Protein 3W6S (pdb70)

CATH classification: 3.40.630.30

Sequence (672 aa):
SIEWKLTANLRNGPTFFQPLADSIEPLQFKLIGSDTVATAFPVFDTKYIPDSLINYLFKLFNLEIIESGKTYPQLHSLTKQGFLNYWFHSFAVVVLQTDEKFIQDNQDWNSVLLGTFYIKPNYAPRCSHNCNAGFLVNGAHRGQKVGYRLAQVYLNWAPLLGYKYSIFNLVFVTNQASWKIWDKLNFQRIGLVPHAGILNGFSEPVDAIIYGKDLTKIEPEFLSMESIEWKLTANLRNGPTFFQPLADSIEPLQFKLIGSDTVATAFPVFDTKYIPDSLIINYLFKLFNLEIESGKTYPQLHSSLTKQGFLNYWFHSFAVVVLQTDEKFIQDNQDWNSVLLGTFYIKPNYAPRCSHNCNAGFLVNGAHRGQKVGYRLAQVYLNWAPLLGYKYSIFNLVFVTNQASWKIWDKLNFQRIGLVPHAGILNGFSEPVDAIIYGKDLTKIEPEFLSMSIEWKLTANLRNGPTFFQPLADSIEPLQFKLIGSSDTVATAFPVFDTKYIPDSLIINYLFKLFNLEIESGKTYPQLHSLTKQGFLNYWFHSFAVVVVLQTDEKFIQDNQDWNSVLLGTFYIKPNYAPRCSHNCNAGFLVNGAHRGQKVGYRLAQVYLNWAPLLGYKYSIFNLVFVTNQASWIWDKLNFQRIGLVPHAGILNGFSEPVDAIIYGKDLTKIEPEFLSM

Solvent-accessible surface area: 27855 Å² total; per-residue (Å²): 132,93,83,44,30,36,8,91,50,36,77,84,20,21,84,121,86,100,48,121,29,116,19,0,88,17,44,66,9,99,5,70,88,48,104,48,46,0,0,0,0,0,1,0,38,36,150,68,8,20,103,50,0,13,66,44,0,38,132,21,0,19,120,43,2,80,58,16,104,45,23,83,48,144,133,58,41,97,61,107,24,1,44,89,68,1,7,84,1,0,0,0,0,2,0,68,29,104,44,86,101,28,51,108,92,44,94,14,84,51,24,0,0,0,0,0,18,0,74,19,26,101,76,71,200,58,4,56,19,0,12,9,6,37,3,53,4,57,66,18,75,83,65,86,6,15,54,17,0,0,4,0,0,1,39,7,0,15,48,0,0,1,51,58,0,13,7,64,72,14,3,12,48,37,64,23,2,14,76,19,13,43,66,0,66,6,90,86,86,24,82,55,87,119,40,9,147,12,91,77,75,121,80,48,10,14,0,2,44,0,0,6,58,6,94,72,27,56,101,79,31,52,66,16,187,139,50,82,41,36,48,8,91,45,34,77,82,19,18,73,79,69,104,45,125,30,126,36,0,94,21,43,81,13,65,8,76,86,56,68,45,49,0,0,0,0,1,2,1,34,41,150,74,8,14,109,49,0,6,56,43,1,37,130,18,0,23,124,56,3,76,50,0,99,30,22,19,28,51,136,75,45,98,80,110,26,1,38,89,68,2,10,84,2,0,0,0,0,1,0,71,25,93,58,84,105,18,73,92,131,37,76,15,61,59,28,0,0,0,2,0,18,0,73,21,28,34,29,41,21,0,3,8,0,0,12,8,7,35,5,55,8,59,75,20,81,82,64,70,4,12,60,21,0,0,3,0,0,1,37,9,0,17,46,0,0,1,56,20,1,5,7,50,31,15,0,14,44,38,55,19,0,38,60,21,13,47,54,1,89,6,90,98,34,11,64,0,39,55,0,0,48,4,48,78,34,93,39,49,0,4,0,1,11,0,2,12,58,5,93,81,19,59,100,93,14,52,72,65,94,48,97,44,39,49,9,94,45,36,73,86,17,21,73,84,68,74,48,114,33,86,34,1,94,21,50,73,14,65,7,53,87,67,84,46,51,0,0,0,0,1,0,0,35,39,158,71,9,13,111,51,0,8,56,40,1,33,129,21,0,22,119,54,1,66,49,0,106,40,26,21,25,45,137,68,45,98,63,107,27,1,39,91,68,1,7,80,2,1,0,0,0,2,0,68,19,97,65,77,105,23,78,90,132,40,98,13,76,56,29,0,0,0,0,0,21,1,74,19,25,35,29,41,18,0,3,10,0,0,12,8,7,37,3,53,3,46,69,19,79,82,70,47,5,16,58,30,0,0,3,0,0,0,43,8,0,18,48,0,0,2,53,12,0,2,11,49,34,14,0,73,90,40,116,24,10,45,36,13,58,109,0,50,6,87,136,26,11,76,8,42,110,0,0,39,6,81,69,41,116,38,56,12,45,0,2,11,0,0,12,57,7,83,77,24,33,104,107,32,48,76,74

Organism: Saccharomyces cerevisiae (NCBI:txid4932)

GO terms:
  GO:0005739 mitochondrion (C, IDA)
  GO:0005829 cytosol (C, IDA)
  GO:0046941 azetidine-2-carboxylic acid acetyltransferase activity (F, IDA)
  GO:0006526 L-arginine biosynthetic process (P, IGI)
  GO:0006562 L-proline catabolic process (P, IGI)
  GO:0046941 azetidine-2-carboxylic acid acetyltransferase activity (F, IMP)
  GO:0005737 cytoplasm (C, EXP)

Foldseek 3Di:
DQPQFALVLWAQAADPFAFPDRGDFWDWFAQPPDPFIKIKGKGFDCVQAEPVVLVVVLVQVQVVLCQFAWDQDNHRDDSVRVCCPQNVTMKMWMFRDPDRGDDPDDPCLHTTAKMKHKHQPDPHVRRLEIEMDIGGRPSCPPRCSVQVVVLVCLVCSVSSPRFKYKYAWGWPVHCCVVSHCVVQPWDQPDKDPLPHDGPPDPGRTITTMTMDGSVDGDVVSNDRD/DQVQFALVLWAQAADPFAFPDRGDFWAWDAFPPDPFIKIKGKGFDCVQAEVVVLVVVLVQVQVVLPQFAWDQDNHRDDSVVVCCVANVTMKMWMFRDPDRGHDYPDPCLPTTAKMKHKFQPDPRVRRLEIEMDMGGRPSNPPGCSVQVVVLVCLVCVVSSPHFKYKDQFGWPPDPCVVSHCVVQPFDQPDKAPLPDDGPPDPGRTIGTITMDTSVDGDVVSNPD/DDVQFALVLWAQAAPPFAFPDRGDFWDWDAFVPDRFIKIKGKGQDPVQAEPVLLVVVLVQVQVVLPQFAWDQHNHRDDSVRSCCPQNVTMKMWMFRDDDRGHDYPDPCLHTTAWMKHKFQPDPHVRRLEIEMDIDGRCVNPDGCSLLVVVLVCLVCSVSSGRFKYKYQWGWPVDPDDDDCVDQPFDQPDKAQLPHDGPPDPTRTMTTMTMGTSPDGDPVSNDD

Radius of gyration: 28.7 Å; Cα contacts (8 Å, |Δi|>4): 1417; chains: 3; bounding box: 62×76×75 Å

B-factor: mean 30.37, std 10.32, range [9.46, 75.24]

Structure (mmCIF, N/CA/C/O backbone):
data_3W6S
#
_entry.id   3W6S
#
_cell.length_a   83.862
_cell.length_b   83.862
_cell.length_c   193.819
_cell.angle_alpha   90.00
_cell.angle_beta   90.00
_cell.angle_gamma   120.00
#
_symmetry.space_group_name_H-M   'P 31 1 2'
#
loop_
_entity.id
_entity.type
_entity.pdbx_description
1 polymer 'MPR1 protein'
2 non-polymer 'HEXAETHYLENE GLYCOL'
3 non-polymer 'MAGNESIUM ION'
4 water water
#
loop_
_atom_site.group_PDB
_atom_site.id
_atom_site.type_symbol
_atom_site.label_atom_id
_atom_site.label_alt_id
_atom_site.label_comp_id
_atom_site.label_asym_id
_atom_site.label_entity_id
_atom_site.label_seq_id
_atom_site.pdbx_PDB_ins_code
_atom_site.Cartn_x
_atom_site.Cartn_y
_atom_site.Cartn_z
_atom_site.occupancy
_atom_site.B_iso_or_equiv
_atom_site.auth_seq_id
_atom_site.auth_comp_id
_atom_site.auth_asym_id
_atom_site.auth_atom_id
_atom_site.pdbx_PDB_model_num
ATOM 1 N N . SER A 1 19 ? 35.896 -38.278 65.543 1.00 39.51 5 SER A N 1
ATOM 2 C CA . SER A 1 19 ? 37.006 -37.994 64.635 1.00 37.43 5 SER A CA 1
ATOM 3 C C . SER A 1 19 ? 36.857 -36.643 63.969 1.00 31.98 5 SER A C 1
ATOM 4 O O . SER A 1 19 ? 35.746 -36.144 63.803 1.00 32.38 5 SER A O 1
ATOM 7 N N . ILE A 1 20 ? 37.980 -36.061 63.567 1.00 23.05 6 ILE A N 1
ATOM 8 C CA . ILE A 1 20 ? 37.940 -34.783 62.881 1.00 20.87 6 ILE A CA 1
ATOM 9 C C . ILE A 1 20 ? 38.714 -34.816 61.572 1.00 18.87 6 ILE A C 1
ATOM 10 O O . ILE A 1 20 ? 39.039 -33.779 61.014 1.00 16.16 6 ILE A O 1
ATOM 15 N N . GLU A 1 21 ? 38.993 -36.012 61.073 1.00 20.02 7 GLU A N 1
ATOM 16 C CA . GLU A 1 21 ? 39.713 -36.144 59.818 1.00 22.04 7 GLU A CA 1
ATOM 17 C C . GLU A 1 21 ? 39.018 -35.352 58.725 1.00 19.79 7 GLU A C 1
ATOM 18 O O . GLU A 1 21 ? 39.664 -34.858 57.791 1.00 18.66 7 GLU A O 1
ATOM 24 N N . TRP A 1 22 ? 37.696 -35.257 58.824 1.00 19.01 8 TRP A N 1
ATOM 25 C CA . TRP A 1 22 ? 36.916 -34.629 57.765 1.00 17.12 8 TRP A CA 1
ATOM 26 C C . TRP A 1 22 ? 37.137 -33.119 57.659 1.00 17.87 8 TRP A C 1
ATOM 27 O O . TRP A 1 22 ? 36.743 -32.516 56.673 1.00 18.46 8 TRP A O 1
ATOM 38 N N . LYS A 1 23 ? 37.777 -32.509 58.652 1.00 18.79 9 LYS A N 1
ATOM 39 C CA . LYS A 1 23 ? 38.053 -31.081 58.585 1.00 17.28 9 LYS A CA 1
ATOM 40 C C . LYS A 1 23 ? 39.525 -30.767 58.728 1.00 16.47 9 LYS A C 1
ATOM 41 O O . LYS A 1 23 ? 39.888 -29.635 59.007 1.00 17.29 9 LYS A O 1
ATOM 47 N N . LEU A 1 24 ? 40.375 -31.762 58.494 1.00 14.74 10 LEU A N 1
ATOM 48 C CA . LEU A 1 24 ? 41.816 -31.551 58.521 1.00 14.44 10 LEU A CA 1
ATOM 49 C C . LEU A 1 24 ? 42.397 -31.061 57.191 1.00 13.77 10 LEU A C 1
ATOM 50 O O . LEU A 1 24 ? 42.261 -31.711 56.164 1.00 13.27 10 LEU A O 1
ATOM 55 N N . THR A 1 25 ? 43.084 -29.926 57.222 1.00 13.87 11 THR A N 1
ATOM 56 C CA . THR A 1 25 ? 43.728 -29.401 56.028 1.00 14.36 11 THR A CA 1
ATOM 57 C C . THR A 1 25 ? 44.818 -30.352 55.555 1.00 16.46 11 THR A C 1
ATOM 58 O O . THR A 1 25 ? 45.219 -30.312 54.400 1.00 16.68 11 THR A O 1
ATOM 62 N N . ALA A 1 26 ? 45.291 -31.203 56.461 1.00 19.08 12 ALA A N 1
ATOM 63 C CA . ALA A 1 26 ? 46.256 -32.248 56.130 1.00 20.03 12 ALA A CA 1
ATOM 64 C C . ALA A 1 26 ? 45.754 -33.164 55.025 1.00 18.40 12 ALA A C 1
ATOM 65 O O . ALA A 1 26 ? 46.539 -33.849 54.376 1.00 18.51 12 ALA A O 1
ATOM 67 N N . ASN A 1 27 ? 44.445 -33.189 54.820 1.00 16.59 13 ASN A N 1
ATOM 68 C CA . ASN A 1 27 ? 43.856 -34.092 53.859 1.00 15.27 13 ASN A CA 1
ATOM 69 C C . ASN A 1 27 ? 43.505 -33.373 52.561 1.00 15.23 13 ASN A C 1
ATOM 70 O O . ASN A 1 27 ? 42.805 -33.912 51.711 1.00 15.04 13 ASN A O 1
ATOM 75 N N . LEU A 1 28 ? 44.015 -32.157 52.401 1.00 14.83 14 LEU A N 1
ATOM 76 C CA . LEU A 1 28 ? 43.677 -31.357 51.245 1.00 12.95 14 LEU A CA 1
ATOM 77 C C . LEU A 1 28 ? 44.283 -32.008 50.018 1.00 14.96 14 LEU A C 1
ATOM 78 O O . LEU A 1 28 ? 45.488 -32.215 49.963 1.00 14.71 14 LEU A O 1
ATOM 83 N N . ARG A 1 29 ? 43.439 -32.336 49.045 1.00 15.97 15 ARG A N 1
ATOM 84 C CA . ARG A 1 29 ? 43.884 -32.939 47.795 1.00 18.95 15 ARG A CA 1
ATOM 85 C C . ARG A 1 29 ? 44.074 -31.889 46.704 1.00 18.81 15 ARG A C 1
ATOM 86 O O . ARG A 1 29 ? 43.257 -30.976 46.570 1.00 17.64 15 ARG A O 1
ATOM 94 N N . ASN A 1 30 ? 45.148 -32.032 45.927 1.00 17.02 16 ASN A N 1
ATOM 95 C CA . ASN A 1 30 ? 45.371 -31.223 44.719 1.00 17.77 16 ASN A CA 1
ATOM 96 C C . ASN A 1 30 ? 45.247 -29.722 44.965 1.00 16.64 16 ASN A C 1
ATOM 97 O O . ASN A 1 30 ? 44.639 -29.003 44.172 1.00 19.40 16 ASN A O 1
ATOM 102 N N . GLY A 1 31 ? 45.834 -29.260 46.063 1.00 14.84 17 GLY A N 1
ATOM 103 C CA . GLY A 1 31 ? 45.871 -27.845 46.375 1.00 16.92 17 GLY A CA 1
ATOM 104 C C . GLY A 1 31 ? 47.202 -27.239 45.946 1.00 14.44 17 GLY A C 1
ATOM 105 O O . GLY A 1 31 ? 47.905 -27.814 45.114 1.00 16.53 17 GLY A O 1
ATOM 106 N N . PRO A 1 32 ? 47.561 -26.079 46.523 1.00 15.21 18 PRO A N 1
ATOM 107 C CA . PRO A 1 32 ? 48.800 -25.329 46.261 1.00 15.95 18 PRO A CA 1
ATOM 108 C C . PRO A 1 32 ? 50.075 -26.136 46.463 1.00 15.95 18 PRO A C 1
ATOM 109 O O . PRO A 1 32 ? 50.207 -26.891 47.411 1.00 17.16 18 PRO A O 1
ATOM 113 N N . THR A 1 33 ? 51.021 -25.948 45.561 1.00 18.96 19 THR A N 1
ATOM 114 C CA . THR A 1 33 ? 52.281 -26.665 45.595 1.00 21.61 19 THR A CA 1
ATOM 115 C C . THR A 1 33 ? 53.284 -25.994 46.522 1.00 22.33 19 THR A C 1
ATOM 116 O O . THR A 1 33 ? 54.037 -26.665 47.225 1.00 24.29 19 THR A O 1
ATOM 120 N N . PHE A 1 34 ? 53.290 -24.667 46.525 1.00 22.16 20 PHE A N 1
ATOM 121 C CA . PHE A 1 34 ? 54.353 -23.916 47.181 1.00 22.14 20 PHE A CA 1
ATOM 122 C C . PHE A 1 34 ? 53.998 -23.387 48.575 1.00 24.19 20 PHE A C 1
ATOM 123 O O . PHE A 1 34 ? 54.876 -22.947 49.310 1.00 24.20 20 PHE A O 1
ATOM 131 N N . PHE A 1 35 ? 52.727 -23.434 48.949 1.00 23.22 21 PHE A N 1
ATOM 132 C CA . PHE A 1 35 ? 52.295 -22.827 50.199 1.00 21.15 21 PHE A CA 1
ATOM 133 C C . PHE A 1 35 ? 51.454 -23.779 51.020 1.00 22.17 21 PHE A C 1
ATOM 134 O O . PHE A 1 35 ? 50.600 -24.482 50.491 1.00 22.25 21 PHE A O 1
ATOM 142 N N . GLN A 1 36 ? 51.699 -23.797 52.321 1.00 19.60 22 GLN A N 1
ATOM 143 C CA . GLN A 1 36 ? 50.950 -24.653 53.208 1.00 18.15 22 GLN A CA 1
ATOM 144 C C . GLN A 1 36 ? 49.686 -23.950 53.682 1.00 18.74 22 GLN A C 1
ATOM 145 O O . GLN A 1 36 ? 49.540 -22.739 53.528 1.00 17.78 22 GLN A O 1
ATOM 148 N N . PRO A 1 37 ? 48.760 -24.716 54.263 1.00 19.05 23 PRO A N 1
ATOM 149 C CA . PRO A 1 37 ? 47.567 -24.170 54.905 1.00 16.63 23 PRO A CA 1
ATOM 150 C C . PRO A 1 37 ? 47.949 -23.307 56.086 1.00 18.00 23 PRO A C 1
ATOM 151 O O . PRO A 1 37 ? 49.003 -23.502 56.684 1.00 22.03 23 PRO A O 1
ATOM 155 N N . LEU A 1 38 ? 47.087 -22.366 56.427 1.00 18.58 24 LEU A N 1
ATOM 156 C CA . LEU A 1 38 ? 47.327 -21.491 57.548 1.00 17.98 24 LEU A CA 1
ATOM 157 C C . LEU A 1 38 ? 46.612 -22.008 58.788 1.00 18.49 24 LEU A C 1
ATOM 158 O O . LEU A 1 38 ? 46.843 -21.521 59.880 1.00 20.86 24 LEU A O 1
ATOM 163 N N . ALA A 1 39 ? 45.751 -23.004 58.627 1.00 18.55 25 ALA A N 1
ATOM 164 C CA . ALA A 1 39 ? 45.105 -23.618 59.775 1.00 19.01 25 ALA A CA 1
ATOM 165 C C . ALA A 1 39 ? 45.203 -25.113 59.660 1.00 18.53 25 ALA A C 1
ATOM 166 O O . ALA A 1 39 ? 45.260 -25.652 58.565 1.00 19.15 25 ALA A O 1
ATOM 168 N N . ASP A 1 40 ? 45.196 -25.787 60.797 1.00 15.74 26 ASP A N 1
ATOM 169 C CA . ASP A 1 40 ? 45.276 -27.230 60.804 1.00 16.28 26 ASP A CA 1
ATOM 170 C C . ASP A 1 40 ? 43.909 -27.835 60.520 1.00 15.69 26 ASP A C 1
ATOM 171 O O . ASP A 1 40 ? 43.799 -28.989 60.138 1.00 16.66 26 ASP A O 1
ATOM 176 N N . SER A 1 41 ? 42.865 -27.033 60.661 1.00 15.48 27 SER A N 1
ATOM 177 C CA . SER A 1 41 ? 41.528 -27.529 60.436 1.00 17.17 27 SER A CA 1
ATOM 178 C C . SER A 1 41 ? 40.646 -26.426 59.904 1.00 16.80 27 SER A C 1
ATOM 179 O O . SER A 1 41 ? 40.940 -25.245 60.048 1.00 17.56 27 SER A O 1
ATOM 182 N N . ILE A 1 42 ? 39.560 -26.820 59.266 1.00 17.11 28 ILE A N 1
ATOM 183 C CA . ILE A 1 42 ? 38.524 -25.876 58.922 1.00 16.64 28 ILE A CA 1
ATOM 184 C C . ILE A 1 42 ? 37.291 -26.198 59.741 1.00 16.76 28 ILE A C 1
ATOM 185 O O . ILE A 1 42 ? 36.650 -27.224 59.529 1.00 18.54 28 ILE A O 1
ATOM 190 N N . GLU A 1 43 ? 36.958 -25.321 60.678 1.00 18.85 29 GLU A N 1
ATOM 191 C CA . GLU A 1 43 ? 35.796 -25.517 61.529 1.00 19.78 29 GLU A CA 1
ATOM 192 C C . GLU A 1 43 ? 34.544 -24.992 60.843 1.00 18.16 29 GLU A C 1
ATOM 193 O O . GLU A 1 43 ? 34.565 -23.936 60.226 1.00 20.60 29 GLU A O 1
ATOM 199 N N . PRO A 1 44 ? 33.441 -25.733 60.950 1.00 16.03 30 PRO A N 1
ATOM 200 C CA . PRO A 1 44 ? 32.177 -25.289 60.360 1.00 17.71 30 PRO A CA 1
ATOM 201 C C . PRO A 1 44 ? 31.785 -23.891 60.821 1.00 15.76 30 PRO A C 1
ATOM 202 O O . PRO A 1 44 ? 31.948 -23.510 61.978 1.00 16.17 30 PRO A O 1
ATOM 206 N N . LEU A 1 45 ? 31.242 -23.132 59.897 1.00 16.21 31 LEU A N 1
ATOM 207 C CA . LEU A 1 45 ? 31.010 -21.734 60.115 1.00 17.56 31 LEU A CA 1
ATOM 208 C C . LEU A 1 45 ? 29.512 -21.503 60.151 1.00 17.43 31 LEU A C 1
ATOM 209 O O . LEU A 1 45 ? 28.822 -21.777 59.177 1.00 17.90 31 LEU A O 1
ATOM 214 N N . GLN A 1 46 ? 29.005 -21.021 61.282 1.00 19.31 32 GLN A N 1
ATOM 215 C CA . GLN A 1 46 ? 27.583 -20.767 61.422 1.00 19.02 32 GLN A CA 1
ATOM 216 C C . GLN A 1 46 ? 27.330 -19.285 61.335 1.00 19.86 32 GLN A C 1
ATOM 217 O O . GLN A 1 46 ? 28.146 -18.479 61.759 1.00 25.16 32 GLN A O 1
ATOM 223 N N . PHE A 1 47 ? 26.171 -18.927 60.819 1.00 19.12 33 PHE A N 1
ATOM 224 C CA . PHE A 1 47 ? 25.822 -17.542 60.688 1.00 19.72 33 PHE A CA 1
ATOM 225 C C . PHE A 1 47 ? 24.375 -17.528 60.294 1.00 20.45 33 PHE A C 1
ATOM 226 O O . PHE A 1 47 ? 23.777 -18.578 60.107 1.00 21.24 33 PHE A O 1
ATOM 234 N N . LYS A 1 48 ? 23.801 -16.345 60.161 1.00 20.23 34 LYS A N 1
ATOM 235 C CA . LYS A 1 48 ? 22.417 -16.260 59.758 1.00 20.28 34 LYS A CA 1
ATOM 236 C C . LYS A 1 48 ? 22.264 -15.796 58.311 1.00 19.93 34 LYS A C 1
ATOM 237 O O . LYS A 1 48 ? 23.119 -15.107 57.774 1.00 19.98 34 LYS A O 1
ATOM 243 N N . LEU A 1 49 ? 21.184 -16.222 57.671 1.00 22.36 35 LEU A N 1
ATOM 244 C CA . LEU A 1 49 ? 20.842 -15.712 56.361 1.00 22.52 35 LEU A CA 1
ATOM 245 C C . LEU A 1 49 ? 20.565 -14.231 56.514 1.00 23.69 35 LEU A C 1
ATOM 246 O O . LEU A 1 49 ? 19.942 -13.809 57.487 1.00 22.19 35 LEU A O 1
ATOM 251 N N . ILE A 1 50 ? 21.019 -13.446 55.549 1.00 26.75 36 ILE A N 1
ATOM 252 C CA . ILE A 1 50 ? 20.874 -11.999 55.617 1.00 27.27 36 ILE A CA 1
ATOM 253 C C . ILE A 1 50 ? 19.417 -11.574 55.876 1.00 25.91 36 ILE A C 1
ATOM 254 O O . ILE A 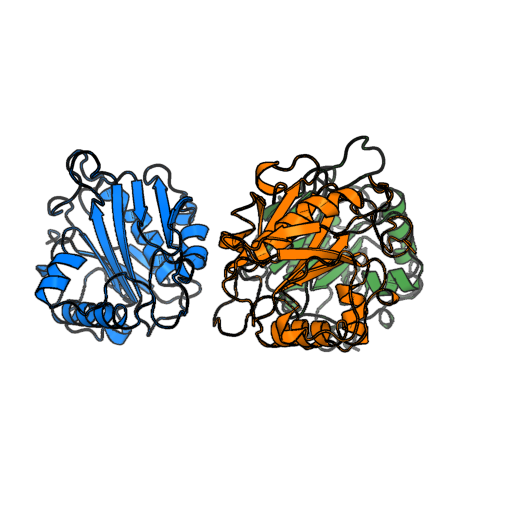1 50 ? 18.499 -12.020 55.191 1.00 25.68 36 ILE A O 1
ATOM 259 N N . GLY A 1 51 ? 19.216 -10.700 56.861 1.00 26.22 37 GLY A N 1
ATOM 260 C CA . GLY A 1 51 ? 17.898 -10.176 57.166 1.00 25.01 37 GLY A CA 1
ATOM 261 C C . GLY A 1 51 ? 16.989 -11.230 57.752 1.00 26.50 37 GLY A C 1
ATOM 262 O O . GLY A 1 51 ? 15.770 -11.116 57.683 1.00 30.84 37 GLY A O 1
ATOM 263 N N . SER A 1 52 ? 17.585 -12.256 58.342 1.00 26.09 38 SER A N 1
ATOM 264 C CA . SER A 1 52 ? 16.812 -13.374 58.844 1.00 27.87 38 SER A CA 1
ATOM 265 C C . SER A 1 52 ? 17.348 -13.853 60.179 1.00 27.94 38 SER A C 1
ATOM 266 O O . SER A 1 52 ? 18.453 -13.500 60.569 1.00 32.38 38 SER A O 1
ATOM 269 N N . ASP A 1 53 ? 16.549 -14.647 60.878 1.00 23.41 39 ASP A N 1
ATOM 270 C CA . ASP A 1 53 ? 16.980 -15.294 62.109 1.00 25.92 39 ASP A CA 1
ATOM 271 C C . ASP A 1 53 ? 17.243 -16.765 61.813 1.00 22.12 39 ASP A C 1
ATOM 272 O O . ASP A 1 53 ? 17.540 -17.548 62.713 1.00 22.15 39 ASP A O 1
ATOM 275 N N . THR A 1 54 ? 17.130 -17.129 60.540 1.00 22.12 40 THR A N 1
ATOM 276 C CA . THR A 1 54 ? 17.398 -18.495 60.110 1.00 23.63 40 THR A CA 1
ATOM 277 C C . THR A 1 54 ? 18.905 -18.769 60.114 1.00 21.73 40 THR A C 1
ATOM 278 O O . THR A 1 54 ? 19.689 -17.994 59.565 1.00 21.18 40 THR A O 1
ATOM 282 N N . VAL A 1 55 ? 19.296 -19.874 60.743 1.00 18.75 41 VAL A N 1
ATOM 283 C CA . VAL A 1 55 ? 20.703 -20.218 60.914 1.00 18.21 41 VAL A CA 1
ATOM 284 C C . VAL A 1 55 ? 21.203 -21.138 59.803 1.00 17.39 41 VAL A C 1
ATOM 285 O O . VAL A 1 55 ? 20.541 -22.096 59.424 1.00 19.63 41 VAL A O 1
ATOM 289 N N . ALA A 1 56 ? 22.393 -20.846 59.299 1.00 18.03 42 ALA A N 1
ATOM 290 C CA . ALA A 1 56 ? 23.028 -21.691 58.303 1.00 18.55 42 ALA A CA 1
ATOM 291 C C . ALA A 1 56 ? 24.410 -22.128 58.783 1.00 17.76 42 ALA A C 1
ATOM 292 O O . ALA A 1 56 ? 25.060 -21.435 59.555 1.00 17.92 42 ALA A O 1
ATOM 294 N N . THR A 1 57 ? 24.868 -23.273 58.304 1.00 17.14 43 THR A N 1
ATOM 295 C CA . THR A 1 57 ? 26.188 -23.732 58.644 1.00 16.26 43 THR A CA 1
ATOM 296 C C . THR A 1 57 ? 26.930 -24.147 57.387 1.00 16.89 43 THR A C 1
ATOM 297 O O . THR A 1 57 ? 26.392 -24.853 56.536 1.00 16.92 43 THR A O 1
ATOM 301 N N . ALA A 1 58 ? 28.171 -23.707 57.267 1.00 14.76 44 ALA A N 1
ATOM 302 C CA . ALA A 1 58 ? 28.988 -24.068 56.132 1.00 13.62 44 ALA A CA 1
ATOM 303 C C . ALA A 1 58 ? 29.931 -25.195 56.543 1.00 13.42 44 ALA A C 1
ATOM 304 O O . ALA A 1 58 ? 30.513 -25.151 57.624 1.00 13.87 44 ALA A O 1
ATOM 306 N N . PHE A 1 59 ? 30.090 -26.194 55.678 1.00 16.11 45 PHE A N 1
ATOM 307 C CA . PHE A 1 59 ? 30.935 -27.336 55.977 1.00 14.36 45 PHE A CA 1
ATOM 308 C C . PHE A 1 59 ? 32.009 -27.557 54.940 1.00 13.91 45 PHE A C 1
ATOM 309 O O . PHE A 1 59 ? 31.750 -27.485 53.756 1.00 13.93 45 PHE A O 1
ATOM 317 N N . PRO A 1 60 ? 33.214 -27.882 55.394 1.00 13.08 46 PRO A N 1
ATOM 318 C CA . PRO A 1 60 ? 34.300 -28.236 54.478 1.00 13.72 46 PRO A CA 1
ATOM 319 C C . PRO A 1 60 ? 34.105 -29.630 53.898 1.00 13.19 46 PRO A C 1
ATOM 320 O O . PRO A 1 60 ? 33.549 -30.506 54.558 1.00 13.77 46 PRO A O 1
ATOM 324 N N . VAL A 1 61 ? 34.571 -29.835 52.678 1.00 13.46 47 VAL A N 1
ATOM 325 C CA . VAL A 1 61 ? 34.559 -31.145 52.084 1.00 14.68 47 VAL A CA 1
ATOM 326 C C . VAL A 1 61 ? 35.906 -31.375 51.443 1.00 13.24 47 VAL A C 1
ATOM 327 O O . VAL A 1 61 ? 36.182 -30.878 50.359 1.00 12.71 47 VAL A O 1
ATOM 331 N N . PHE A 1 62 ? 36.741 -32.134 52.138 1.00 15.10 48 PHE A N 1
ATOM 332 C CA . PHE A 1 62 ? 38.052 -32.489 51.640 1.00 14.77 48 PHE A CA 1
ATOM 333 C C . PHE A 1 62 ? 37.997 -33.766 50.812 1.00 17.15 48 PHE A C 1
ATOM 334 O O . PHE A 1 62 ? 38.895 -34.042 50.026 1.00 17.58 48 PHE A O 1
ATOM 342 N N . ASP A 1 63 ? 36.940 -34.546 51.002 1.00 23.41 49 ASP A N 1
ATOM 343 C CA . ASP A 1 63 ? 36.777 -35.793 50.285 1.00 23.53 49 ASP A CA 1
ATOM 344 C C . ASP A 1 63 ? 35.311 -36.175 50.319 1.00 21.45 49 ASP A C 1
ATOM 345 O O . ASP A 1 63 ? 34.617 -35.931 51.300 1.00 24.05 49 ASP A O 1
ATOM 350 N N . THR A 1 64 ? 34.833 -36.753 49.233 1.00 15.12 50 THR A N 1
ATOM 351 C CA . THR A 1 64 ? 33.418 -37.007 49.087 1.00 16.60 50 THR A CA 1
ATOM 352 C C . THR A 1 64 ? 32.884 -38.018 50.095 1.00 16.64 50 THR A C 1
ATOM 353 O O . THR A 1 64 ? 31.680 -38.055 50.374 1.00 19.49 50 THR A O 1
ATOM 357 N N . LYS A 1 65 ? 33.778 -38.829 50.644 1.00 16.13 51 LYS A N 1
ATOM 358 C CA . LYS A 1 65 ? 33.383 -39.874 51.574 1.00 19.03 51 LYS A CA 1
ATOM 359 C C . LYS A 1 65 ? 32.870 -39.322 52.888 1.00 19.11 51 LYS A C 1
ATOM 360 O O . LYS A 1 65 ? 32.173 -40.007 53.633 1.00 20.03 51 LYS A O 1
ATOM 366 N N . TYR A 1 66 ? 33.238 -38.083 53.176 1.00 19.96 52 TYR A N 1
ATOM 367 C CA . TYR A 1 66 ? 32.824 -37.445 54.404 1.00 21.04 52 TYR A CA 1
ATOM 368 C C . TYR A 1 66 ? 31.469 -36.800 54.285 1.00 23.44 52 TYR A C 1
ATOM 369 O O . TYR A 1 66 ? 31.016 -36.167 55.233 1.00 29.13 52 TYR A O 1
ATOM 378 N N . ILE A 1 67 ? 30.817 -36.934 53.137 1.00 18.51 53 ILE A N 1
ATOM 379 C CA . ILE A 1 67 ? 29.455 -36.432 53.032 1.00 19.28 53 ILE A CA 1
ATOM 380 C C . ILE A 1 67 ? 28.501 -37.494 52.463 1.00 16.39 53 ILE A C 1
ATOM 381 O O . ILE A 1 67 ? 28.929 -38.389 51.748 1.00 19.95 53 ILE A O 1
ATOM 386 N N . PRO A 1 68 ? 27.204 -37.407 52.807 1.00 19.31 54 PRO A N 1
ATOM 387 C CA . PRO A 1 68 ? 26.213 -38.406 52.387 1.00 17.76 54 PRO A CA 1
ATOM 388 C C . PRO A 1 68 ? 26.007 -38.446 50.881 1.00 18.33 54 PRO A C 1
ATOM 389 O O . PRO A 1 68 ? 25.941 -37.408 50.233 1.00 18.25 54 PRO A O 1
ATOM 393 N N . ASP A 1 69 ? 25.865 -39.647 50.342 1.00 20.00 55 ASP A N 1
ATOM 394 C CA . ASP A 1 69 ? 25.656 -39.833 48.921 1.00 19.22 55 ASP A CA 1
ATOM 395 C C . ASP A 1 69 ? 24.425 -39.090 48.428 1.00 15.90 55 ASP A C 1
ATOM 396 O O . ASP A 1 69 ? 24.432 -38.527 47.332 1.00 18.43 55 ASP A O 1
ATOM 401 N N . SER A 1 70 ? 23.363 -39.102 49.224 1.00 15.24 56 SER A N 1
ATOM 402 C CA . SER A 1 70 ? 22.115 -38.493 48.801 1.00 15.59 56 SER A CA 1
ATOM 403 C C . SER A 1 70 ? 22.334 -37.014 48.473 1.00 18.42 56 SER A C 1
ATOM 404 O O . SER A 1 70 ? 21.768 -36.488 47.514 1.00 17.58 56 SER A O 1
ATOM 407 N N . LEU A 1 71 ? 23.167 -36.345 49.262 1.00 19.62 57 LEU A N 1
ATOM 408 C CA . LEU A 1 71 ? 23.481 -34.937 49.021 1.00 17.58 57 LEU A CA 1
ATOM 409 C C . LEU A 1 71 ? 24.301 -34.754 47.752 1.00 16.21 57 LEU A C 1
ATOM 410 O O . LEU A 1 71 ? 24.044 -33.859 46.960 1.00 16.84 57 LEU A O 1
ATOM 415 N N . ILE A 1 72 ? 25.309 -35.596 47.584 1.00 17.62 58 ILE A N 1
ATOM 416 C CA . ILE A 1 72 ? 26.156 -35.537 46.411 1.00 17.63 58 ILE A CA 1
ATOM 417 C C . ILE A 1 72 ? 25.288 -35.678 45.174 1.00 18.74 58 ILE A C 1
ATOM 418 O O . ILE A 1 72 ? 25.406 -34.913 44.214 1.00 19.87 58 ILE A O 1
ATOM 423 N N . ASN A 1 73 ? 24.399 -36.661 45.207 1.00 18.70 59 ASN A N 1
ATOM 424 C CA . ASN A 1 73 ? 23.517 -36.915 44.084 1.00 20.32 59 ASN A CA 1
ATOM 425 C C . ASN A 1 73 ? 22.552 -35.763 43.834 1.00 20.39 59 ASN A C 1
ATOM 426 O O . ASN A 1 73 ? 22.131 -35.528 42.703 1.00 20.81 59 ASN A O 1
ATOM 431 N N . TYR A 1 74 ? 22.198 -35.057 44.899 1.00 18.88 60 TYR A N 1
ATOM 432 C CA . TYR A 1 74 ? 21.377 -33.865 44.784 1.00 20.61 60 TYR A CA 1
ATOM 433 C C . TYR A 1 74 ? 22.143 -32.775 44.070 1.00 18.37 60 TYR A C 1
ATOM 434 O O . TYR A 1 74 ? 21.636 -32.147 43.150 1.00 17.50 60 TYR A O 1
ATOM 443 N N . LEU A 1 75 ? 23.373 -32.547 44.514 1.00 16.58 61 LEU A N 1
ATOM 444 C CA . LEU A 1 75 ? 24.200 -31.491 43.954 1.00 15.56 61 LEU A CA 1
ATOM 445 C C . LEU A 1 75 ? 24.481 -31.797 42.498 1.00 14.21 61 LEU A C 1
ATOM 446 O O . LEU A 1 75 ? 24.532 -30.902 41.659 1.00 15.07 61 LEU A O 1
ATOM 451 N N . PHE A 1 76 ? 24.688 -33.073 42.214 1.00 14.89 62 PHE A N 1
ATOM 452 C CA . PHE A 1 76 ? 24.885 -33.523 40.851 1.00 15.27 62 PHE A CA 1
ATOM 453 C C . PHE A 1 76 ? 23.781 -32.988 39.965 1.00 16.26 62 PHE A C 1
ATOM 454 O O . PHE A 1 76 ? 24.041 -32.387 38.928 1.00 16.84 62 PHE A O 1
ATOM 462 N N . LYS A 1 77 ? 22.542 -33.207 40.382 1.00 17.41 63 LYS A N 1
ATOM 463 C CA . LYS A 1 77 ? 21.388 -32.784 39.609 1.00 17.52 63 LYS A CA 1
ATOM 464 C C . LYS A 1 77 ? 21.254 -31.273 39.566 1.00 19.20 63 LYS A C 1
ATOM 465 O O . LYS A 1 77 ? 20.855 -30.698 38.556 1.00 19.42 63 LYS A O 1
ATOM 471 N N . LEU A 1 78 ? 21.582 -30.634 40.676 1.00 18.33 64 LEU A N 1
ATOM 472 C CA . LEU A 1 78 ? 21.508 -29.189 40.781 1.00 17.80 64 LEU A CA 1
ATOM 473 C C . LEU A 1 78 ? 22.418 -28.492 39.765 1.00 17.49 64 LEU A C 1
ATOM 474 O O . LEU A 1 78 ? 22.045 -27.490 39.164 1.00 18.30 64 LEU A O 1
ATOM 479 N N . PHE A 1 79 ? 23.622 -29.028 39.603 1.00 17.82 65 PHE A N 1
ATOM 480 C CA . PHE A 1 79 ? 24.608 -28.474 38.693 1.00 16.69 65 PHE A CA 1
ATOM 481 C C . PHE A 1 79 ? 24.163 -28.660 37.235 1.00 17.12 65 PHE A C 1
ATOM 482 O O . PHE A 1 79 ? 24.247 -27.741 36.417 1.00 17.50 65 PHE A O 1
ATOM 490 N N . ASN A 1 80 ? 23.682 -29.851 36.907 1.00 20.69 66 ASN A N 1
ATOM 491 C CA . ASN A 1 80 ? 23.233 -30.124 35.547 1.00 20.11 66 ASN A CA 1
ATOM 492 C C . ASN A 1 80 ? 22.036 -29.278 35.156 1.00 18.52 66 ASN A C 1
ATOM 493 O O . ASN A 1 80 ? 21.885 -28.925 33.992 1.00 19.44 66 ASN A O 1
ATOM 498 N N . LEU A 1 81 ? 21.189 -28.935 36.118 1.00 18.48 67 LEU A N 1
ATOM 499 C CA . LEU A 1 81 ? 20.087 -28.023 35.838 1.00 18.51 67 LEU A CA 1
ATOM 500 C C . LEU A 1 81 ? 20.657 -26.665 35.482 1.00 18.21 67 LEU A C 1
ATOM 501 O O . LEU A 1 81 ? 20.224 -26.026 34.532 1.00 20.22 67 LEU A O 1
ATOM 506 N N . GLU A 1 82 ? 21.659 -26.248 36.239 1.00 17.97 68 GLU A N 1
ATOM 507 C CA . GLU A 1 82 ? 22.320 -24.973 36.020 1.00 18.84 68 GLU A CA 1
ATOM 508 C C . GLU A 1 82 ? 22.989 -24.960 34.649 1.00 18.78 68 GLU A C 1
ATOM 509 O O . GLU A 1 82 ? 23.012 -23.940 33.961 1.00 20.17 68 GLU A O 1
ATOM 513 N N A ILE A 1 83 ? 23.549 -26.103 34.265 0.26 17.09 69 ILE A N 1
ATOM 514 N N B ILE A 1 83 ? 23.550 -26.095 34.260 0.74 17.31 69 ILE A N 1
ATOM 515 C CA A ILE A 1 83 ? 24.181 -26.255 32.959 0.26 16.85 69 ILE A CA 1
ATOM 516 C CA B ILE A 1 83 ? 24.184 -26.213 32.956 0.74 16.94 69 ILE A CA 1
ATOM 517 C C A ILE A 1 83 ? 23.128 -26.164 31.872 0.26 17.80 69 ILE A C 1
ATOM 518 C C B ILE A 1 83 ? 23.127 -26.159 31.867 0.74 17.60 69 ILE A C 1
ATOM 519 O O A ILE A 1 83 ? 23.291 -25.450 30.877 0.26 17.93 69 ILE A O 1
ATOM 520 O O B ILE A 1 83 ? 23.288 -25.459 30.865 0.74 18.70 69 ILE A O 1
ATOM 529 N N . GLU A 1 84 ? 22.045 -26.906 32.074 1.00 25.37 70 GLU A N 1
ATOM 530 C CA . GLU A 1 84 ? 20.960 -26.976 31.108 1.00 26.19 70 GLU A CA 1
ATOM 531 C C . GLU A 1 84 ? 20.300 -25.627 30.872 1.00 25.79 70 GLU A C 1
ATOM 532 O O . GLU A 1 84 ? 19.763 -25.387 29.800 1.00 26.21 70 GLU A O 1
ATOM 535 N N . SER A 1 85 ? 20.349 -24.740 31.859 1.00 24.50 71 SER A N 1
ATOM 536 C CA . SER A 1 85 ? 19.839 -23.381 31.686 1.00 26.35 71 SER A CA 1
ATOM 537 C C . SER A 1 85 ? 20.635 -22.599 30.653 1.00 27.98 71 SER A C 1
ATOM 538 O O . SER A 1 85 ? 20.080 -21.788 29.912 1.00 26.84 71 SER A O 1
ATOM 541 N N . GLY A 1 86 ? 21.942 -22.832 30.626 1.00 27.91 72 GLY A N 1
ATOM 542 C CA . GLY A 1 86 ? 22.788 -22.324 29.563 1.00 27.05 72 GLY A CA 1
ATOM 543 C C . GLY A 1 86 ? 23.108 -20.849 29.662 1.00 26.02 72 GLY A C 1
ATOM 544 O O . GLY A 1 86 ? 23.225 -20.186 28.633 1.00 26.43 72 GLY A O 1
ATOM 545 N N . LYS A 1 87 ? 23.242 -20.329 30.884 1.00 21.62 73 LYS A N 1
ATOM 546 C CA . LYS A 1 87 ? 23.458 -18.892 31.087 1.00 21.07 73 LYS A CA 1
ATOM 547 C C . LYS A 1 87 ? 24.605 -18.539 32.017 1.00 19.36 73 LYS A C 1
ATOM 548 O O . LYS A 1 87 ? 24.972 -17.378 32.127 1.00 22.48 73 LYS A O 1
ATOM 554 N N . THR A 1 88 ? 25.174 -19.537 32.677 1.00 19.31 74 THR A N 1
ATOM 555 C CA . THR A 1 88 ? 26.099 -19.289 33.775 1.00 18.45 74 THR A CA 1
ATOM 556 C C . THR A 1 88 ? 27.450 -19.958 33.564 1.00 18.98 74 THR A C 1
ATOM 557 O O . THR A 1 88 ? 28.496 -19.368 33.827 1.00 19.24 74 THR A O 1
ATOM 561 N N . TYR A 1 89 ? 27.418 -21.210 33.132 1.00 20.24 75 TYR A N 1
ATOM 562 C CA . TYR A 1 89 ? 28.631 -21.978 32.915 1.00 19.58 75 TYR A CA 1
ATOM 563 C C . TYR A 1 89 ? 28.837 -22.251 31.426 1.00 20.43 75 TYR A C 1
ATOM 564 O O . TYR A 1 89 ? 27.882 -22.274 30.658 1.00 21.54 75 TYR A O 1
ATOM 573 N N . PRO A 1 90 ? 30.094 -22.460 31.015 1.00 18.07 76 PRO A N 1
ATOM 574 C CA . PRO A 1 90 ? 30.469 -22.688 29.612 1.00 17.24 76 PRO A CA 1
ATOM 575 C C . PRO A 1 90 ? 30.105 -24.070 29.076 1.00 17.91 76 PRO A C 1
ATOM 576 O O . PRO A 1 90 ? 30.103 -24.265 27.863 1.00 18.01 76 PRO A O 1
ATOM 580 N N . GLN A 1 91 ? 29.789 -25.013 29.956 1.00 19.46 77 GLN A N 1
ATOM 581 C CA . GLN A 1 91 ? 29.406 -26.353 29.526 1.00 19.56 77 GLN A CA 1
ATOM 582 C C . GLN A 1 91 ? 28.151 -26.295 28.701 1.00 20.20 77 GLN A C 1
ATOM 583 O O . GLN A 1 91 ? 27.252 -25.517 28.985 1.00 21.63 77 GLN A O 1
ATOM 589 N N . LEU A 1 92 ? 28.079 -27.148 27.694 1.00 21.17 78 LEU A N 1
ATOM 590 C CA . LEU A 1 92 ? 26.883 -27.266 26.888 1.00 20.52 78 LEU A CA 1
ATOM 591 C C . LEU A 1 92 ? 26.045 -28.425 27.416 1.00 19.66 78 LEU A C 1
ATOM 592 O O . LEU A 1 92 ? 24.827 -28.336 27.539 1.00 20.53 78 LEU A O 1
ATOM 597 N N . HIS A 1 93 ? 26.731 -29.508 27.756 1.00 26.65 79 HIS A N 1
ATOM 598 C CA . HIS A 1 93 ? 26.087 -30.762 28.113 1.00 26.99 79 HIS A CA 1
ATOM 599 C C . HIS A 1 93 ? 26.147 -31.084 29.600 1.00 24.88 79 HIS A C 1
ATOM 600 O O . HIS A 1 93 ? 27.029 -30.623 30.310 1.00 25.68 79 HIS A O 1
ATOM 607 N N . SER A 1 94 ? 25.202 -31.895 30.059 1.00 23.66 80 SER A N 1
ATOM 608 C CA . SER A 1 94 ? 25.197 -32.364 31.434 1.00 21.53 80 SER A CA 1
ATOM 609 C C . SER A 1 94 ? 26.317 -33.361 31.632 1.00 22.61 80 SER A C 1
ATOM 610 O O . SER A 1 94 ? 26.656 -34.118 30.727 1.00 26.09 80 SER A O 1
ATOM 613 N N . LEU A 1 95 ? 26.886 -33.353 32.825 1.00 18.16 81 LEU A N 1
ATOM 614 C CA . LEU A 1 95 ? 27.991 -34.219 33.168 1.00 19.33 81 LEU A CA 1
ATOM 615 C C . LEU A 1 95 ? 27.494 -35.590 33.568 1.00 19.33 81 LEU A C 1
ATOM 616 O O . LEU A 1 95 ? 26.373 -35.740 34.043 1.00 19.74 81 LEU A O 1
ATOM 621 N N . THR A 1 96 ? 28.349 -36.590 33.404 1.00 22.05 82 THR A N 1
ATOM 622 C CA . THR A 1 96 ? 28.145 -37.869 34.054 1.00 22.80 82 THR A CA 1
ATOM 623 C C . THR A 1 96 ? 28.522 -37.755 35.524 1.00 23.31 82 THR A C 1
ATOM 624 O O . THR A 1 96 ? 29.261 -36.850 35.920 1.00 22.95 82 THR A O 1
ATOM 628 N N . LYS A 1 97 ? 28.029 -38.701 36.318 1.00 24.15 83 LYS A N 1
ATOM 629 C CA . LYS A 1 97 ? 28.267 -38.734 37.753 1.00 23.67 83 LYS A CA 1
ATOM 630 C C . LYS A 1 97 ? 29.748 -38.716 38.054 1.00 22.14 83 LYS A C 1
ATOM 631 O O . LYS A 1 97 ? 30.196 -38.045 38.974 1.00 24.03 83 LYS A O 1
ATOM 635 N N . GLN A 1 98 ? 30.520 -39.456 37.283 1.00 20.39 84 GLN A N 1
ATOM 636 C CA . GLN A 1 98 ? 31.936 -39.485 37.534 1.00 20.45 84 GLN A CA 1
ATOM 637 C C . GLN A 1 98 ? 32.581 -38.187 37.078 1.00 20.69 84 GLN A C 1
ATOM 638 O O . GLN A 1 98 ? 33.537 -37.721 37.680 1.00 24.53 84 GLN A O 1
ATOM 644 N N . GLY A 1 99 ? 32.046 -37.590 36.022 1.00 17.29 85 GLY A N 1
ATOM 645 C CA . GLY A 1 99 ? 32.573 -36.338 35.522 1.00 16.48 85 GLY A CA 1
ATOM 646 C C . GLY A 1 99 ? 32.312 -35.242 36.524 1.00 16.99 85 GLY A C 1
ATOM 647 O O . GLY A 1 99 ? 33.130 -34.349 36.702 1.00 19.18 85 GLY A O 1
ATOM 648 N N . PHE A 1 100 ? 31.165 -35.308 37.181 1.00 15.16 86 PHE A N 1
ATOM 649 C CA . PHE A 1 100 ? 30.802 -34.287 38.145 1.00 16.47 86 PHE A CA 1
ATOM 650 C C . PHE A 1 100 ? 31.703 -34.407 39.370 1.00 17.25 86 PHE A C 1
ATOM 651 O O . PHE A 1 100 ? 32.156 -33.396 39.905 1.00 17.32 86 PHE A O 1
ATOM 659 N N . LEU A 1 101 ? 31.971 -35.640 39.801 1.00 18.02 87 LEU A N 1
ATOM 660 C CA . LEU A 1 101 ? 32.805 -35.866 40.978 1.00 19.88 87 LEU A CA 1
ATOM 661 C C . LEU A 1 101 ? 34.192 -35.327 40.744 1.00 19.42 87 LEU A C 1
ATOM 662 O O . LEU A 1 101 ? 34.792 -34.713 41.621 1.00 18.45 87 LEU A O 1
ATOM 667 N N . ASN A 1 102 ? 34.710 -35.585 39.555 1.00 19.42 88 ASN A N 1
ATOM 668 C CA . ASN A 1 102 ? 36.052 -35.180 39.217 1.00 21.94 88 ASN A CA 1
ATOM 669 C C . ASN A 1 102 ? 36.132 -33.676 39.082 1.00 22.06 88 ASN A C 1
ATOM 670 O O . ASN A 1 102 ? 37.201 -33.091 39.198 1.00 23.14 88 ASN A O 1
ATOM 675 N N . TYR A 1 103 ? 34.991 -33.053 38.822 1.00 19.13 89 TYR A N 1
ATOM 676 C CA . TYR A 1 103 ? 34.946 -31.621 38.559 1.00 15.84 89 TYR A CA 1
ATOM 677 C C . TYR A 1 103 ? 34.760 -30.857 39.860 1.00 15.61 89 TYR A C 1
ATOM 678 O O . TYR A 1 103 ? 35.561 -29.985 40.200 1.00 18.03 89 TYR A O 1
ATOM 687 N N . TRP A 1 104 ? 33.709 -31.195 40.599 1.00 14.42 90 TRP A N 1
ATOM 688 C CA . TRP A 1 104 ? 33.368 -30.435 41.787 1.00 12.42 90 TRP A CA 1
ATOM 689 C C . TRP A 1 104 ? 34.281 -30.765 42.962 1.00 12.40 90 TRP A C 1
ATOM 690 O O . TRP A 1 104 ? 34.535 -29.909 43.814 1.00 12.73 90 TRP A O 1
ATOM 701 N N . PHE A 1 105 ? 34.782 -31.999 43.003 1.00 15.63 91 PHE A N 1
ATOM 702 C CA . PHE A 1 105 ? 35.553 -32.488 44.143 1.00 13.68 91 PHE A CA 1
ATOM 703 C C . PHE A 1 105 ? 36.966 -32.849 43.748 1.00 14.61 91 PHE A C 1
ATOM 704 O O . PHE A 1 105 ? 37.579 -33.728 44.331 1.00 15.79 91 PHE A O 1
ATOM 712 N N . HIS A 1 106 ? 37.492 -32.159 42.752 1.00 12.77 92 HIS A N 1
ATOM 713 C CA . HIS A 1 106 ? 38.872 -32.369 42.369 1.00 15.58 92 HIS A CA 1
ATOM 714 C C . HIS A 1 106 ? 39.794 -32.026 43.520 1.00 13.88 92 HIS A C 1
ATOM 715 O O . HIS A 1 106 ? 40.798 -32.688 43.735 1.00 13.05 92 HIS A O 1
ATOM 722 N N . SER A 1 107 ? 39.465 -30.967 44.245 1.00 14.05 93 SER A N 1
ATOM 723 C CA . SER A 1 107 ? 40.309 -30.507 45.328 1.00 12.43 93 SER A CA 1
ATOM 724 C C . SER A 1 107 ? 39.417 -30.304 46.540 1.00 13.31 93 SER A C 1
ATOM 725 O O . SER A 1 107 ? 39.136 -31.251 47.260 1.00 14.21 93 SER A O 1
ATOM 728 N N . PHE A 1 108 ? 38.914 -29.093 46.735 1.00 11.38 94 PHE A N 1
ATOM 729 C CA . PHE A 1 108 ? 38.176 -28.782 47.941 1.00 11.05 94 PHE A CA 1
ATOM 730 C C . PHE A 1 108 ? 36.768 -28.348 47.564 1.00 11.91 94 PHE A C 1
ATOM 731 O O . PHE A 1 108 ? 36.538 -27.854 46.458 1.00 12.91 94 PHE A O 1
ATOM 739 N N . ALA A 1 109 ? 35.817 -28.555 48.467 1.00 11.64 95 ALA A N 1
ATOM 740 C CA . ALA A 1 109 ? 34.478 -28.056 48.246 1.00 11.62 95 ALA A CA 1
ATOM 741 C C . ALA A 1 109 ? 33.843 -27.668 49.563 1.00 10.81 95 ALA A C 1
ATOM 742 O O . ALA A 1 109 ? 34.365 -27.939 50.636 1.00 10.26 95 ALA A O 1
ATOM 744 N N . VAL A 1 110 ? 32.697 -27.020 49.468 1.00 12.16 96 VAL A N 1
ATOM 745 C CA . VAL A 1 110 ? 31.995 -26.558 50.636 1.00 11.50 96 VAL A CA 1
ATOM 746 C C . VAL A 1 110 ? 30.534 -26.793 50.389 1.00 11.89 96 VAL A C 1
ATOM 747 O O . VAL A 1 110 ? 30.070 -26.639 49.259 1.00 12.24 96 VAL A O 1
ATOM 751 N N . VAL A 1 111 ? 29.820 -27.201 51.434 1.00 12.89 97 VAL A N 1
ATOM 752 C CA . VAL A 1 111 ? 28.369 -27.267 51.377 1.00 13.76 97 VAL A CA 1
ATOM 753 C C . VAL A 1 111 ? 27.799 -26.424 52.488 1.00 13.37 97 VAL A C 1
ATOM 754 O O . VAL A 1 111 ? 28.322 -26.405 53.591 1.00 12.98 97 VAL A O 1
ATOM 758 N N . VAL A 1 112 ? 26.726 -25.710 52.183 1.00 13.80 98 VAL A N 1
ATOM 759 C CA . VAL A 1 112 ? 26.120 -24.838 53.156 1.00 13.30 98 VAL A CA 1
ATOM 760 C C . VAL A 1 112 ? 24.682 -25.286 53.362 1.00 13.48 98 VAL A C 1
ATOM 761 O O . VAL A 1 112 ? 23.909 -25.379 52.412 1.00 13.40 98 VAL A O 1
ATOM 765 N N . LEU A 1 113 ? 24.339 -25.587 54.608 1.00 13.25 99 LEU A N 1
ATOM 766 C CA . LEU A 1 113 ? 23.058 -26.183 54.912 1.00 13.23 99 LEU A CA 1
ATOM 767 C C . LEU A 1 113 ? 22.284 -25.311 55.855 1.00 13.38 99 LEU A C 1
ATOM 768 O O . LEU A 1 113 ? 22.847 -24.693 56.750 1.00 13.33 99 LEU A O 1
ATOM 773 N N . GLN A 1 114 ? 20.975 -25.308 55.685 1.00 19.71 100 GLN A N 1
ATOM 774 C CA . GLN A 1 114 ? 20.112 -24.653 56.635 1.00 20.08 100 GLN A CA 1
ATOM 775 C C . GLN A 1 114 ? 19.967 -25.560 57.860 1.00 19.86 100 GLN A C 1
ATOM 776 O O . GLN A 1 114 ? 19.048 -26.366 57.940 1.00 19.75 100 GLN A O 1
ATOM 782 N N . THR A 1 115 ? 20.910 -25.456 58.793 1.00 19.69 101 THR A N 1
ATOM 783 C CA . THR A 1 115 ? 20.855 -26.196 60.048 1.00 19.48 101 THR A CA 1
ATOM 784 C C . THR A 1 115 ? 21.666 -25.457 61.103 1.00 20.47 101 THR A C 1
ATOM 785 O O . THR A 1 115 ? 22.491 -24.604 60.775 1.00 19.79 101 THR A O 1
ATOM 789 N N . ASP A 1 116 ? 21.425 -25.788 62.367 1.00 24.38 102 ASP A N 1
ATOM 790 C CA . ASP A 1 116 ? 22.193 -25.236 63.479 1.00 27.49 102 ASP A CA 1
ATOM 791 C C . ASP A 1 116 ? 23.171 -26.270 64.029 1.00 26.35 102 ASP A C 1
ATOM 792 O O . ASP A 1 116 ? 23.883 -26.010 64.997 1.00 28.37 102 ASP A O 1
ATOM 797 N N . GLU A 1 117 ? 23.204 -27.450 63.419 1.00 21.42 103 GLU A N 1
ATOM 798 C CA . GLU A 1 117 ? 24.113 -28.494 63.867 1.00 21.48 103 GLU A CA 1
ATOM 799 C C . GLU A 1 117 ? 25.523 -28.275 63.335 1.00 20.63 103 GLU A C 1
ATOM 800 O O . GLU A 1 117 ? 25.718 -27.622 62.315 1.00 21.64 103 GLU A O 1
ATOM 803 N N . LYS A 1 118 ? 26.507 -28.821 64.035 1.00 22.07 104 LYS A N 1
ATOM 804 C CA . LYS A 1 118 ? 27.899 -28.665 63.648 1.00 21.31 104 LYS A CA 1
ATOM 805 C C . LYS A 1 118 ? 28.421 -29.963 63.065 1.00 24.81 104 LYS A C 1
ATOM 806 O O . LYS A 1 118 ? 29.616 -30.248 63.142 1.00 26.17 104 LYS A O 1
ATOM 810 N N . PHE A 1 119 ? 27.518 -30.761 62.509 1.00 24.66 105 PHE A N 1
ATOM 811 C CA . PHE A 1 119 ? 27.910 -31.927 61.750 1.00 22.63 105 PHE A CA 1
ATOM 812 C C . PHE A 1 119 ? 26.878 -32.113 60.659 1.00 22.52 105 PHE A C 1
ATOM 813 O O . PHE A 1 119 ? 25.759 -31.615 60.765 1.00 23.79 105 PHE A O 1
ATOM 819 N N . ILE A 1 120 ? 27.240 -32.826 59.605 1.00 20.50 106 ILE A N 1
ATOM 820 C CA . ILE A 1 120 ? 26.266 -33.127 58.571 1.00 21.51 106 ILE A CA 1
ATOM 821 C C . ILE A 1 120 ? 25.521 -34.410 58.904 1.00 22.00 106 ILE A C 1
ATOM 822 O O . ILE A 1 120 ? 26.132 -35.440 59.177 1.00 24.39 106 ILE A O 1
ATOM 827 N N . GLN A 1 121 ? 24.197 -34.340 58.876 1.00 19.32 107 GLN A N 1
ATOM 828 C CA . GLN A 1 121 ? 23.357 -35.495 59.144 1.00 22.48 107 GLN A CA 1
ATOM 829 C C . GLN A 1 121 ? 22.941 -36.136 57.827 1.00 24.43 107 GLN A C 1
ATOM 830 O O . GLN A 1 121 ? 22.846 -35.460 56.810 1.00 23.42 107 GLN A O 1
ATOM 833 N N . ASP A 1 122 ? 22.698 -37.440 57.847 1.00 29.45 108 ASP A N 1
ATOM 834 C CA . ASP A 1 122 ? 22.323 -38.178 56.647 1.00 29.63 108 ASP A CA 1
ATOM 835 C C . ASP A 1 122 ? 20.863 -38.015 56.235 1.00 29.89 108 ASP A C 1
ATOM 836 O O . ASP A 1 122 ? 20.046 -37.520 57.000 1.00 31.68 108 ASP A O 1
ATOM 841 N N . ASN A 1 123 ? 20.549 -38.451 55.017 1.00 26.91 109 ASN A N 1
ATOM 842 C CA . ASN A 1 123 ? 19.174 -38.512 54.525 1.00 28.13 109 ASN A CA 1
ATOM 843 C C . ASN A 1 123 ? 18.290 -37.298 54.853 1.00 29.86 109 ASN A C 1
ATOM 844 O O . ASN A 1 123 ? 17.140 -37.458 55.260 1.00 28.81 109 ASN A O 1
ATOM 846 N N . GLN A 1 124 ? 18.805 -36.086 54.680 1.00 26.88 110 GLN A N 1
ATOM 847 C CA . GLN A 1 124 ? 17.991 -34.895 54.888 1.00 24.77 110 GLN A CA 1
ATOM 848 C C . GLN A 1 124 ? 17.246 -34.526 53.619 1.00 25.81 110 GLN A C 1
ATOM 849 O O . GLN A 1 124 ? 17.559 -35.033 52.545 1.00 29.14 110 GLN A O 1
ATOM 855 N N . ASP A 1 125 ? 16.261 -33.641 53.750 1.00 23.68 111 ASP A N 1
ATOM 856 C CA . ASP A 1 125 ? 15.523 -33.124 52.608 1.00 24.43 111 ASP A CA 1
ATOM 857 C C . ASP A 1 125 ? 16.285 -31.948 52.009 1.00 24.67 111 ASP A C 1
ATOM 858 O O . ASP A 1 125 ? 16.049 -30.788 52.357 1.00 21.63 111 ASP A O 1
ATOM 863 N N . TRP A 1 126 ? 17.208 -32.281 51.110 1.00 24.76 112 TRP A N 1
ATOM 864 C CA . TRP A 1 126 ? 18.179 -31.345 50.541 1.00 23.31 112 TRP A CA 1
ATOM 865 C C . TRP A 1 126 ? 17.531 -30.227 49.751 1.00 22.88 112 TRP A C 1
ATOM 866 O O . TRP A 1 126 ? 18.067 -29.122 49.659 1.00 19.34 112 TRP A O 1
ATOM 877 N N . ASN A 1 127 ? 16.378 -30.519 49.172 1.00 28.12 113 ASN A N 1
ATOM 878 C CA . ASN A 1 127 ? 15.653 -29.512 48.428 1.00 31.36 113 ASN A CA 1
ATOM 879 C C . ASN A 1 127 ? 15.242 -28.336 49.316 1.00 28.88 113 ASN A C 1
ATOM 880 O O . ASN A 1 127 ? 14.988 -27.231 48.832 1.00 27.67 113 ASN A O 1
ATOM 885 N N . SER A 1 128 ? 15.19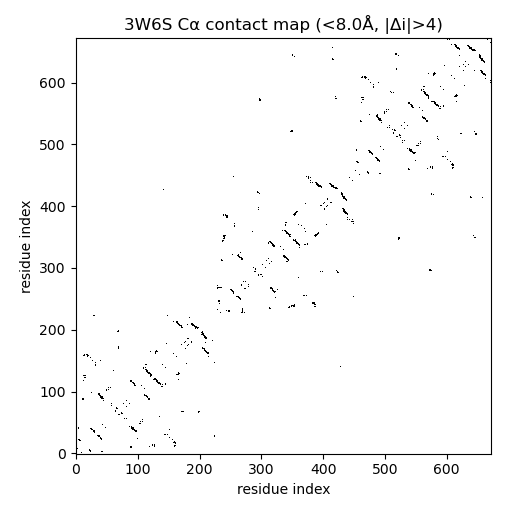2 -28.588 50.622 1.00 28.95 114 SER A N 1
ATOM 886 C CA . SER A 1 128 ? 14.936 -27.552 51.620 1.00 29.78 114 SER A CA 1
ATOM 887 C C . SER A 1 128 ? 16.216 -27.141 52.326 1.00 27.19 114 SER A C 1
ATOM 888 O O . SER A 1 128 ? 16.477 -25.962 52.520 1.00 28.88 114 SER A O 1
ATOM 891 N N . VAL A 1 129 ? 17.011 -28.132 52.710 1.00 23.32 115 VAL A N 1
ATOM 892 C CA . VAL A 1 129 ? 18.159 -27.911 53.582 1.00 22.06 115 VAL A CA 1
ATOM 893 C C . VAL A 1 129 ? 19.396 -27.409 52.846 1.00 22.31 115 VAL A C 1
ATOM 894 O O . VAL A 1 129 ? 20.184 -26.642 53.395 1.00 23.95 115 VAL A O 1
ATOM 898 N N . LEU A 1 130 ? 19.589 -27.841 51.612 1.00 19.45 116 LEU A N 1
ATOM 899 C CA . LEU A 1 130 ? 20.756 -27.401 50.882 1.00 20.16 116 LEU A CA 1
ATOM 900 C C . LEU A 1 130 ? 20.507 -25.983 50.399 1.00 20.09 116 LEU A C 1
ATOM 901 O O . LEU A 1 130 ? 19.583 -25.722 49.635 1.00 20.51 116 LEU A O 1
ATOM 906 N N . LEU A 1 131 ? 21.328 -25.060 50.883 1.00 15.70 117 LEU A N 1
ATOM 907 C CA . LEU A 1 131 ? 21.282 -23.677 50.434 1.00 15.24 117 LEU A CA 1
ATOM 908 C C . LEU A 1 131 ? 22.190 -23.473 49.219 1.00 15.71 117 LEU A C 1
ATOM 909 O O . LEU A 1 131 ? 21.765 -22.940 48.195 1.00 16.07 117 LEU A O 1
ATOM 914 N N . GLY A 1 132 ? 23.437 -23.922 49.333 1.00 19.72 118 GLY A N 1
ATOM 915 C CA . GLY A 1 132 ? 24.407 -23.749 48.269 1.00 18.61 118 GLY A CA 1
ATOM 916 C C . GLY A 1 132 ? 25.685 -24.552 48.462 1.00 16.66 118 GLY A C 1
ATOM 917 O O . GLY A 1 132 ? 25.889 -25.186 49.494 1.00 15.78 118 GLY A O 1
ATOM 918 N N . THR A 1 133 ? 26.548 -24.508 47.448 1.00 15.71 119 THR A N 1
ATOM 919 C CA . THR A 1 133 ? 27.819 -25.223 47.451 1.00 14.71 119 THR A CA 1
ATOM 920 C C . THR A 1 133 ? 28.822 -24.493 46.554 1.00 13.41 119 THR A C 1
ATOM 921 O O . THR A 1 133 ? 28.441 -23.711 45.698 1.00 13.94 119 THR A O 1
ATOM 925 N N . PHE A 1 134 ? 30.109 -24.735 46.749 1.00 14.15 120 PHE A N 1
ATOM 926 C CA . PHE A 1 134 ? 31.095 -24.306 45.776 1.00 13.28 120 PHE A CA 1
ATOM 927 C C . PHE A 1 134 ? 32.362 -25.164 45.883 1.00 13.16 120 PHE A C 1
ATOM 928 O O . PHE A 1 134 ? 32.568 -25.871 46.879 1.00 13.02 120 PHE A O 1
ATOM 936 N N . TYR A 1 135 ? 33.198 -25.124 44.852 1.00 12.17 121 TYR A N 1
ATOM 937 C CA . TYR A 1 135 ? 34.469 -25.812 44.902 1.00 11.77 121 TYR A CA 1
ATOM 938 C C . TYR A 1 135 ? 35.570 -24.758 44.986 1.00 12.57 121 TYR A C 1
ATOM 939 O O . TYR A 1 135 ? 35.350 -23.594 44.647 1.00 11.87 121 TYR A O 1
ATOM 948 N N . ILE A 1 136 ? 36.742 -25.165 45.459 1.00 12.59 122 ILE A N 1
ATOM 949 C CA . ILE A 1 136 ? 37.937 -24.346 45.366 1.00 12.62 122 ILE A CA 1
ATOM 950 C C . ILE A 1 136 ? 39.061 -25.237 44.873 1.00 12.01 122 ILE A C 1
ATOM 951 O O . ILE A 1 136 ? 39.275 -26.305 45.422 1.00 12.73 122 ILE A O 1
ATOM 956 N N . LYS A 1 137 ? 39.781 -24.812 43.849 1.00 12.01 123 LYS A N 1
ATOM 957 C CA . LYS A 1 137 ? 40.915 -25.573 43.360 1.00 11.92 123 LYS A CA 1
ATOM 958 C C . LYS A 1 137 ? 41.932 -24.556 42.864 1.00 12.19 123 LYS A C 1
ATOM 959 O O . LYS A 1 137 ? 41.599 -23.392 42.716 1.00 12.36 123 LYS A O 1
ATOM 965 N N . PRO A 1 138 ? 43.176 -24.983 42.625 1.00 13.75 124 PRO A N 1
ATOM 966 C CA . PRO A 1 138 ? 44.157 -24.126 41.952 1.00 16.02 124 PRO A CA 1
ATOM 967 C C . PRO A 1 138 ? 43.697 -23.801 40.551 1.00 14.20 124 PRO A C 1
ATOM 968 O O . PRO A 1 138 ? 43.246 -24.697 39.858 1.00 13.59 124 PRO A O 1
ATOM 972 N N . ASN A 1 139 ? 43.805 -22.546 40.137 1.00 13.34 125 ASN A N 1
ATOM 973 C CA . ASN A 1 139 ? 43.351 -22.165 38.820 1.00 13.88 125 ASN A CA 1
ATOM 974 C C . ASN A 1 139 ? 44.403 -22.508 37.779 1.00 12.97 125 ASN A C 1
ATOM 975 O O . ASN A 1 139 ? 44.096 -22.607 36.596 1.00 15.01 125 ASN A O 1
ATOM 980 N N . TYR A 1 140 ? 45.635 -22.720 38.230 1.00 15.41 126 TYR A N 1
ATOM 981 C CA . TYR A 1 140 ? 46.726 -23.043 37.329 1.00 15.51 126 TYR A CA 1
ATOM 982 C C . TYR A 1 140 ? 47.624 -24.150 37.842 1.00 15.91 126 TYR A C 1
ATOM 983 O O . TYR A 1 140 ? 47.516 -24.576 38.991 1.00 16.44 126 TYR A O 1
ATOM 992 N N . ALA A 1 141 ? 48.550 -24.561 36.974 1.00 19.73 127 ALA A N 1
ATOM 993 C CA . ALA A 1 141 ? 49.621 -25.493 37.310 1.00 18.02 127 ALA A CA 1
ATOM 994 C C . ALA A 1 141 ? 50.544 -24.899 38.384 1.00 16.07 127 ALA A C 1
ATOM 995 O O . ALA A 1 141 ? 50.533 -23.695 38.605 1.00 16.39 127 ALA A O 1
ATOM 997 N N . PRO A 1 142 ? 51.349 -25.754 39.049 1.00 21.84 128 PRO A N 1
ATOM 998 C CA . PRO A 1 142 ? 52.093 -25.535 40.301 1.00 20.47 128 PRO A CA 1
ATOM 999 C C . PRO A 1 142 ? 52.755 -24.181 40.527 1.00 16.99 128 PRO A C 1
ATOM 1000 O O . PRO A 1 142 ? 52.629 -23.658 41.637 1.00 20.90 128 PRO A O 1
ATOM 1004 N N . ARG A 1 143 ? 53.480 -23.642 39.552 1.00 14.51 129 ARG A N 1
ATOM 1005 C CA . ARG A 1 143 ? 54.171 -22.380 39.789 1.00 14.69 129 ARG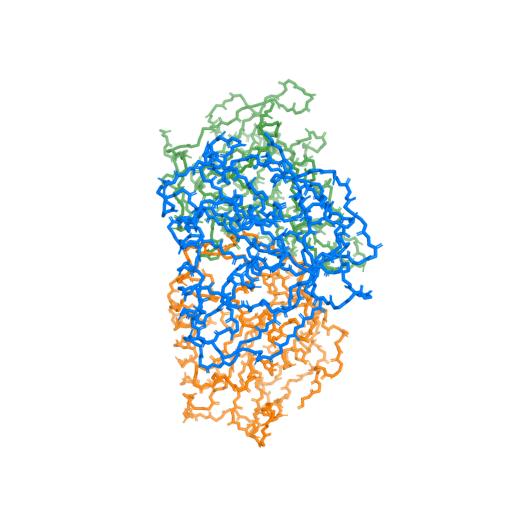 A CA 1
ATOM 1006 C C . ARG A 1 143 ? 53.195 -21.249 40.050 1.00 14.20 129 ARG A C 1
ATOM 1007 O O . ARG A 1 143 ? 53.547 -20.253 40.668 1.00 15.28 129 ARG A O 1
ATOM 1015 N N . CYS A 1 144 ? 51.957 -21.420 39.609 1.00 14.48 130 CYS A N 1
ATOM 1016 C CA . CYS A 1 144 ? 50.950 -20.388 39.791 1.00 13.78 130 CYS A CA 1
ATOM 1017 C C . CYS A 1 144 ? 49.786 -20.884 40.627 1.00 14.14 130 CYS A C 1
ATOM 1018 O O . CYS A 1 144 ? 48.735 -20.272 40.631 1.00 15.82 130 CYS A O 1
ATOM 1021 N N . SER A 1 145 ? 49.981 -21.989 41.336 1.00 14.74 131 SER A N 1
ATOM 1022 C CA . SER A 1 145 ? 48.885 -22.694 41.994 1.00 12.96 131 SER A CA 1
ATOM 1023 C C . SER A 1 145 ? 48.414 -22.016 43.270 1.00 12.94 131 SER A C 1
ATOM 1024 O O . SER A 1 145 ? 47.486 -22.493 43.917 1.00 13.57 131 SER A O 1
ATOM 1027 N N . HIS A 1 146 ? 49.050 -20.913 43.646 1.00 17.24 132 HIS A N 1
ATOM 1028 C CA . HIS A 1 146 ? 48.561 -20.143 44.785 1.00 16.60 132 HIS A CA 1
ATOM 1029 C C . HIS A 1 146 ? 47.360 -19.283 44.378 1.00 16.77 132 HIS A C 1
ATOM 1030 O O . HIS A 1 146 ? 46.709 -18.671 45.218 1.00 15.79 132 HIS A O 1
ATOM 1037 N N . ASN A 1 147 ? 47.062 -19.254 43.086 1.00 12.93 133 ASN A N 1
ATOM 1038 C CA . ASN A 1 147 ? 45.840 -18.634 42.618 1.00 13.50 133 ASN A CA 1
ATOM 1039 C C . ASN A 1 147 ? 44.747 -19.690 42.665 1.00 14.85 133 ASN A C 1
ATOM 1040 O O . ASN A 1 147 ? 44.880 -20.740 42.036 1.00 14.34 133 ASN A O 1
ATOM 1045 N N . CYS A 1 148 ? 43.658 -19.431 43.379 1.00 14.81 134 CYS A N 1
ATOM 1046 C CA . CYS A 1 148 ? 42.542 -20.381 43.366 1.00 14.78 134 CYS A CA 1
ATOM 1047 C C . CYS A 1 148 ? 41.365 -19.932 42.482 1.00 15.00 134 CYS A C 1
ATOM 1048 O O . CYS A 1 148 ? 41.109 -18.741 42.299 1.00 14.70 134 CYS A O 1
ATOM 1051 N N . ASN A 1 149 ? 40.668 -20.926 41.937 1.00 13.77 135 ASN A N 1
ATOM 1052 C CA . ASN A 1 149 ? 39.423 -20.744 41.224 1.00 14.00 135 ASN A CA 1
ATOM 1053 C C . ASN A 1 149 ? 38.291 -21.276 42.091 1.00 13.16 135 ASN A C 1
ATOM 1054 O O . ASN A 1 149 ? 38.509 -22.161 42.911 1.00 12.61 135 ASN A O 1
ATOM 1059 N N . ALA A 1 150 ? 37.087 -20.742 41.917 1.00 13.20 136 ALA A N 1
ATOM 1060 C CA . ALA A 1 150 ? 35.906 -21.249 42.605 1.00 13.45 136 ALA A CA 1
ATOM 1061 C C . ALA A 1 150 ? 34.675 -21.165 41.694 1.00 14.09 136 ALA A C 1
ATOM 1062 O O . ALA A 1 150 ? 34.577 -20.259 40.867 1.00 14.54 136 ALA A O 1
ATOM 1064 N N . GLY A 1 151 ? 33.756 -22.118 41.823 1.00 13.10 137 GLY A N 1
ATOM 1065 C CA . GLY A 1 151 ? 32.474 -22.043 41.146 1.00 13.97 137 GLY A CA 1
ATOM 1066 C C . GLY A 1 151 ? 31.360 -22.258 42.147 1.00 13.77 137 GLY A C 1
ATOM 1067 O O . GLY A 1 151 ? 31.477 -23.097 43.029 1.00 13.54 137 GLY A O 1
ATOM 1068 N N . PHE A 1 152 ? 30.275 -21.510 42.013 1.00 14.96 138 PHE A N 1
ATOM 1069 C CA . PHE A 1 152 ? 29.220 -21.519 43.018 1.00 16.38 138 PHE A CA 1
ATOM 1070 C C . PHE A 1 152 ? 27.855 -21.970 42.476 1.00 16.42 138 PHE A C 1
ATOM 1071 O O . PHE A 1 152 ? 27.537 -21.757 41.314 1.00 16.79 138 PHE A O 1
ATOM 1079 N N . LEU A 1 153 ? 27.064 -22.601 43.339 1.00 15.31 139 LEU A N 1
ATOM 1080 C CA . LEU A 1 153 ? 25.702 -22.976 43.018 1.00 15.10 139 LEU A CA 1
ATOM 1081 C C . LEU A 1 153 ? 24.778 -22.654 44.183 1.00 15.84 139 LEU A C 1
ATOM 1082 O O . LEU A 1 153 ? 25.088 -22.943 45.341 1.00 15.22 139 LEU A O 1
ATOM 1087 N N . VAL A 1 154 ? 23.636 -22.064 43.868 1.00 17.50 140 VAL A N 1
ATOM 1088 C CA . VAL A 1 154 ? 22.607 -21.835 44.858 1.00 18.43 140 VAL A CA 1
ATOM 1089 C C . VAL A 1 154 ? 21.368 -22.656 44.515 1.00 19.25 140 VAL A C 1
ATOM 1090 O O . VAL A 1 154 ? 20.958 -22.714 43.360 1.00 19.31 140 VAL A O 1
ATOM 1094 N N . ASN A 1 155 ? 20.793 -23.304 45.521 1.00 22.02 141 ASN A N 1
ATOM 1095 C CA . ASN A 1 155 ? 19.514 -23.971 45.371 1.00 21.38 141 ASN A CA 1
ATOM 1096 C C . ASN A 1 155 ? 18.481 -22.931 44.925 1.00 23.75 141 ASN A C 1
ATOM 1097 O O . ASN A 1 155 ? 18.365 -21.870 45.532 1.00 25.23 141 ASN A O 1
ATOM 1102 N N . GLY A 1 156 ? 17.753 -23.207 43.849 1.00 27.70 142 GLY A N 1
ATOM 1103 C CA . GLY A 1 156 ? 16.758 -22.277 43.346 1.00 26.50 142 GLY A CA 1
ATOM 1104 C C . GLY A 1 156 ? 15.592 -22.094 44.296 1.00 28.59 142 GLY A C 1
ATOM 1105 O O . GLY A 1 156 ? 14.875 -21.093 44.227 1.00 32.56 142 GLY A O 1
ATOM 1106 N N . ALA A 1 157 ? 15.394 -23.060 45.185 1.00 25.42 143 ALA A N 1
ATOM 1107 C CA . ALA A 1 157 ? 14.310 -22.993 46.156 1.00 25.18 143 ALA A CA 1
ATOM 1108 C C . ALA A 1 157 ? 14.603 -21.930 47.205 1.00 27.61 143 ALA A C 1
ATOM 1109 O O . ALA A 1 157 ? 13.709 -21.484 47.914 1.00 31.41 143 ALA A O 1
ATOM 1111 N N . HIS A 1 158 ? 15.860 -21.519 47.293 1.00 24.67 144 HIS A N 1
ATOM 1112 C CA . HIS A 1 158 ? 16.262 -20.490 48.234 1.00 22.60 144 HIS A CA 1
ATOM 1113 C C . HIS A 1 158 ? 16.712 -19.253 47.499 1.00 25.03 144 HIS A C 1
ATOM 1114 O O . HIS A 1 158 ? 17.617 -18.546 47.939 1.00 26.81 144 HIS A O 1
ATOM 1121 N N . ARG A 1 159 ? 16.087 -19.003 46.357 1.00 32.60 145 ARG A N 1
ATOM 1122 C CA . ARG A 1 159 ? 16.378 -17.808 45.598 1.00 34.30 145 ARG A CA 1
ATOM 1123 C C . ARG A 1 159 ? 15.877 -16.616 46.397 1.00 33.56 145 ARG A C 1
ATOM 1124 O O . ARG A 1 159 ? 14.862 -16.707 47.087 1.00 32.32 145 ARG A O 1
ATOM 1126 N N . GLY A 1 160 ? 16.603 -15.507 46.328 1.00 31.37 146 GLY A N 1
ATOM 1127 C CA . GLY A 1 160 ? 16.116 -14.255 46.876 1.00 31.20 146 GLY A CA 1
ATOM 1128 C C . GLY A 1 160 ? 16.444 -14.077 48.333 1.00 30.46 146 GLY A C 1
ATOM 1129 O O . GLY A 1 160 ? 15.941 -13.154 48.970 1.00 32.07 146 GLY A O 1
ATOM 1130 N N . GLN A 1 161 ? 17.291 -14.954 48.854 1.00 27.72 147 GLN A N 1
ATOM 1131 C CA . GLN A 1 161 ? 17.641 -14.912 50.259 1.00 26.37 147 GLN A CA 1
ATOM 1132 C C . GLN A 1 161 ? 19.106 -14.559 50.448 1.00 26.94 147 GLN A C 1
ATOM 1133 O O . GLN A 1 161 ? 19.642 -14.721 51.539 1.00 24.91 147 GLN A O 1
ATOM 1139 N N . LYS A 1 162 ? 19.740 -14.069 49.380 1.00 27.28 148 LYS A N 1
ATOM 1140 C CA . LYS A 1 162 ? 21.127 -13.612 49.436 1.00 27.61 148 LYS A CA 1
ATOM 1141 C C . LYS A 1 162 ? 22.081 -14.722 49.875 1.00 25.98 148 LYS A C 1
ATOM 1142 O O . LYS A 1 162 ? 23.036 -14.480 50.607 1.00 24.47 148 LYS A O 1
ATOM 1146 N N . VAL A 1 163 ? 21.812 -15.939 49.422 1.00 19.22 149 VAL A N 1
ATOM 1147 C CA . VAL A 1 163 ? 22.668 -17.068 49.735 1.00 18.09 149 VAL A CA 1
ATOM 1148 C C . VAL A 1 163 ? 24.024 -16.923 49.060 1.00 17.88 149 VAL A C 1
ATOM 1149 O O . VAL A 1 163 ? 25.059 -17.153 49.685 1.00 18.18 149 VAL A O 1
ATOM 1153 N N . GLY A 1 164 ? 24.031 -16.539 47.789 1.00 18.11 150 GLY A N 1
ATOM 1154 C CA . GLY A 1 164 ? 25.276 -16.403 47.057 1.00 17.68 150 GLY A CA 1
ATOM 1155 C C . GLY A 1 164 ? 26.251 -15.443 47.716 1.00 17.92 150 GLY A C 1
ATOM 1156 O O . GLY A 1 164 ? 27.453 -15.676 47.692 1.00 17.16 150 GLY A O 1
ATOM 1157 N N . TYR A 1 165 ? 25.753 -14.364 48.307 1.00 19.18 151 TYR A N 1
ATOM 1158 C CA . TYR A 1 165 ? 26.633 -13.431 48.993 1.00 19.65 151 TYR A CA 1
ATOM 1159 C C . TYR A 1 165 ? 27.317 -14.098 50.183 1.00 19.13 151 TYR A C 1
ATOM 1160 O O . TYR A 1 165 ? 28.515 -13.929 50.400 1.00 19.10 151 TYR A O 1
ATOM 1169 N N . ARG A 1 166 ? 26.550 -14.851 50.960 1.00 19.02 152 ARG A N 1
ATOM 1170 C CA . ARG A 1 166 ? 27.105 -15.569 52.097 1.00 18.67 152 ARG A CA 1
ATOM 1171 C C . ARG A 1 166 ? 28.107 -16.609 51.653 1.00 17.74 152 ARG A C 1
ATOM 1172 O O . ARG A 1 166 ? 29.119 -16.816 52.317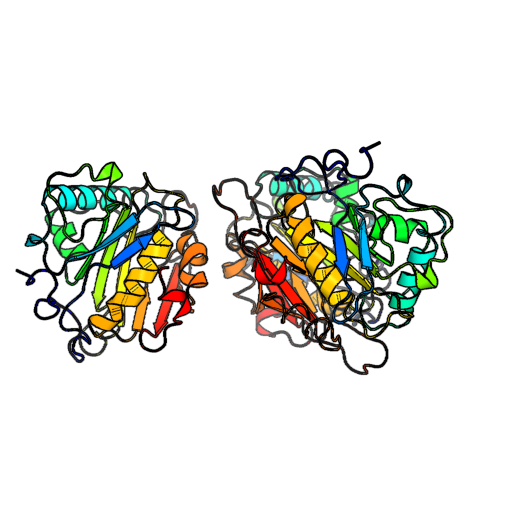 1.00 17.20 152 ARG A O 1
ATOM 1180 N N . LEU A 1 167 ? 27.822 -17.281 50.545 1.00 14.42 153 LEU A N 1
ATOM 1181 C CA . LEU A 1 167 ? 28.751 -18.276 50.034 1.00 13.77 153 LEU A CA 1
ATOM 1182 C C . LEU A 1 167 ? 30.099 -17.620 49.761 1.00 14.58 153 LEU A C 1
ATOM 1183 O O . LEU A 1 167 ? 31.152 -18.195 50.022 1.00 14.08 153 LEU A O 1
ATOM 1188 N N . ALA A 1 168 ? 30.066 -16.406 49.230 1.00 14.59 154 ALA A N 1
ATOM 1189 C CA . ALA A 1 168 ? 31.290 -15.693 48.929 1.00 13.72 154 ALA A CA 1
ATOM 1190 C C . ALA A 1 168 ? 32.053 -15.348 50.197 1.00 13.45 154 ALA A C 1
ATOM 1191 O O . ALA A 1 168 ? 33.273 -15.434 50.237 1.00 14.15 154 ALA A O 1
ATOM 1193 N N . GLN A 1 169 ? 31.348 -14.950 51.241 1.00 16.39 155 GLN A N 1
ATOM 1194 C CA . GLN A 1 169 ? 32.020 -14.627 52.489 1.00 17.21 155 GLN A CA 1
ATOM 1195 C C . GLN A 1 169 ? 32.707 -15.839 53.086 1.00 15.94 155 GLN A C 1
ATOM 1196 O O . GLN A 1 169 ? 33.790 -15.738 53.659 1.00 15.84 155 GLN A O 1
ATOM 1202 N N . VAL A 1 170 ? 32.050 -16.986 52.991 1.00 14.18 156 VAL A N 1
ATOM 1203 C CA . VAL A 1 170 ? 32.655 -18.228 53.444 1.00 13.36 156 VAL A CA 1
ATOM 1204 C C . VAL A 1 170 ? 33.923 -18.486 52.661 1.00 12.12 156 VAL A C 1
ATOM 1205 O O . VAL A 1 170 ? 34.951 -18.805 53.233 1.00 12.76 156 VAL A O 1
ATOM 1209 N N . TYR A 1 171 ? 33.832 -18.341 51.346 1.00 12.95 157 TYR A N 1
ATOM 1210 C CA . TYR A 1 171 ? 34.978 -18.467 50.451 1.00 12.52 157 TYR A CA 1
ATOM 1211 C C . TYR A 1 171 ? 36.142 -17.595 50.887 1.00 13.10 157 TYR A C 1
ATOM 1212 O O . TYR A 1 171 ? 37.289 -18.045 50.958 1.00 12.25 157 TYR A O 1
ATOM 1221 N N . LEU A 1 172 ? 35.846 -16.334 51.171 1.00 15.48 158 LEU A N 1
ATOM 1222 C CA . LEU A 1 172 ? 36.869 -15.393 51.599 1.00 15.78 158 LEU A CA 1
ATOM 1223 C C . LEU A 1 172 ? 37.508 -15.801 52.914 1.00 15.58 158 LEU A C 1
ATOM 1224 O O . LEU A 1 172 ? 38.697 -15.575 53.135 1.00 14.98 158 LEU A O 1
ATOM 1229 N N . ASN A 1 173 ? 36.716 -16.396 53.794 1.00 16.81 159 ASN A N 1
ATOM 1230 C CA . ASN A 1 173 ? 37.223 -16.878 55.070 1.00 18.55 159 ASN A CA 1
ATOM 1231 C C . ASN A 1 173 ? 38.105 -18.122 54.933 1.00 15.47 159 ASN A C 1
ATOM 1232 O O . ASN A 1 173 ? 39.100 -18.265 55.642 1.00 15.01 159 ASN A O 1
ATOM 1237 N N . TRP A 1 174 ? 37.747 -19.019 54.024 1.00 12.74 160 TRP A N 1
ATOM 1238 C CA . TRP A 1 174 ? 38.370 -20.341 53.994 1.00 13.77 160 TRP A CA 1
ATOM 1239 C C . TRP A 1 174 ? 39.482 -20.522 52.965 1.00 13.90 160 TRP A C 1
ATOM 1240 O O . TRP A 1 174 ? 40.434 -21.263 53.215 1.00 13.00 160 TRP A O 1
ATOM 1251 N N . ALA A 1 175 ? 39.363 -19.870 51.809 1.00 13.07 161 ALA A N 1
ATOM 1252 C CA . ALA A 1 175 ? 40.353 -20.037 50.746 1.00 12.59 161 ALA A CA 1
ATOM 1253 C C . ALA A 1 175 ? 41.787 -19.782 51.229 1.00 12.70 161 ALA A C 1
ATOM 1254 O O . ALA A 1 175 ? 42.672 -20.600 51.019 1.00 11.78 161 ALA A O 1
ATOM 1256 N N . PRO A 1 176 ? 42.019 -18.649 51.901 1.00 16.40 162 PRO A N 1
ATOM 1257 C CA . PRO A 1 176 ? 43.362 -18.359 52.408 1.00 14.87 162 PRO A CA 1
ATOM 1258 C C . PRO A 1 176 ? 43.862 -19.437 53.348 1.00 17.38 162 PRO A C 1
ATOM 1259 O O . PRO A 1 176 ? 45.059 -19.688 53.391 1.00 16.63 162 PRO A O 1
ATOM 1263 N N . LEU A 1 177 ? 42.959 -20.040 54.111 1.00 16.66 163 LEU A N 1
ATOM 1264 C CA . LEU A 1 177 ? 43.324 -21.081 55.070 1.00 15.66 163 LEU A CA 1
ATOM 1265 C C . LEU A 1 177 ? 43.955 -22.279 54.389 1.00 15.89 163 LEU A C 1
ATOM 1266 O O . LEU A 1 177 ? 44.733 -23.013 55.000 1.00 16.44 163 LEU A O 1
ATOM 1271 N N . LEU A 1 178 ? 43.613 -22.473 53.121 1.00 14.46 164 LEU A N 1
ATOM 1272 C CA . LEU A 1 178 ? 44.125 -23.589 52.349 1.00 14.36 164 LEU A CA 1
ATOM 1273 C C . LEU A 1 178 ? 45.471 -23.241 51.746 1.00 15.79 164 LEU A C 1
ATOM 1274 O O . LEU A 1 178 ? 46.119 -24.091 51.140 1.00 15.96 164 LEU A O 1
ATOM 1279 N N . GLY A 1 179 ? 45.894 -21.992 51.890 1.00 12.93 165 GLY A N 1
ATOM 1280 C CA . GLY A 1 179 ? 47.185 -21.611 51.368 1.00 13.43 165 GLY A CA 1
ATOM 1281 C C . GLY A 1 179 ? 47.118 -20.730 50.142 1.00 13.73 165 GLY A C 1
ATOM 1282 O O . GLY A 1 179 ? 48.151 -20.348 49.611 1.00 17.37 165 GLY A O 1
ATOM 1283 N N . TYR A 1 180 ? 45.917 -20.414 49.674 1.00 12.87 166 TYR A N 1
ATOM 1284 C CA . TYR A 1 180 ? 45.776 -19.566 48.496 1.00 13.04 166 TYR A CA 1
ATOM 1285 C C . TYR A 1 180 ? 46.028 -18.106 48.829 1.00 13.30 166 TYR A C 1
ATOM 1286 O O . TYR A 1 180 ? 45.732 -17.649 49.932 1.00 14.98 166 TYR A O 1
ATOM 1295 N N . LYS A 1 181 ? 46.607 -17.386 47.877 1.00 15.78 167 LYS A N 1
ATOM 1296 C CA . LYS A 1 181 ? 47.004 -16.006 48.099 1.00 16.45 167 LYS A CA 1
ATOM 1297 C C . LYS A 1 181 ? 46.214 -15.061 47.222 1.00 17.13 167 LYS A C 1
ATOM 1298 O O . LYS A 1 181 ? 46.174 -13.866 47.478 1.00 17.57 167 LYS A O 1
ATOM 1304 N N . TYR A 1 182 ? 45.574 -15.598 46.190 1.00 15.78 168 TYR A N 1
ATOM 1305 C CA . TYR A 1 182 ? 44.833 -14.773 45.269 1.00 16.07 168 TYR A CA 1
ATOM 1306 C C . TYR A 1 182 ? 43.715 -15.593 44.627 1.00 16.34 168 TYR A C 1
ATOM 1307 O O . TYR A 1 182 ? 43.841 -16.801 44.470 1.00 15.54 168 TYR A O 1
ATOM 1316 N N . SER A 1 183 ? 42.614 -14.936 44.285 1.00 15.18 169 SER A N 1
ATOM 1317 C CA . SER A 1 183 ? 41.447 -15.605 43.720 1.00 15.29 169 SER A CA 1
ATOM 1318 C C . SER A 1 183 ? 41.169 -15.210 42.266 1.00 16.46 169 SER A C 1
ATOM 1319 O O . SER A 1 183 ? 41.111 -14.029 41.948 1.00 16.37 169 SER A O 1
ATOM 1322 N N . ILE A 1 184 ? 40.961 -16.190 41.392 1.00 17.25 170 ILE A N 1
ATOM 1323 C CA . ILE A 1 184 ? 40.658 -15.903 39.990 1.00 19.16 170 ILE A CA 1
ATOM 1324 C C . ILE A 1 184 ? 39.340 -16.544 39.577 1.00 18.06 170 ILE A C 1
ATOM 1325 O O . ILE A 1 184 ? 39.157 -17.747 39.731 1.00 17.90 170 ILE A O 1
ATOM 1330 N N . PHE A 1 185 ? 38.426 -15.746 39.042 1.00 14.64 171 PHE A N 1
ATOM 1331 C CA . PHE A 1 185 ? 37.311 -16.291 38.289 1.00 15.63 171 PHE A CA 1
ATOM 1332 C C . PHE A 1 185 ? 37.533 -15.933 36.832 1.00 15.60 171 PHE A C 1
ATOM 1333 O O . PHE A 1 185 ? 37.584 -14.767 36.475 1.00 15.73 171 PHE A O 1
ATOM 1341 N N . ASN A 1 186 ? 37.677 -16.952 36.003 1.00 17.07 172 ASN A N 1
ATOM 1342 C CA . ASN A 1 186 ? 38.059 -16.765 34.620 1.00 17.72 172 ASN A CA 1
ATOM 1343 C C . ASN A 1 186 ? 36.905 -16.308 33.750 1.00 18.41 172 ASN A C 1
ATOM 1344 O O . ASN A 1 186 ? 37.111 -15.598 32.774 1.00 18.35 172 ASN A O 1
ATOM 1349 N N . LEU A 1 187 ? 35.695 -16.732 34.095 1.00 19.50 173 LEU A N 1
ATOM 1350 C CA . LEU A 1 187 ? 34.506 -16.390 33.322 1.00 20.36 173 LEU A CA 1
ATOM 1351 C C . LEU A 1 187 ? 33.330 -16.042 34.208 1.00 20.63 173 LEU A C 1
ATOM 1352 O O . LEU A 1 187 ? 32.681 -16.927 34.754 1.00 20.95 173 LEU A O 1
ATOM 1357 N N . VAL A 1 188 ? 33.040 -14.759 34.357 1.00 19.60 174 VAL A N 1
ATOM 1358 C CA . VAL A 1 188 ? 31.766 -14.369 34.940 1.00 19.43 174 VAL A CA 1
ATOM 1359 C C . VAL A 1 188 ? 30.959 -13.515 33.946 1.00 20.48 174 VAL A C 1
ATOM 1360 O O . VAL A 1 188 ? 31.295 -12.364 33.689 1.00 20.28 174 VAL A O 1
ATOM 1364 N N . PHE A 1 189 ? 29.895 -14.085 33.397 1.00 20.04 175 PHE A N 1
ATOM 1365 C CA . PHE A 1 189 ? 29.106 -13.407 32.387 1.00 20.71 175 PHE A CA 1
ATOM 1366 C C . PHE A 1 189 ? 28.414 -12.180 32.931 1.00 20.65 175 PHE A C 1
ATOM 1367 O O . PHE A 1 189 ? 27.814 -12.208 33.994 1.00 21.22 175 PHE A O 1
ATOM 1375 N N . VAL A 1 190 ? 28.517 -11.103 32.167 1.00 22.56 176 VAL A N 1
ATOM 1376 C CA . VAL A 1 190 ? 27.940 -9.815 32.521 1.00 22.86 176 VAL A CA 1
ATOM 1377 C C . VAL A 1 190 ? 26.453 -9.907 32.795 1.00 22.39 176 VAL A C 1
ATOM 1378 O O . VAL A 1 190 ? 25.889 -9.072 33.493 1.00 23.59 176 VAL A O 1
ATOM 1382 N N . THR A 1 191 ? 25.825 -10.932 32.246 1.00 25.09 177 THR A N 1
ATOM 1383 C CA . THR A 1 191 ? 24.401 -11.141 32.409 1.00 26.12 177 THR A CA 1
ATOM 1384 C C . THR A 1 191 ? 24.156 -11.894 33.691 1.00 27.38 177 THR A C 1
ATOM 1385 O O . THR A 1 191 ? 23.012 -12.115 34.090 1.00 27.81 177 THR A O 1
ATOM 1389 N N . ASN A 1 192 ? 25.242 -12.297 34.338 1.00 20.99 178 ASN A N 1
ATOM 1390 C CA . ASN A 1 192 ? 25.140 -12.977 35.614 1.00 20.74 178 ASN A CA 1
ATOM 1391 C C . ASN A 1 192 ? 25.078 -11.954 36.730 1.00 20.11 178 ASN A C 1
ATOM 1392 O O . ASN A 1 192 ? 26.021 -11.200 36.956 1.00 20.39 178 ASN A O 1
ATOM 1397 N N . GLN A 1 193 ? 23.958 -11.924 37.430 1.00 22.25 179 GLN A N 1
ATOM 1398 C CA . GLN A 1 193 ? 23.714 -10.895 38.421 1.00 23.02 179 GLN A CA 1
ATOM 1399 C C . GLN A 1 193 ? 24.659 -11.002 39.620 1.00 22.09 179 GLN A C 1
ATOM 1400 O O . GLN A 1 193 ? 24.764 -10.079 40.411 1.00 22.87 179 GLN A O 1
ATOM 1406 N N . ALA A 1 194 ? 25.373 -12.115 39.740 1.00 18.71 180 ALA A N 1
ATOM 1407 C CA . ALA A 1 194 ? 26.368 -12.253 40.800 1.00 18.68 180 ALA A CA 1
ATOM 1408 C C . ALA A 1 194 ? 27.492 -11.245 40.643 1.00 17.74 180 ALA A C 1
ATOM 1409 O O . ALA A 1 194 ? 28.138 -10.859 41.617 1.00 18.01 180 ALA A O 1
ATOM 1411 N N . SER A 1 195 ? 27.744 -10.839 39.408 1.00 17.56 181 SER A N 1
ATOM 1412 C CA . SER A 1 195 ? 28.778 -9.856 39.142 1.00 18.61 181 SER A CA 1
ATOM 1413 C C . SER A 1 195 ? 28.572 -8.612 40.010 1.00 18.76 181 SER A C 1
ATOM 1414 O O . SER A 1 195 ? 29.471 -8.188 40.730 1.00 19.16 181 SER A O 1
ATOM 1417 N N . TRP A 1 196 ? 27.380 -8.040 39.967 1.00 19.21 182 TRP A N 1
ATOM 1418 C CA . TRP A 1 196 ? 27.176 -6.764 40.622 1.00 19.76 182 TRP A CA 1
ATOM 1419 C C . TRP A 1 196 ? 26.535 -6.966 41.980 1.00 19.32 182 TRP A C 1
ATOM 1420 O O . TRP A 1 196 ? 26.746 -6.174 42.883 1.00 20.12 182 TRP A O 1
ATOM 1431 N N . LYS A 1 197 ? 25.783 -8.043 42.141 1.00 21.41 183 LYS A N 1
ATOM 1432 C CA . LYS A 1 197 ? 25.188 -8.352 43.437 1.00 22.56 183 LYS A CA 1
ATOM 1433 C C . LYS A 1 197 ? 26.229 -8.762 44.472 1.00 22.07 183 LYS A C 1
ATOM 1434 O O . LYS A 1 197 ? 26.085 -8.467 45.656 1.00 21.49 183 LYS A O 1
ATOM 1440 N N . ILE A 1 198 ? 27.291 -9.417 44.027 1.00 20.50 184 ILE A N 1
ATOM 1441 C CA . ILE A 1 198 ? 28.211 -10.050 44.958 1.00 20.24 184 ILE A CA 1
ATOM 1442 C C . ILE A 1 198 ? 29.651 -9.632 44.722 1.00 19.98 184 ILE A C 1
ATOM 1443 O O . ILE A 1 198 ? 30.258 -8.988 45.575 1.00 20.18 184 ILE A O 1
ATOM 1448 N N . TRP A 1 199 ? 30.211 -9.982 43.575 1.00 17.83 185 TRP A N 1
ATOM 1449 C CA . TRP A 1 199 ? 31.646 -9.829 43.419 1.00 18.20 185 TRP A CA 1
ATOM 1450 C C . TRP A 1 199 ? 32.044 -8.385 43.512 1.00 18.93 185 TRP A C 1
ATOM 1451 O O . TRP A 1 199 ? 33.033 -8.066 44.157 1.00 19.43 185 TRP A O 1
ATOM 1462 N N . ASP A 1 200 ? 31.289 -7.504 42.874 1.00 20.00 186 ASP A N 1
ATOM 1463 C CA . ASP A 1 200 ? 31.605 -6.088 42.959 1.00 20.97 186 ASP A CA 1
ATOM 1464 C C . ASP A 1 200 ? 31.439 -5.569 44.379 1.00 22.23 186 ASP A C 1
ATOM 1465 O O . ASP A 1 200 ? 32.231 -4.747 44.847 1.00 21.94 186 ASP A O 1
ATOM 1470 N N . LYS A 1 201 ? 30.413 -6.064 45.058 1.00 20.56 187 LYS A N 1
ATOM 1471 C CA . LYS A 1 201 ? 30.104 -5.630 46.409 1.00 20.48 187 LYS A CA 1
ATOM 1472 C C . LYS A 1 201 ? 31.194 -6.017 47.387 1.00 19.98 187 LYS A C 1
ATOM 1473 O O . LYS A 1 201 ? 31.421 -5.319 48.370 1.00 20.92 187 LYS A O 1
ATOM 1478 N N . LEU A 1 202 ? 31.877 -7.125 47.118 1.00 19.77 188 LEU A N 1
ATOM 1479 C CA . LEU A 1 202 ? 32.886 -7.637 48.043 1.00 19.58 188 LEU A CA 1
ATOM 1480 C C . LEU A 1 202 ? 34.275 -7.141 47.664 1.00 19.20 188 LEU A C 1
ATOM 1481 O O . LEU A 1 202 ? 35.272 -7.546 48.255 1.00 20.53 188 LEU A O 1
ATOM 1486 N N . ASN A 1 203 ? 34.321 -6.234 46.697 1.00 21.69 189 ASN A N 1
ATOM 1487 C CA . ASN A 1 203 ? 35.572 -5.688 46.196 1.00 22.71 189 ASN A CA 1
ATOM 1488 C C . ASN A 1 203 ? 36.470 -6.733 45.535 1.00 21.29 189 ASN A C 1
ATOM 1489 O O . ASN A 1 203 ? 37.666 -6.807 45.801 1.00 21.82 189 ASN A O 1
ATOM 1494 N N . PHE A 1 204 ? 35.866 -7.548 44.679 1.00 18.15 190 PHE A N 1
ATOM 1495 C CA . PHE A 1 204 ? 36.607 -8.313 43.687 1.00 18.07 190 PHE A CA 1
ATOM 1496 C C . PHE A 1 204 ? 36.837 -7.396 42.502 1.00 18.91 190 PHE A C 1
ATOM 1497 O O . PHE A 1 204 ? 35.894 -6.805 41.990 1.00 19.46 190 PHE A O 1
ATOM 1505 N N . GLN A 1 205 ? 38.086 -7.266 42.074 1.00 24.93 191 GLN A N 1
ATOM 1506 C CA . GLN A 1 205 ? 38.413 -6.420 40.939 1.00 25.63 191 GLN A CA 1
ATOM 1507 C C . GLN A 1 205 ? 38.067 -7.113 39.638 1.00 24.41 191 GLN A C 1
ATOM 1508 O O . GLN A 1 205 ? 38.287 -8.311 39.490 1.00 22.23 191 GLN A O 1
ATOM 1514 N N . ARG A 1 206 ? 37.494 -6.359 38.709 1.00 21.47 192 ARG A N 1
ATOM 1515 C CA . ARG A 1 206 ? 37.391 -6.790 37.331 1.00 21.09 192 ARG A CA 1
ATOM 1516 C C . ARG A 1 206 ? 38.749 -6.597 36.683 1.00 21.78 192 ARG A C 1
ATOM 1517 O O . ARG A 1 206 ? 39.063 -5.525 36.183 1.00 22.55 192 ARG A O 1
ATOM 1525 N N . ILE A 1 207 ? 39.576 -7.625 36.712 1.00 20.71 193 ILE A N 1
ATOM 1526 C CA . ILE A 1 207 ? 40.936 -7.476 36.231 1.00 21.27 193 ILE A CA 1
ATOM 1527 C C . ILE A 1 207 ? 41.009 -7.734 34.735 1.00 21.38 193 ILE A C 1
ATOM 1528 O O . ILE A 1 207 ? 42.060 -7.567 34.123 1.00 24.90 193 ILE A O 1
ATOM 1533 N N . GLY A 1 208 ? 39.891 -8.108 34.131 1.00 21.61 194 GLY A N 1
ATOM 1534 C CA . GLY A 1 208 ? 39.863 -8.271 32.697 1.00 21.27 194 GLY A CA 1
ATOM 1535 C C . GLY A 1 208 ? 38.468 -8.435 32.157 1.00 21.04 194 GLY A C 1
ATOM 1536 O O . GLY A 1 208 ? 37.504 -8.600 32.901 1.00 20.76 194 GLY A O 1
ATOM 1537 N N . LEU A 1 209 ? 38.365 -8.381 30.839 1.00 22.25 195 LEU A N 1
ATOM 1538 C CA . LEU A 1 209 ? 37.104 -8.633 30.176 1.00 23.98 195 LEU A CA 1
ATOM 1539 C C . LEU A 1 209 ? 37.341 -9.353 28.859 1.00 22.32 195 LEU A C 1
ATOM 1540 O O . LEU A 1 209 ? 38.235 -8.996 28.093 1.00 25.33 195 LEU A O 1
ATOM 1545 N N . VAL A 1 210 ? 36.534 -10.370 28.606 1.00 20.97 196 VAL A N 1
ATOM 1546 C CA . VAL A 1 210 ? 36.589 -11.093 27.354 1.00 21.05 196 VAL A CA 1
ATOM 1547 C C . VAL A 1 210 ? 35.334 -10.778 26.551 1.00 21.32 196 VAL A C 1
ATOM 1548 O O . VAL A 1 210 ? 34.227 -11.078 26.970 1.00 21.27 196 VAL A O 1
ATOM 1552 N N . PRO A 1 211 ? 35.503 -10.144 25.394 1.00 22.96 197 PRO A N 1
ATOM 1553 C CA . PRO A 1 211 ? 34.344 -9.734 24.603 1.00 22.85 197 PRO A CA 1
ATOM 1554 C C . PRO A 1 211 ? 33.669 -10.912 23.921 1.00 23.08 197 PRO A C 1
ATOM 1555 O O . PRO A 1 211 ? 34.355 -11.782 23.391 1.00 24.54 197 PRO A O 1
ATOM 1559 N N . HIS A 1 212 ? 32.344 -10.948 23.939 1.00 20.37 198 HIS A N 1
ATOM 1560 C CA . HIS A 1 212 ? 31.613 -11.952 23.183 1.00 21.46 198 HIS A CA 1
ATOM 1561 C C . HIS A 1 212 ? 32.032 -13.349 23.595 1.00 19.42 198 HIS A C 1
ATOM 1562 O O . HIS A 1 212 ? 31.966 -14.279 22.800 1.00 19.11 198 HIS A O 1
ATOM 1569 N N . ALA A 1 213 ? 32.444 -13.486 24.848 1.00 18.12 199 ALA A N 1
ATOM 1570 C CA . ALA A 1 213 ? 33.022 -14.722 25.348 1.00 18.17 199 ALA A CA 1
ATOM 1571 C C . ALA A 1 213 ? 32.140 -15.939 25.156 1.00 18.27 199 ALA A C 1
ATOM 1572 O O . ALA A 1 213 ? 32.638 -17.010 24.827 1.00 18.77 199 ALA A O 1
ATOM 1574 N N . GLY A 1 214 ? 30.842 -15.799 25.387 1.00 17.60 200 GLY A N 1
ATOM 1575 C CA . GLY A 1 214 ? 29.997 -16.966 25.520 1.00 17.90 200 GLY A CA 1
ATOM 1576 C C . GLY A 1 214 ? 28.740 -16.907 24.688 1.00 18.88 200 GLY A C 1
ATOM 1577 O O . GLY A 1 214 ? 28.106 -15.864 24.574 1.00 19.28 200 GLY A O 1
ATOM 1578 N N . ILE A 1 215 ? 28.405 -18.038 24.081 1.00 20.23 201 ILE A N 1
ATOM 1579 C CA . ILE A 1 215 ? 27.117 -18.217 23.443 1.00 21.14 201 ILE A CA 1
ATOM 1580 C C . ILE A 1 215 ? 26.166 -18.770 24.489 1.00 22.40 201 ILE A C 1
ATOM 1581 O O . ILE A 1 215 ? 26.336 -19.898 24.948 1.00 23.15 201 ILE A O 1
ATOM 1586 N N . LEU A 1 216 ? 25.160 -17.992 24.865 1.00 21.13 202 LEU A N 1
ATOM 1587 C CA . LEU A 1 216 ? 24.292 -18.378 25.968 1.00 24.62 202 LEU A CA 1
ATOM 1588 C C . LEU A 1 216 ? 22.842 -18.597 25.553 1.00 24.54 202 LEU A C 1
ATOM 1589 O O . LEU A 1 216 ? 22.340 -17.957 24.641 1.00 26.56 202 LEU A O 1
ATOM 1594 N N . ASN A 1 217 ? 22.170 -19.502 26.245 1.00 27.90 203 ASN A N 1
ATOM 1595 C CA . ASN A 1 217 ? 20.770 -19.773 25.988 1.00 30.88 203 ASN A CA 1
ATOM 1596 C C . ASN A 1 217 ? 19.897 -18.547 26.269 1.00 34.71 203 ASN A C 1
ATOM 1597 O O . ASN A 1 217 ? 19.909 -18.024 27.384 1.00 35.01 203 ASN A O 1
ATOM 1602 N N . GLY A 1 218 ? 19.143 -18.084 25.270 1.00 35.69 204 GLY A N 1
ATOM 1603 C CA . GLY A 1 218 ? 18.222 -16.972 25.462 1.00 36.98 204 GLY A CA 1
ATOM 1604 C C . GLY A 1 218 ? 18.787 -15.612 25.097 1.00 36.66 204 GLY A C 1
ATOM 1605 O O . GLY A 1 218 ? 18.131 -14.591 25.293 1.00 38.19 204 GLY A O 1
ATOM 1606 N N . PHE A 1 219 ? 20.009 -15.602 24.574 1.00 35.15 205 PHE A N 1
ATOM 1607 C CA . PHE A 1 219 ? 20.669 -14.371 24.145 1.00 34.77 205 PHE A CA 1
ATOM 1608 C C . PHE A 1 219 ? 21.081 -14.464 22.694 1.00 36.13 205 PHE A C 1
ATOM 1609 O O . PHE A 1 219 ? 21.821 -15.371 22.319 1.00 39.01 205 PHE A O 1
ATOM 1615 N N . SER A 1 220 ? 20.600 -13.528 21.879 1.00 35.23 206 SER A N 1
ATOM 1616 C CA . SER A 1 220 ? 20.825 -13.582 20.442 1.00 36.74 206 SER A CA 1
ATOM 1617 C C . SER A 1 220 ? 22.308 -13.436 20.143 1.00 39.84 206 SER A C 1
ATOM 1618 O O . SER A 1 220 ? 22.875 -14.220 19.377 1.00 45.69 206 SER A O 1
ATOM 1620 N N . GLU A 1 221 ? 22.931 -12.443 20.773 1.00 34.47 207 GLU A N 1
ATOM 1621 C CA . GLU A 1 221 ? 24.342 -12.153 20.579 1.00 34.63 207 GLU A CA 1
ATOM 1622 C C . GLU A 1 221 ? 25.199 -12.767 21.702 1.00 33.57 207 GLU A C 1
ATOM 1623 O O . GLU A 1 221 ? 24.702 -13.046 22.795 1.00 33.16 207 GLU A O 1
ATOM 1626 N N . PRO A 1 222 ? 26.498 -12.962 21.440 1.00 27.45 208 PRO A N 1
ATOM 1627 C CA . PRO A 1 222 ? 27.483 -13.477 22.408 1.00 25.41 208 PRO A CA 1
ATOM 1628 C C . PRO A 1 222 ? 27.673 -12.563 23.604 1.00 23.27 208 PRO A C 1
ATOM 1629 O O . PRO A 1 222 ? 27.685 -11.344 23.451 1.00 24.85 208 PRO A O 1
ATOM 1633 N N . VAL A 1 223 ? 27.841 -13.148 24.780 1.00 19.81 209 VAL A N 1
ATOM 1634 C CA . VAL A 1 223 ? 27.872 -12.373 26.003 1.00 19.55 209 VAL A CA 1
ATOM 1635 C C . VAL A 1 223 ? 29.294 -12.220 26.510 1.00 18.97 209 VAL A C 1
ATOM 1636 O O . VAL A 1 223 ? 30.045 -13.188 26.590 1.00 18.50 209 VAL A O 1
ATOM 1640 N N . ASP A 1 224 ? 29.656 -10.986 26.824 1.00 20.41 210 ASP A N 1
ATOM 1641 C CA . ASP A 1 224 ? 30.944 -10.667 27.398 1.00 20.48 210 ASP A CA 1
ATOM 1642 C C . ASP A 1 224 ? 31.109 -11.341 28.735 1.00 20.17 210 ASP A C 1
ATOM 1643 O O . ASP A 1 224 ? 30.130 -11.648 29.405 1.00 20.31 210 ASP A O 1
ATOM 1648 N N . ALA A 1 225 ? 32.350 -11.551 29.142 1.00 19.32 211 ALA A N 1
ATOM 1649 C CA . ALA A 1 225 ? 32.610 -12.176 30.426 1.00 19.46 211 ALA A CA 1
ATOM 1650 C C . ALA A 1 225 ? 33.656 -11.382 31.186 1.00 19.06 211 ALA A C 1
ATOM 1651 O O . ALA A 1 225 ? 34.613 -10.888 30.606 1.00 19.32 211 ALA A O 1
ATOM 1653 N N . ILE A 1 226 ? 33.453 -11.251 32.488 1.00 17.74 212 ILE A N 1
ATOM 1654 C CA . ILE A 1 226 ? 34.396 -10.564 33.342 1.00 17.91 212 ILE A CA 1
ATOM 1655 C C . ILE A 1 226 ? 35.375 -11.558 33.942 1.00 17.87 212 ILE A C 1
ATOM 1656 O O . ILE A 1 226 ? 35.015 -12.698 34.281 1.00 17.80 212 ILE A O 1
ATOM 1661 N N . ILE A 1 227 ? 36.609 -11.109 34.100 1.00 17.47 213 ILE A N 1
ATOM 1662 C CA . ILE A 1 227 ? 37.591 -11.856 34.851 1.00 16.87 213 ILE A CA 1
ATOM 1663 C C . ILE A 1 227 ? 37.816 -11.166 36.192 1.00 16.82 213 ILE A C 1
ATOM 1664 O O . ILE A 1 227 ? 38.257 -10.026 36.220 1.00 17.53 213 ILE A O 1
ATOM 1669 N N . TYR A 1 228 ? 37.497 -11.844 37.293 1.00 15.09 214 TYR A N 1
ATOM 1670 C CA . TYR A 1 228 ? 37.607 -11.253 38.623 1.00 15.89 214 TYR A CA 1
ATOM 1671 C C . TYR A 1 228 ? 38.820 -11.743 39.391 1.00 16.36 214 TYR A C 1
ATOM 1672 O O . TYR A 1 228 ? 39.120 -12.935 39.407 1.00 16.54 214 TYR A O 1
ATOM 1681 N N . GLY A 1 229 ? 39.493 -10.830 40.075 1.00 18.44 215 GLY A N 1
ATOM 1682 C CA . GLY A 1 229 ? 40.590 -11.210 40.925 1.00 18.15 215 GLY A CA 1
ATOM 1683 C C . GLY A 1 229 ? 40.435 -10.581 42.285 1.00 18.40 215 GLY A C 1
ATOM 1684 O O . GLY A 1 229 ? 39.748 -9.582 42.450 1.00 19.23 215 GLY A O 1
ATOM 1685 N N . LYS A 1 230 ? 41.065 -11.185 43.277 1.00 17.19 216 LYS A N 1
ATOM 1686 C CA . LYS A 1 230 ? 41.127 -10.583 44.585 1.00 17.01 216 LYS A CA 1
ATOM 1687 C C . LYS A 1 230 ? 42.321 -11.116 45.350 1.00 17.56 216 LYS A C 1
ATOM 1688 O O . LYS A 1 230 ? 42.649 -12.295 45.275 1.00 16.63 216 LYS A O 1
ATOM 1694 N N . ASP A 1 231 ? 42.967 -10.221 46.084 1.00 20.77 217 ASP A N 1
ATOM 1695 C CA . ASP A 1 231 ? 44.058 -10.568 46.976 1.00 18.73 217 ASP A CA 1
ATOM 1696 C C . ASP A 1 231 ? 43.523 -11.181 48.275 1.00 18.96 217 ASP A C 1
ATOM 1697 O O . ASP A 1 231 ? 42.810 -10.524 49.026 1.00 21.46 217 ASP A O 1
ATOM 1702 N N . LEU A 1 232 ? 43.873 -12.434 48.540 1.00 18.63 218 LEU A N 1
ATOM 1703 C CA . LEU A 1 232 ? 43.348 -13.150 49.700 1.00 19.47 218 LEU A CA 1
ATOM 1704 C C . LEU A 1 232 ? 44.196 -12.927 50.948 1.00 21.57 218 LEU A C 1
ATOM 1705 O O . LEU A 1 232 ? 43.927 -13.517 51.997 1.00 22.33 218 LEU A O 1
ATOM 1710 N N . THR A 1 233 ? 45.221 -12.085 50.840 1.00 24.58 219 THR A N 1
ATOM 1711 C CA . THR A 1 233 ? 46.055 -11.754 51.992 1.00 24.51 219 THR A CA 1
ATOM 1712 C C . THR A 1 233 ? 45.677 -10.409 52.599 1.00 25.32 219 THR A C 1
ATOM 1713 O O . THR A 1 233 ? 46.112 -10.080 53.701 1.00 28.76 219 THR A O 1
ATOM 1717 N N . LYS A 1 234 ? 44.868 -9.636 51.883 1.00 23.22 220 LYS A N 1
ATOM 1718 C CA . LYS A 1 234 ? 44.511 -8.290 52.312 1.00 25.89 220 LYS A CA 1
ATOM 1719 C C . LYS A 1 234 ? 43.011 -8.097 52.152 1.00 28.55 220 LYS A C 1
ATOM 1720 O O . LYS A 1 234 ? 42.558 -7.267 51.361 1.00 29.41 220 LYS A O 1
ATOM 1722 N N . ILE A 1 235 ? 42.242 -8.883 52.898 1.00 27.66 221 ILE A N 1
ATOM 1723 C CA . ILE A 1 235 ? 40.785 -8.849 52.802 1.00 26.83 221 ILE A CA 1
ATOM 1724 C C . ILE A 1 235 ? 40.142 -7.964 53.872 1.00 26.92 221 ILE A C 1
ATOM 1725 O O . ILE A 1 235 ? 40.578 -7.934 55.021 1.00 26.97 221 ILE A O 1
ATOM 1730 N N . GLU A 1 236 ? 39.071 -7.279 53.484 1.00 26.02 222 GLU A N 1
ATOM 1731 C CA . GLU A 1 236 ? 38.344 -6.364 54.355 1.00 24.75 222 GLU A CA 1
ATOM 1732 C C . GLU A 1 236 ? 37.568 -7.113 55.432 1.00 24.41 222 GLU A C 1
ATOM 1733 O O . GLU A 1 236 ? 36.653 -7.861 55.123 1.00 26.46 222 GLU A O 1
ATOM 1739 N N . PRO A 1 237 ? 37.921 -6.904 56.708 1.00 26.07 223 PRO A N 1
ATOM 1740 C CA . PRO A 1 237 ? 37.232 -7.565 57.824 1.00 25.79 223 PRO A CA 1
ATOM 1741 C C . PRO A 1 237 ? 35.728 -7.403 57.740 1.00 27.77 223 PRO A C 1
ATOM 1742 O O . PRO A 1 237 ? 34.998 -8.317 58.114 1.00 28.71 223 PRO A O 1
ATOM 1746 N N . GLU A 1 238 ? 35.274 -6.253 57.256 1.00 28.79 224 GLU A N 1
ATOM 1747 C CA . GLU A 1 238 ? 33.854 -6.030 57.052 1.00 26.83 224 GLU A CA 1
ATOM 1748 C C . GLU A 1 238 ? 33.258 -7.188 56.263 1.00 29.11 224 GLU A C 1
ATOM 1749 O O . GLU A 1 238 ? 32.163 -7.658 56.566 1.00 32.52 224 GLU A O 1
ATOM 1751 N N . PHE A 1 239 ? 33.996 -7.672 55.270 1.00 25.57 225 PHE A N 1
ATOM 1752 C CA . PHE A 1 239 ? 33.492 -8.699 54.370 1.00 22.56 225 PHE A CA 1
ATOM 1753 C C . PHE A 1 239 ? 33.629 -10.073 55.016 1.00 22.82 225 PHE A C 1
ATOM 1754 O O . PHE A 1 239 ? 32.861 -10.984 54.722 1.00 23.87 225 PHE A O 1
ATOM 1762 N N . LEU A 1 240 ? 34.605 -10.219 55.901 1.00 20.36 226 LEU A N 1
ATOM 1763 C CA . LEU A 1 240 ? 34.848 -11.494 56.548 1.00 20.37 226 LEU A CA 1
ATOM 1764 C C . LEU A 1 240 ? 33.825 -11.769 57.642 1.00 21.26 226 LEU A C 1
ATOM 1765 O O . LEU A 1 240 ? 33.530 -12.923 57.925 1.00 21.24 226 LEU A O 1
ATOM 1770 N N . SER A 1 241 ? 33.282 -10.723 58.255 1.00 28.73 227 SER A N 1
ATOM 1771 C CA . SER A 1 241 ? 32.362 -10.897 59.385 1.00 31.09 227 SER A CA 1
ATOM 1772 C C . SER A 1 241 ? 30.963 -11.335 58.968 1.00 31.45 227 SER A C 1
ATOM 1773 O O . SER A 1 241 ? 30.336 -10.704 58.123 1.00 34.16 227 SER A O 1
ATOM 1776 N N . MET A 1 242 ? 30.462 -12.393 59.597 1.00 27.24 228 MET A N 1
ATOM 1777 C CA . MET A 1 242 ? 29.188 -12.987 59.210 1.00 29.41 228 MET A CA 1
ATOM 1778 C C . MET A 1 242 ? 28.073 -12.555 60.135 1.00 29.67 228 MET A C 1
ATOM 1779 O O . MET A 1 242 ? 26.905 -12.766 59.829 1.00 33.82 228 MET A O 1
ATOM 1784 N N . GLU A 1 243 ? 28.429 -11.961 61.270 1.00 31.03 229 GLU A N 1
ATOM 1785 C CA . GLU A 1 243 ? 27.431 -11.490 62.216 1.00 32.60 229 GLU A CA 1
ATOM 1786 C C . GLU A 1 243 ? 26.969 -10.135 61.703 1.00 38.37 229 GLU A C 1
ATOM 1787 O O . GLU A 1 243 ? 25.811 -9.935 61.347 1.00 40.23 229 GLU A O 1
ATOM 1792 N N . SER B 1 19 ? 19.728 28.187 4.497 1.00 36.14 5 SER B N 1
ATOM 1793 C CA . SER B 1 19 ? 19.996 28.778 5.805 1.00 34.84 5 SER B CA 1
ATOM 1794 C C . SER B 1 19 ? 20.903 27.892 6.655 1.00 33.69 5 SER B C 1
ATOM 1795 O O . SER B 1 19 ? 20.989 26.687 6.436 1.00 34.37 5 SER B O 1
ATOM 1798 N N . ILE B 1 20 ? 21.590 28.509 7.614 1.00 24.30 6 ILE B N 1
ATOM 1799 C CA . ILE B 1 20 ? 22.442 27.799 8.558 1.00 22.93 6 ILE B CA 1
ATOM 1800 C C . ILE B 1 20 ? 21.938 27.905 9.997 1.00 22.56 6 ILE B C 1
ATOM 1801 O O . ILE B 1 20 ? 22.567 27.369 10.911 1.00 23.19 6 ILE B O 1
ATOM 1803 N N . GLU B 1 21 ? 20.818 28.599 10.208 1.00 21.90 7 GLU B N 1
ATOM 1804 C CA . GLU B 1 21 ? 20.328 28.861 11.569 1.00 21.76 7 GLU B CA 1
ATOM 1805 C C . GLU B 1 21 ? 20.205 27.582 12.388 1.00 21.71 7 GLU B C 1
ATOM 1806 O O . GLU B 1 21 ? 20.368 27.594 13.604 1.00 21.97 7 GLU B O 1
ATOM 1812 N N . TRP B 1 22 ? 19.895 26.479 11.728 1.00 21.71 8 TRP B N 1
ATOM 1813 C CA . TRP B 1 22 ? 19.697 25.231 12.443 1.00 22.26 8 TRP B CA 1
ATOM 1814 C C . TRP B 1 22 ? 20.996 24.652 13.012 1.00 22.46 8 TRP B C 1
ATOM 1815 O O . TRP B 1 22 ? 20.962 23.676 13.751 1.00 22.47 8 TRP B O 1
ATOM 1826 N N . LYS B 1 23 ? 22.133 25.268 12.699 1.00 23.85 9 LYS B N 1
ATOM 1827 C CA . LYS B 1 23 ? 23.428 24.782 13.167 1.00 24.15 9 LYS B CA 1
ATOM 1828 C C . LYS B 1 23 ? 24.113 25.773 14.096 1.00 25.06 9 LYS B C 1
ATOM 1829 O O . LYS B 1 23 ? 25.214 25.518 14.575 1.00 26.76 9 LYS B O 1
ATOM 1835 N N . LEU B 1 24 ? 23.466 26.905 14.345 1.00 22.37 10 LEU B N 1
ATOM 1836 C CA . LEU B 1 24 ? 24.088 27.988 15.089 1.00 22.90 10 LEU B CA 1
ATOM 1837 C C . LEU B 1 24 ? 23.965 27.800 16.579 1.00 22.85 10 LEU B C 1
ATOM 1838 O O . LEU B 1 24 ? 22.871 27.659 17.116 1.00 22.88 10 LEU B O 1
ATOM 1843 N N . THR B 1 25 ? 25.105 27.830 17.247 1.00 23.34 11 THR B N 1
ATOM 1844 C CA . THR B 1 25 ? 25.158 27.725 18.691 1.00 22.95 11 THR B CA 1
ATOM 1845 C C . THR B 1 25 ? 24.498 28.938 19.329 1.00 22.79 11 THR B C 1
ATOM 1846 O O . THR B 1 25 ? 24.103 28.895 20.490 1.00 22.70 11 THR B O 1
ATOM 1850 N N . ALA B 1 26 ? 24.374 30.017 18.563 1.00 22.87 12 ALA B N 1
ATOM 1851 C CA . ALA B 1 26 ? 23.722 31.222 19.047 1.00 22.16 12 ALA B CA 1
ATOM 1852 C C . ALA B 1 26 ? 22.297 30.887 19.424 1.00 21.19 12 ALA B C 1
ATOM 1853 O O . ALA B 1 26 ? 21.676 31.586 20.219 1.00 21.28 12 ALA B O 1
ATOM 1855 N N . ASN B 1 27 ? 21.775 29.818 18.839 1.00 21.08 13 ASN B N 1
ATOM 1856 C CA . ASN B 1 27 ? 20.412 29.407 19.102 1.00 20.29 13 ASN B CA 1
ATOM 1857 C C . ASN B 1 27 ? 20.306 28.344 20.191 1.00 21.31 13 ASN B C 1
ATOM 1858 O O . ASN B 1 27 ? 19.272 27.702 20.340 1.00 21.68 13 ASN B O 1
ATOM 1863 N N . LEU B 1 28 ? 21.364 28.177 20.975 1.00 22.06 14 LEU B N 1
ATOM 1864 C CA . LEU B 1 28 ? 21.334 27.229 22.079 1.00 21.71 14 LEU B CA 1
ATOM 1865 C C . LEU B 1 28 ? 20.375 27.687 23.181 1.00 21.22 14 LEU B C 1
ATOM 1866 O O . LEU B 1 28 ? 20.548 28.747 23.772 1.00 21.78 14 LEU B O 1
ATOM 1871 N N . ARG B 1 29 ? 19.364 26.872 23.454 1.00 22.50 15 ARG B N 1
ATOM 1872 C CA . ARG B 1 29 ? 18.393 27.148 24.507 1.00 22.77 15 ARG B CA 1
ATOM 1873 C C . ARG B 1 29 ? 18.740 26.451 25.810 1.00 22.98 15 ARG B C 1
ATOM 1874 O O . ARG B 1 29 ? 19.099 25.275 25.818 1.00 22.95 15 ARG B O 1
ATOM 1882 N N . ASN B 1 30 ? 18.614 27.177 26.915 1.00 21.08 16 ASN B N 1
ATOM 1883 C CA . ASN B 1 30 ? 18.775 26.584 28.225 1.00 21.30 16 ASN B CA 1
ATOM 1884 C C . ASN B 1 30 ? 20.096 25.834 28.347 1.00 22.40 16 ASN B C 1
ATOM 1885 O O . ASN B 1 30 ? 20.122 24.694 28.793 1.00 22.93 16 ASN B O 1
ATOM 1890 N N . GLY B 1 31 ? 21.193 26.479 27.971 1.00 24.00 17 GLY B N 1
ATOM 1891 C CA . GLY B 1 31 ? 22.495 25.857 28.090 1.00 22.97 17 GLY B CA 1
ATOM 1892 C C . GLY B 1 31 ? 23.196 26.350 29.344 1.00 24.15 17 GLY B C 1
ATOM 1893 O O . GLY B 1 31 ? 22.552 26.845 30.269 1.00 23.75 17 GLY B O 1
ATOM 1894 N N . PRO B 1 32 ? 24.525 26.222 29.384 1.00 27.13 18 PRO B N 1
ATOM 1895 C CA . PRO B 1 32 ? 25.374 26.650 30.501 1.00 27.45 18 PRO B CA 1
ATOM 1896 C C . PRO B 1 32 ? 25.284 28.148 30.707 1.00 27.49 18 PRO B C 1
ATOM 1897 O O . PRO B 1 32 ? 25.222 28.910 29.747 1.00 29.10 18 PRO B O 1
ATOM 1901 N N . THR B 1 33 ? 25.299 28.572 31.956 1.00 24.70 19 THR B N 1
ATOM 1902 C CA . THR B 1 33 ? 25.082 29.965 32.260 1.00 24.17 19 THR B CA 1
ATOM 1903 C C . THR B 1 33 ? 26.384 30.728 32.330 1.00 26.32 19 THR B C 1
ATOM 1904 O O . THR B 1 33 ? 26.413 31.942 32.128 1.00 25.86 19 THR B O 1
ATOM 1908 N N . PHE B 1 34 ? 27.466 30.016 32.611 1.00 29.13 20 PHE B N 1
ATOM 1909 C CA . PHE B 1 34 ? 28.744 30.669 32.823 1.00 28.86 20 PHE B CA 1
ATOM 1910 C C . PHE B 1 34 ? 29.706 30.526 31.656 1.00 30.74 20 PHE B C 1
ATOM 1911 O O . PHE B 1 34 ? 30.692 31.253 31.576 1.00 31.75 20 PHE B O 1
ATOM 1919 N N . PHE B 1 35 ? 29.425 29.612 30.740 1.00 33.52 21 PHE B N 1
ATOM 1920 C CA . PHE B 1 35 ? 30.351 29.391 29.640 1.00 35.98 21 PHE B CA 1
ATOM 1921 C C . PHE B 1 35 ? 29.746 29.523 28.255 1.00 35.95 21 PHE B C 1
ATOM 1922 O O . PHE B 1 35 ? 28.641 29.056 27.988 1.00 34.67 21 PHE B O 1
ATOM 1930 N N . GLN B 1 36 ? 30.500 30.173 27.377 1.00 41.74 22 GLN B N 1
ATOM 1931 C CA . GLN B 1 36 ? 30.103 30.332 25.995 1.00 39.22 22 GLN B CA 1
ATOM 1932 C C . GLN B 1 36 ? 30.471 29.106 25.166 1.00 38.86 22 GLN B C 1
ATOM 1933 O O . GLN B 1 36 ? 31.396 28.360 25.512 1.00 39.19 22 GLN B O 1
ATOM 1936 N N . PRO B 1 37 ? 29.737 28.886 24.068 1.00 30.45 23 PRO B N 1
ATOM 1937 C CA . PRO B 1 37 ? 30.130 27.854 23.110 1.00 29.56 23 PRO B CA 1
ATOM 1938 C C . PRO B 1 37 ? 31.512 28.144 22.565 1.00 26.80 23 PRO B C 1
ATOM 1939 O O . PRO B 1 37 ? 31.950 29.288 22.557 1.00 27.25 23 PRO B O 1
ATOM 1943 N N . LEU B 1 38 ? 32.186 27.101 22.108 1.00 31.06 24 LEU B N 1
ATOM 1944 C CA . LEU B 1 38 ? 33.533 27.222 21.586 1.00 34.30 24 LEU B CA 1
ATOM 1945 C C . LEU B 1 38 ? 33.505 27.385 20.074 1.00 36.19 24 LEU B C 1
ATOM 1946 O O . LEU B 1 38 ? 34.499 27.787 19.472 1.00 37.02 24 LEU B O 1
ATOM 1951 N N . ALA B 1 39 ? 32.355 27.090 19.472 1.00 35.82 25 ALA B N 1
ATOM 1952 C CA . ALA B 1 39 ? 32.183 27.191 18.030 1.00 34.66 25 ALA B CA 1
ATOM 1953 C C . ALA B 1 39 ? 30.991 28.069 17.721 1.00 32.22 25 ALA B C 1
ATOM 1954 O O . ALA B 1 39 ? 30.119 28.254 18.562 1.00 32.63 25 ALA B O 1
ATOM 1956 N N . ASP B 1 40 ? 30.954 28.617 16.514 1.00 33.62 26 ASP B N 1
ATOM 1957 C CA . ASP B 1 40 ? 29.814 29.408 16.086 1.00 34.45 26 ASP B CA 1
ATOM 1958 C C . ASP B 1 40 ? 28.774 28.511 15.465 1.00 31.15 26 ASP B C 1
ATOM 1959 O O . ASP B 1 40 ? 27.624 28.903 15.318 1.00 29.53 26 ASP B O 1
ATOM 1964 N N . SER B 1 41 ? 29.182 27.292 15.129 1.00 31.25 27 SER B N 1
ATOM 1965 C CA . SER B 1 41 ? 28.289 26.343 14.487 1.00 30.40 27 SER B CA 1
ATOM 1966 C C . SER B 1 41 ? 28.654 24.905 14.826 1.00 30.07 27 SER B C 1
ATOM 1967 O O . SER B 1 41 ? 29.797 24.608 15.155 1.00 32.33 27 SER B O 1
ATOM 1970 N N . ILE B 1 42 ? 27.665 24.023 14.743 1.00 28.14 28 ILE B N 1
ATOM 1971 C CA . ILE B 1 42 ? 27.887 22.583 14.809 1.00 28.44 28 ILE B CA 1
ATOM 1972 C C . ILE B 1 42 ? 27.673 22.030 13.411 1.00 29.08 28 ILE B C 1
ATOM 1973 O O . ILE B 1 42 ? 26.548 22.015 12.922 1.00 28.35 28 ILE B O 1
ATOM 1978 N N . GLU B 1 43 ? 28.731 21.580 12.752 1.00 28.28 29 GLU B N 1
ATOM 1979 C CA . GLU B 1 43 ? 28.555 20.953 11.453 1.00 28.81 29 GLU B CA 1
ATOM 1980 C C . GLU B 1 43 ? 28.254 19.459 11.642 1.00 29.56 29 GLU B C 1
ATOM 1981 O O . GLU B 1 43 ? 28.793 18.819 12.555 1.00 32.31 29 GLU B O 1
ATOM 1987 N N . PRO B 1 44 ? 27.369 18.906 10.797 1.00 27.77 30 PRO B N 1
ATOM 1988 C CA . PRO B 1 44 ? 26.988 17.492 10.843 1.00 28.25 30 PRO B CA 1
ATOM 1989 C C . PRO B 1 44 ? 28.190 16.576 10.775 1.00 29.09 30 PRO B C 1
ATOM 1990 O O . PRO B 1 44 ? 29.103 16.804 9.976 1.00 31.83 30 PRO B O 1
ATOM 1994 N N . LEU B 1 45 ? 28.175 15.538 11.602 1.00 29.48 31 LEU B N 1
ATOM 1995 C CA . LEU B 1 45 ? 29.313 14.641 11.731 1.00 30.24 31 LEU B CA 1
ATOM 1996 C C . LEU B 1 45 ? 29.073 13.366 10.926 1.00 31.26 31 LEU B C 1
ATOM 1997 O O . LEU B 1 45 ? 28.100 12.645 11.145 1.00 28.59 31 LEU B O 1
ATOM 2002 N N . GLN B 1 46 ? 29.970 13.109 9.980 1.00 41.48 32 GLN B N 1
ATOM 2003 C CA . GLN B 1 46 ? 29.841 11.974 9.085 1.00 42.39 32 GLN B CA 1
ATOM 2004 C C . GLN B 1 46 ? 30.886 10.921 9.422 1.00 41.49 32 GLN B C 1
ATOM 2005 O O . GLN B 1 46 ? 32.054 11.235 9.647 1.00 43.13 32 GLN B O 1
ATOM 2011 N N . PHE B 1 47 ? 30.458 9.667 9.454 1.00 31.74 33 PHE B N 1
ATOM 2012 C CA . PHE B 1 47 ? 31.342 8.572 9.806 1.00 31.96 33 PHE B CA 1
ATOM 2013 C C . PHE B 1 47 ? 30.727 7.279 9.328 1.00 32.21 33 PHE B C 1
ATOM 2014 O O . PHE B 1 47 ? 29.602 7.268 8.839 1.00 34.77 33 PHE B O 1
ATOM 2022 N N . LYS B 1 48 ? 31.456 6.181 9.472 1.00 32.30 34 LYS B N 1
ATOM 2023 C CA . LYS B 1 48 ? 30.908 4.885 9.122 1.00 33.12 34 LYS B CA 1
ATOM 2024 C C . LYS B 1 48 ? 30.655 4.051 10.365 1.00 33.16 34 LYS B C 1
ATOM 2025 O O . LYS B 1 48 ? 31.378 4.155 11.356 1.00 32.75 34 LYS B O 1
ATOM 2029 N N . LEU B 1 49 ? 29.618 3.228 10.313 1.00 38.02 35 LEU B N 1
ATOM 2030 C CA . LEU B 1 49 ? 29.341 2.326 11.407 1.00 38.70 35 LEU B CA 1
ATOM 2031 C C . LEU B 1 49 ? 30.567 1.489 11.663 1.00 40.81 35 LEU B C 1
ATOM 2032 O O . LEU B 1 49 ? 31.400 1.290 10.778 1.00 40.58 35 LEU B O 1
ATOM 2037 N N . ILE B 1 50 ? 30.677 0.998 12.887 1.00 42.56 36 ILE B N 1
ATOM 2038 C CA . ILE B 1 50 ? 31.823 0.205 13.273 1.00 45.69 36 ILE B CA 1
ATOM 2039 C C . ILE B 1 50 ? 31.857 -1.099 12.477 1.00 47.54 36 ILE B C 1
ATOM 2040 O O . ILE B 1 50 ? 30.895 -1.875 12.484 1.00 46.44 36 ILE B O 1
ATOM 2045 N N . GLY B 1 51 ? 32.973 -1.319 11.784 1.00 56.24 37 GLY B N 1
ATOM 2046 C CA . GLY B 1 51 ? 33.169 -2.504 10.969 1.00 59.52 37 GLY B CA 1
ATOM 2047 C C . GLY B 1 51 ? 32.231 -2.554 9.781 1.00 60.34 37 GLY B C 1
ATOM 2048 O O . GLY B 1 51 ? 31.655 -3.602 9.495 1.00 61.60 37 GLY B O 1
ATOM 2049 N N . SER B 1 52 ? 32.081 -1.428 9.085 1.00 57.69 38 SER B N 1
ATOM 2050 C CA . SER B 1 52 ? 31.182 -1.352 7.931 1.00 58.06 38 SER B CA 1
ATOM 2051 C C . SER B 1 52 ? 31.599 -0.275 6.935 1.00 57.38 38 SER B C 1
ATOM 2052 O O . SER B 1 52 ? 32.401 0.596 7.254 1.00 59.47 38 SER B O 1
ATOM 2055 N N . ASP B 1 53 ? 31.044 -0.330 5.729 1.00 44.15 39 ASP B N 1
ATOM 2056 C CA . ASP B 1 53 ? 31.267 0.715 4.739 1.00 44.91 39 ASP B CA 1
ATOM 2057 C C . ASP B 1 53 ? 30.039 1.620 4.742 1.00 47.67 39 ASP B C 1
ATOM 2058 O O . ASP B 1 53 ? 29.897 2.517 3.907 1.00 47.84 39 ASP B O 1
ATOM 2059 N N . THR B 1 54 ? 29.157 1.386 5.709 1.00 56.97 40 THR B N 1
ATOM 2060 C CA . THR B 1 54 ? 27.895 2.109 5.784 1.00 54.37 40 THR B CA 1
ATOM 2061 C C . THR B 1 54 ? 28.053 3.414 6.535 1.00 46.92 40 THR B C 1
ATOM 2062 O O . THR B 1 54 ? 28.616 3.462 7.631 1.00 42.13 40 THR B O 1
ATOM 2066 N N . VAL B 1 55 ? 27.510 4.466 5.935 1.00 42.50 41 VAL B N 1
ATOM 2067 C CA . VAL B 1 55 ? 27.790 5.821 6.364 1.00 37.48 41 VAL B CA 1
ATOM 2068 C C . VAL B 1 55 ? 26.652 6.357 7.206 1.00 34.68 41 VAL B C 1
ATOM 2069 O O . VAL B 1 55 ? 25.480 6.119 6.921 1.00 33.10 41 VAL B O 1
ATOM 2073 N N . ALA B 1 56 ? 27.027 7.090 8.247 1.00 30.17 42 ALA B N 1
ATOM 2074 C CA . ALA B 1 56 ? 26.079 7.706 9.159 1.00 29.60 42 ALA B CA 1
ATOM 2075 C C . ALA B 1 56 ? 26.467 9.164 9.352 1.00 28.89 42 ALA B C 1
ATOM 2076 O O . ALA B 1 56 ? 27.640 9.511 9.281 1.00 30.03 42 ALA B O 1
ATOM 2078 N N . THR B 1 57 ? 25.479 10.014 9.599 1.00 28.36 43 THR B N 1
ATOM 2079 C CA . THR B 1 57 ? 25.741 11.416 9.894 1.00 27.80 43 THR B CA 1
ATOM 2080 C C . THR B 1 57 ? 24.996 11.879 11.147 1.00 28.11 43 THR B C 1
ATOM 2081 O O . THR B 1 57 ? 23.822 11.553 11.335 1.00 26.33 43 THR B O 1
ATOM 2085 N N . ALA B 1 58 ? 25.670 12.650 11.992 1.00 27.49 44 ALA B N 1
ATOM 2086 C CA . ALA B 1 58 ? 25.068 13.143 13.229 1.00 27.59 44 ALA B CA 1
ATOM 2087 C C . ALA B 1 58 ? 24.641 14.581 13.023 1.00 26.68 44 ALA B C 1
ATOM 2088 O O . ALA B 1 58 ? 25.414 15.376 12.496 1.00 26.05 44 ALA B O 1
ATOM 2090 N N . PHE B 1 59 ? 23.427 14.918 13.454 1.00 25.42 45 PHE B N 1
ATOM 2091 C CA . PHE B 1 59 ? 22.896 16.262 13.268 1.00 24.90 45 PHE B CA 1
ATOM 2092 C C . PHE B 1 59 ? 22.585 16.930 14.576 1.00 24.23 45 PHE B C 1
ATOM 2093 O O . PHE B 1 59 ? 22.111 16.296 15.505 1.00 24.70 45 PHE B O 1
ATOM 2101 N N . PRO B 1 60 ? 22.855 18.230 14.654 1.00 24.37 46 PRO B N 1
ATOM 2102 C CA . PRO B 1 60 ? 22.482 18.980 15.847 1.00 23.86 46 PRO B CA 1
ATOM 2103 C C . PRO B 1 60 ? 21.021 19.370 15.783 1.00 24.28 46 PRO B C 1
ATOM 2104 O O . PRO B 1 60 ? 20.468 19.539 14.697 1.00 24.61 46 PRO B O 1
ATOM 2108 N N . VAL B 1 61 ? 20.399 19.513 16.942 1.00 23.71 47 VAL B N 1
ATOM 2109 C CA . VAL B 1 61 ? 19.013 19.919 17.007 1.00 23.96 47 VAL B CA 1
ATOM 2110 C C . VAL B 1 61 ? 18.881 20.971 18.086 1.00 23.35 47 VAL B C 1
ATOM 2111 O O . VAL B 1 61 ? 18.846 20.656 19.274 1.00 23.17 47 VAL B O 1
ATOM 2115 N N . PHE B 1 62 ? 18.841 22.225 17.662 1.00 23.35 48 PHE B N 1
ATOM 2116 C CA . PHE B 1 62 ? 18.742 23.342 18.585 1.00 22.98 48 PHE B CA 1
ATOM 2117 C C . PHE B 1 62 ? 17.290 23.685 18.859 1.00 22.95 48 PHE B C 1
ATOM 2118 O O . PHE B 1 62 ? 16.970 24.272 19.893 1.00 22.23 48 PHE B O 1
ATOM 2126 N N . ASP B 1 63 ? 16.419 23.298 17.932 1.00 25.15 49 ASP B N 1
ATOM 2127 C CA . ASP B 1 63 ? 14.996 23.541 18.062 1.00 24.82 49 ASP B CA 1
ATOM 2128 C C . ASP B 1 63 ? 14.240 22.528 17.215 1.00 25.42 49 ASP B C 1
ATOM 2129 O O . ASP B 1 63 ? 14.703 22.124 16.153 1.00 25.40 49 ASP B O 1
ATOM 2134 N N . THR B 1 64 ? 13.072 22.118 17.685 1.00 24.93 50 THR B N 1
ATOM 2135 C CA . THR B 1 64 ? 12.324 21.069 17.020 1.00 27.33 50 THR B CA 1
ATOM 2136 C C . THR B 1 64 ? 11.813 21.502 15.669 1.00 26.81 50 THR B C 1
ATOM 2137 O O . THR B 1 64 ? 11.534 20.668 14.805 1.00 25.53 50 THR B O 1
ATOM 2141 N N . LYS B 1 65 ? 11.677 22.802 15.475 1.00 23.87 51 LYS B N 1
ATOM 2142 C CA . LYS B 1 65 ? 11.054 23.268 14.258 1.00 24.68 51 LYS B CA 1
ATOM 2143 C C . LYS B 1 65 ? 11.960 22.988 13.079 1.00 25.25 51 LYS B C 1
ATOM 2144 O O . LYS B 1 65 ? 11.517 22.986 11.935 1.00 27.32 51 LYS B O 1
ATOM 2150 N N . TYR B 1 66 ? 13.228 22.730 13.364 1.00 24.36 52 TYR B N 1
ATOM 2151 C CA . TYR B 1 66 ? 14.200 22.460 12.316 1.00 29.06 52 TYR B CA 1
ATOM 2152 C C . TYR B 1 66 ? 14.185 21.001 11.886 1.00 29.43 52 TYR B C 1
ATOM 2153 O O . TYR B 1 66 ? 14.870 20.628 10.938 1.00 28.63 52 TYR B O 1
ATOM 2162 N N . ILE B 1 67 ? 13.414 20.170 12.575 1.00 31.77 53 ILE B N 1
ATOM 2163 C CA . ILE B 1 67 ? 13.364 18.769 12.205 1.00 29.02 53 ILE B CA 1
ATOM 2164 C C . ILE B 1 67 ? 11.941 18.353 11.838 1.00 29.13 53 ILE B C 1
ATOM 2165 O O . ILE B 1 67 ? 10.970 18.942 12.314 1.00 29.24 53 ILE B O 1
ATOM 2170 N N . PRO B 1 68 ? 11.822 17.354 10.952 1.00 27.07 54 PRO B N 1
ATOM 2171 C CA . PRO B 1 68 ? 10.544 16.908 10.397 1.00 26.29 54 PRO B CA 1
ATOM 2172 C C . PRO B 1 68 ? 9.658 16.330 11.474 1.00 26.24 54 PRO B C 1
ATOM 2173 O O . PRO B 1 68 ? 10.137 15.606 12.336 1.00 29.23 54 PRO B O 1
ATOM 2177 N N . ASP B 1 69 ? 8.377 16.643 11.433 1.00 25.08 55 ASP B N 1
ATOM 2178 C CA . ASP B 1 69 ? 7.469 16.154 12.445 1.00 25.93 55 ASP B CA 1
ATOM 2179 C C . ASP B 1 69 ? 7.462 14.635 12.513 1.00 30.05 55 ASP B C 1
ATOM 2180 O O . ASP B 1 69 ? 7.365 14.059 13.596 1.00 31.30 55 ASP B O 1
ATOM 2185 N N . SER B 1 70 ? 7.572 13.989 11.359 1.00 26.51 56 SER B N 1
ATOM 2186 C CA . SER B 1 70 ? 7.469 12.538 11.287 1.00 26.56 56 SER B CA 1
ATOM 2187 C C . SER B 1 70 ? 8.519 11.916 12.177 1.00 27.20 56 SER B C 1
ATOM 2188 O O . SER B 1 70 ? 8.281 10.919 12.857 1.00 28.77 56 SER B O 1
ATOM 2191 N N . LEU B 1 71 ? 9.690 12.523 12.183 1.00 26.26 57 LEU B N 1
ATOM 2192 C CA . LEU B 1 71 ? 10.781 12.027 12.983 1.00 26.54 57 LEU B CA 1
ATOM 2193 C C . LEU B 1 71 ? 10.470 12.227 14.451 1.00 26.25 57 LEU B C 1
ATOM 2194 O O . LEU B 1 71 ? 10.648 11.327 15.265 1.00 28.00 57 LEU B O 1
ATOM 2199 N N A ILE B 1 72 ? 9.995 13.422 14.789 0.05 27.04 58 ILE B N 1
ATOM 2200 N N B ILE B 1 72 ? 10.001 13.415 14.787 0.95 25.58 58 ILE B N 1
ATOM 2201 C CA A ILE B 1 72 ? 9.624 13.747 16.162 0.05 26.83 58 ILE B CA 1
ATOM 2202 C CA B ILE B 1 72 ? 9.679 13.720 16.161 0.95 26.83 58 ILE B CA 1
ATOM 2203 C C A ILE B 1 72 ? 8.724 12.657 16.718 0.05 27.19 58 ILE B C 1
ATOM 2204 C C B ILE B 1 72 ? 8.712 12.676 16.722 0.95 27.37 58 ILE B C 1
ATOM 2205 O O A ILE B 1 72 ? 8.953 12.129 17.813 0.05 26.79 58 ILE B O 1
ATOM 2206 O O B ILE B 1 72 ? 8.897 12.186 17.830 0.95 27.03 58 ILE B O 1
ATOM 2215 N N . ASN B 1 73 ? 7.686 12.335 15.952 1.00 29.15 59 ASN B N 1
ATOM 2216 C CA . ASN B 1 73 ? 6.675 11.380 16.387 1.00 27.38 59 ASN B CA 1
ATOM 2217 C C . ASN B 1 73 ? 7.215 9.974 16.472 1.00 26.86 59 ASN B C 1
ATOM 2218 O O . ASN B 1 73 ? 6.726 9.156 17.241 1.00 28.02 59 ASN B O 1
ATOM 2223 N N . TYR B 1 74 ? 8.235 9.691 15.683 1.00 30.13 60 TYR B N 1
ATOM 2224 C CA . TYR B 1 74 ? 8.816 8.370 15.703 1.00 31.42 60 TYR B CA 1
ATOM 2225 C C . TYR B 1 74 ? 9.637 8.201 16.973 1.00 31.11 60 TYR B C 1
ATOM 2226 O O . TYR B 1 74 ? 9.560 7.176 17.648 1.00 31.87 60 TYR B O 1
ATOM 2235 N N . LEU B 1 75 ? 10.412 9.230 17.296 1.00 26.67 61 LEU B N 1
ATOM 2236 C CA . LEU B 1 75 ? 11.300 9.198 18.444 1.00 26.39 61 LEU B CA 1
ATOM 2237 C C . LEU B 1 75 ? 10.489 9.191 19.716 1.00 26.25 61 LEU B C 1
ATOM 2238 O O . LEU B 1 75 ? 10.893 8.634 20.729 1.00 26.69 61 LEU B O 1
ATOM 2243 N N . PHE B 1 76 ? 9.348 9.856 19.651 1.00 26.08 62 PHE B N 1
ATOM 2244 C CA . PHE B 1 76 ? 8.432 9.930 20.766 1.00 26.04 62 PHE B CA 1
ATOM 2245 C C . PHE B 1 76 ? 7.969 8.523 21.061 1.00 29.12 62 PHE B C 1
ATOM 2246 O O . PHE B 1 76 ? 7.992 8.067 22.204 1.00 29.55 62 PHE B O 1
ATOM 2254 N N . LYS B 1 77 ? 7.542 7.843 20.008 1.00 36.09 63 LYS B N 1
ATOM 2255 C CA . LYS B 1 77 ? 7.170 6.444 20.085 1.00 38.95 63 LYS B CA 1
ATOM 2256 C C . LYS B 1 77 ? 8.301 5.608 20.637 1.00 36.18 63 LYS B C 1
ATOM 2257 O O . LYS B 1 77 ? 8.110 4.764 21.521 1.00 35.99 63 LYS B O 1
ATOM 2263 N N . LEU B 1 78 ? 9.481 5.843 20.091 1.00 27.73 64 LEU B N 1
ATOM 2264 C CA . LEU B 1 78 ? 10.654 5.079 20.449 1.00 28.22 64 LEU B CA 1
ATOM 2265 C C . LEU B 1 78 ? 10.906 5.117 21.949 1.00 29.91 64 LEU B C 1
ATOM 2266 O O . LEU B 1 78 ? 11.037 4.075 22.594 1.00 31.67 64 LEU B O 1
ATOM 2271 N N . PHE B 1 79 ? 10.973 6.327 22.497 1.00 33.26 65 PHE B N 1
ATOM 2272 C CA . PHE B 1 79 ? 11.287 6.526 23.902 1.00 32.63 65 PHE B CA 1
ATOM 2273 C C . PHE B 1 79 ? 10.286 5.768 24.757 1.00 34.31 65 PHE B C 1
ATOM 2274 O O . PHE B 1 79 ? 10.644 5.089 25.715 1.00 37.77 65 PHE B O 1
ATOM 2282 N N . ASN B 1 80 ? 9.016 5.882 24.404 1.00 27.96 66 ASN B N 1
ATOM 2283 C CA . ASN B 1 80 ? 7.967 5.278 25.201 1.00 27.15 66 ASN B CA 1
ATOM 2284 C C . ASN B 1 80 ? 8.072 3.769 25.229 1.00 30.70 66 ASN B C 1
ATOM 2285 O O . ASN B 1 80 ? 7.965 3.165 26.287 1.00 32.15 66 ASN B O 1
ATOM 2290 N N . LEU B 1 81 ? 8.302 3.156 24.076 1.00 38.80 67 LEU B N 1
ATOM 2291 C CA . LEU B 1 81 ? 8.593 1.729 24.039 1.00 36.62 67 LEU B CA 1
ATOM 2292 C C . LEU B 1 81 ? 9.718 1.411 25.016 1.00 36.40 67 LEU B C 1
ATOM 2293 O O . LEU B 1 81 ? 9.621 0.487 25.824 1.00 37.79 67 LEU B O 1
ATOM 2298 N N . GLU B 1 82 ? 10.787 2.192 24.934 1.00 35.37 68 GLU B N 1
ATOM 2299 C CA . GLU B 1 82 ? 11.942 2.013 25.798 1.00 35.25 68 GLU B CA 1
ATOM 2300 C C . GLU B 1 82 ? 11.525 2.161 27.250 1.00 37.44 68 GLU B C 1
ATOM 2301 O O . GLU B 1 82 ? 12.139 1.591 28.151 1.00 38.54 68 GLU B O 1
ATOM 2307 N N . ILE B 1 83 ? 10.485 2.949 27.475 1.00 35.05 69 ILE B N 1
ATOM 2308 C CA . ILE B 1 83 ? 9.996 3.154 28.820 1.00 35.40 69 ILE B CA 1
ATOM 2309 C C . ILE B 1 83 ? 9.173 1.944 29.232 1.00 36.24 69 ILE B C 1
ATOM 2310 O O . ILE B 1 83 ? 9.265 1.474 30.369 1.00 36.32 69 ILE B O 1
ATOM 2315 N N . GLU B 1 84 ? 8.380 1.431 28.301 1.00 35.96 70 GLU B N 1
ATOM 2316 C CA . GLU B 1 84 ? 7.557 0.269 28.573 1.00 36.52 70 GLU B CA 1
ATOM 2317 C C . GLU B 1 84 ? 8.430 -0.903 28.992 1.00 39.12 70 GLU B C 1
ATOM 2318 O O . GLU B 1 84 ? 8.093 -1.614 29.934 1.00 39.36 70 GLU B O 1
ATOM 2320 N N . SER B 1 85 ? 9.557 -1.094 28.308 1.00 41.44 71 SER B N 1
ATOM 2321 C CA . SER B 1 85 ? 10.457 -2.212 28.603 1.00 40.47 71 SER B CA 1
ATOM 2322 C C . SER B 1 85 ? 10.821 -2.216 30.083 1.00 40.00 71 SER B C 1
ATOM 2323 O O . SER B 1 85 ? 11.097 -3.270 30.666 1.00 42.97 71 SER B O 1
ATOM 2326 N N . GLY B 1 86 ? 10.813 -1.036 30.694 1.00 38.27 72 GLY B N 1
ATOM 2327 C CA . GLY B 1 86 ? 11.037 -0.921 32.121 1.00 37.72 72 GLY B CA 1
ATOM 2328 C C . GLY B 1 86 ? 12.338 -1.530 32.600 1.00 38.00 72 GLY B C 1
ATOM 2329 O O . GLY B 1 86 ? 12.353 -2.215 33.619 1.00 42.48 72 GLY B O 1
ATOM 2330 N N . LYS B 1 87 ? 13.435 -1.281 31.892 1.00 35.65 73 LYS B N 1
ATOM 2331 C CA . LYS B 1 87 ? 14.735 -1.785 32.345 1.00 39.04 73 LYS B CA 1
ATOM 2332 C C . LYS B 1 87 ? 15.880 -0.771 32.274 1.00 38.57 73 LYS B C 1
ATOM 2333 O O . LYS B 1 87 ? 16.982 -1.044 32.753 1.00 37.68 73 LYS B O 1
ATOM 2339 N N . THR B 1 88 ? 15.628 0.399 31.700 1.00 40.76 74 THR B N 1
ATOM 2340 C CA . THR B 1 88 ? 16.716 1.313 31.372 1.00 39.10 74 THR B CA 1
ATOM 2341 C C . THR B 1 88 ? 16.476 2.746 31.865 1.00 37.70 74 THR B C 1
ATOM 2342 O O . THR B 1 88 ? 17.416 3.422 32.289 1.00 34.16 74 THR B O 1
ATOM 2346 N N . TYR B 1 89 ? 15.222 3.200 31.786 1.00 39.58 75 TYR B N 1
ATOM 2347 C CA . TYR B 1 89 ? 14.810 4.514 32.307 1.00 41.17 75 TYR B CA 1
ATOM 2348 C C . TYR B 1 89 ? 13.882 4.398 33.545 1.00 43.41 75 TYR B C 1
ATOM 2349 O O . TYR B 1 89 ? 13.054 3.484 33.615 1.00 42.20 75 TYR B O 1
ATOM 2358 N N . PRO B 1 90 ? 14.017 5.337 34.514 1.00 38.87 76 PRO B N 1
ATOM 2359 C CA . PRO B 1 90 ? 13.338 5.407 35.826 1.00 36.61 76 PRO B CA 1
ATOM 2360 C C . PRO B 1 90 ? 11.883 5.819 35.755 1.00 36.35 76 PRO B C 1
ATOM 2361 O O . PRO B 1 90 ? 11.168 5.760 36.754 1.00 38.01 76 PRO B O 1
ATOM 2365 N N . GLN B 1 91 ? 11.459 6.249 34.576 1.00 40.98 77 GLN B N 1
ATOM 2366 C CA . GLN B 1 91 ? 10.063 6.540 34.339 1.00 41.27 77 GLN B CA 1
ATOM 2367 C C . GLN B 1 91 ? 9.310 5.246 34.423 1.00 40.91 77 GLN B C 1
ATOM 2368 O O . GLN B 1 91 ? 9.812 4.200 34.027 1.00 44.09 77 GLN B O 1
ATOM 2374 N N . LEU B 1 92 ? 8.093 5.318 34.927 1.00 35.88 78 LEU B N 1
ATOM 2375 C CA . LEU B 1 92 ? 7.237 4.155 34.960 1.00 39.35 78 LEU B CA 1
ATOM 2376 C C . LEU B 1 92 ? 6.261 4.219 33.796 1.00 40.81 78 LEU B C 1
ATOM 2377 O O . LEU B 1 92 ? 5.995 3.213 33.131 1.00 41.38 78 LEU B O 1
ATOM 2382 N N . HIS B 1 93 ? 5.732 5.413 33.554 1.00 45.22 79 HIS B N 1
ATOM 2383 C CA . HIS B 1 93 ? 4.674 5.584 32.575 1.00 46.27 79 HIS B CA 1
ATOM 2384 C C . HIS B 1 93 ? 5.175 6.258 31.320 1.00 41.22 79 HIS B C 1
ATOM 2385 O O . HIS B 1 93 ? 6.220 6.904 31.316 1.00 39.24 79 HIS B O 1
ATOM 2392 N N A SER B 1 94 ? 4.404 6.099 30.251 0.34 35.06 80 SER B N 1
ATOM 2393 N N B SER B 1 94 ? 4.406 6.109 30.251 0.66 35.28 80 SER B N 1
ATOM 2394 C CA A SER B 1 94 ? 4.716 6.700 28.964 0.34 32.63 80 SER B CA 1
ATOM 2395 C CA B SER B 1 94 ? 4.744 6.695 28.968 0.66 32.42 80 SER B CA 1
ATOM 2396 C C A SER B 1 94 ? 4.352 8.182 28.935 0.34 32.47 80 SER B C 1
ATOM 2397 C C B SER B 1 94 ? 4.356 8.170 28.924 0.66 32.38 80 SER B C 1
ATOM 2398 O O A SER B 1 94 ? 3.323 8.588 29.471 0.34 32.52 80 SER B O 1
ATOM 2399 O O B SER B 1 94 ? 3.322 8.563 29.453 0.66 32.58 80 SER B O 1
ATOM 2404 N N . LEU B 1 95 ? 5.209 8.981 28.307 1.00 34.81 81 LEU B N 1
ATOM 2405 C CA . LEU B 1 95 ? 4.983 10.418 28.180 1.00 33.60 81 LEU B CA 1
ATOM 2406 C C . LEU B 1 95 ? 3.901 10.788 27.185 1.00 32.28 81 LEU B C 1
ATOM 2407 O O . LEU B 1 95 ? 3.577 10.034 26.268 1.00 30.64 81 LEU B O 1
ATOM 2412 N N . THR B 1 96 ? 3.352 11.981 27.375 1.00 34.47 82 THR B N 1
ATOM 2413 C CA . THR B 1 96 ? 2.521 12.599 26.362 1.00 33.94 82 THR B CA 1
ATOM 2414 C C . THR B 1 96 ? 3.475 13.282 25.408 1.00 32.49 82 THR B C 1
ATOM 2415 O O . THR B 1 96 ? 4.646 13.487 25.726 1.00 32.68 82 THR B O 1
ATOM 2419 N N . LYS B 1 97 ? 2.967 13.642 24.241 1.00 30.89 83 LYS B N 1
ATOM 2420 C CA . LYS B 1 97 ? 3.788 14.238 23.212 1.00 30.54 83 LYS B CA 1
ATOM 2421 C C . LYS B 1 97 ? 4.504 15.456 23.762 1.00 29.80 83 LYS B C 1
ATOM 2422 O O . LYS B 1 97 ? 5.690 15.660 23.521 1.00 31.69 83 LYS B O 1
ATOM 2428 N N . GLN B 1 98 ? 3.775 16.274 24.503 1.00 32.27 84 GLN B N 1
ATOM 2429 C CA . GLN B 1 98 ? 4.321 17.522 24.996 1.00 31.90 84 GLN B CA 1
ATOM 2430 C C . GLN B 1 98 ? 5.349 17.289 26.090 1.00 31.95 84 GLN B C 1
ATOM 2431 O O . GLN B 1 98 ? 6.312 18.039 26.210 1.00 32.77 84 GLN B O 1
ATOM 2437 N N . GLY B 1 99 ? 5.153 16.249 26.888 1.00 32.08 85 GLY B N 1
ATOM 2438 C CA . GLY B 1 99 ? 6.103 15.924 27.934 1.00 31.61 85 GLY B CA 1
ATOM 2439 C C . GLY B 1 99 ? 7.411 15.489 27.314 1.00 29.83 85 GLY B C 1
ATOM 2440 O O . GLY B 1 99 ? 8.492 15.878 27.749 1.00 30.20 85 GLY B O 1
ATOM 2441 N N . PHE B 1 100 ? 7.300 14.684 26.268 1.00 27.34 86 PHE B N 1
ATOM 2442 C CA . PHE B 1 100 ? 8.468 14.179 25.567 1.00 26.41 86 PHE B CA 1
ATOM 2443 C C . PHE B 1 100 ? 9.269 15.334 24.986 1.00 26.24 86 PHE B C 1
ATOM 2444 O O . PHE B 1 100 ? 10.482 15.430 25.178 1.00 26.01 86 PHE B O 1
ATOM 2452 N N . LEU B 1 101 ? 8.578 16.216 24.280 1.00 27.36 87 LEU B N 1
ATOM 2453 C CA . LEU B 1 101 ? 9.213 17.391 23.710 1.00 27.95 87 LEU B CA 1
ATOM 2454 C C . LEU B 1 101 ? 10.008 18.130 24.774 1.00 28.14 87 LEU B C 1
ATOM 2455 O O . LEU B 1 101 ? 11.161 18.490 24.557 1.00 28.45 87 LEU B O 1
ATOM 2460 N N . ASN B 1 102 ? 9.394 18.349 25.933 1.00 29.56 88 ASN B N 1
ATOM 2461 C CA . ASN B 1 102 ? 10.028 19.111 27.006 1.00 27.53 88 ASN B CA 1
ATOM 2462 C C . ASN B 1 102 ? 11.195 18.367 27.613 1.00 28.37 88 ASN B C 1
ATOM 2463 O O . ASN B 1 102 ? 12.126 18.973 28.134 1.00 30.21 88 ASN B O 1
ATOM 2468 N N . TYR B 1 103 ? 11.125 17.045 27.552 1.00 28.09 89 TYR B N 1
ATOM 2469 C CA . TYR B 1 103 ? 12.173 16.199 28.092 1.00 29.85 89 TYR B CA 1
ATOM 2470 C C . TYR B 1 103 ? 13.374 16.181 27.168 1.00 29.29 89 TYR B C 1
ATOM 2471 O O . TYR B 1 103 ? 14.486 16.560 27.547 1.00 30.24 89 TYR B O 1
ATOM 2480 N N . TRP B 1 104 ? 13.147 15.740 25.941 1.00 27.88 90 TRP B N 1
ATOM 2481 C CA . TRP B 1 104 ? 14.247 15.492 25.029 1.00 27.49 90 TRP B CA 1
ATOM 2482 C C . TRP B 1 104 ? 14.829 16.772 24.443 1.00 27.70 90 TRP B C 1
ATOM 2483 O O . TRP B 1 104 ? 16.044 16.889 24.245 1.00 27.46 90 TRP B O 1
ATOM 2494 N N . PHE B 1 105 ? 13.963 17.740 24.182 1.00 29.02 91 PHE B N 1
ATOM 2495 C CA . PHE B 1 105 ? 14.397 18.986 23.582 1.00 28.41 91 PHE B CA 1
ATOM 2496 C C . PHE B 1 105 ? 14.351 20.162 24.527 1.00 27.58 91 PHE B C 1
ATOM 2497 O O . PHE B 1 105 ? 14.063 21.277 24.123 1.00 27.94 91 PHE B O 1
ATOM 2505 N N . HIS B 1 106 ? 14.655 19.914 25.787 1.00 24.83 92 HIS B N 1
ATOM 2506 C CA . HIS B 1 106 ? 14.728 20.991 26.737 1.00 24.80 92 HIS B CA 1
ATOM 2507 C C . HIS B 1 106 ? 15.829 21.946 26.324 1.00 25.34 92 HIS B C 1
ATOM 2508 O O . HIS B 1 106 ? 15.698 23.161 26.451 1.00 25.16 92 HIS B O 1
ATOM 2515 N N . SER B 1 107 ? 16.918 21.400 25.811 1.00 25.20 93 SER B N 1
ATOM 2516 C CA . SER B 1 107 ? 18.061 22.218 25.464 1.00 25.34 93 SER B CA 1
ATOM 2517 C C . SER B 1 107 ? 18.545 21.758 24.104 1.00 25.59 93 SER B C 1
ATOM 2518 O O . SER B 1 107 ? 17.985 22.139 23.075 1.00 26.05 93 SER B O 1
ATOM 2521 N N . PHE B 1 108 ? 19.563 20.910 24.095 1.00 27.90 94 PHE B N 1
ATOM 2522 C CA . PHE B 1 108 ? 20.126 20.447 22.844 1.00 28.30 94 PHE B CA 1
ATOM 2523 C C . PHE B 1 108 ? 19.827 18.967 22.642 1.00 28.48 94 PHE B C 1
ATOM 2524 O O . PHE B 1 108 ? 19.606 18.221 23.598 1.00 28.35 94 PHE B O 1
ATOM 2532 N N . ALA B 1 109 ? 19.813 18.538 21.392 1.00 28.82 95 ALA B N 1
ATOM 2533 C CA . ALA B 1 109 ? 19.599 17.139 21.094 1.00 28.31 95 ALA B CA 1
ATOM 2534 C C . ALA B 1 109 ? 20.340 16.814 19.811 1.00 28.48 95 ALA B C 1
ATOM 2535 O O . ALA B 1 109 ? 20.773 17.710 19.093 1.00 28.33 95 ALA B O 1
ATOM 2537 N N . VAL B 1 110 ? 20.499 15.530 19.528 1.00 27.09 96 VAL B N 1
ATOM 2538 C CA . VAL B 1 110 ? 21.163 15.108 18.318 1.00 26.89 96 VAL B CA 1
ATOM 2539 C C . VAL B 1 110 ? 20.417 13.956 17.718 1.00 27.16 96 VAL B C 1
ATOM 2540 O O . VAL B 1 110 ? 19.898 13.108 18.430 1.00 26.95 96 VAL B O 1
ATOM 2544 N N . VAL B 1 111 ? 20.358 13.919 16.399 1.00 27.76 97 VAL B N 1
ATOM 2545 C CA . VAL B 1 111 ? 19.868 12.740 15.725 1.00 28.16 97 VAL B CA 1
ATOM 2546 C C . VAL B 1 111 ? 20.926 12.212 14.778 1.00 28.93 97 VAL B C 1
ATOM 2547 O O . VAL B 1 111 ? 21.601 12.969 14.074 1.00 28.17 97 VAL B O 1
ATOM 2551 N N . VAL B 1 112 ? 21.061 10.896 14.772 1.00 30.79 98 VAL B N 1
ATOM 2552 C CA . VAL B 1 112 ? 22.057 10.249 13.953 1.00 32.44 98 VAL B CA 1
ATOM 2553 C C . VAL B 1 112 ? 21.366 9.368 12.944 1.00 33.75 98 VAL B C 1
ATOM 2554 O O . VAL B 1 112 ? 20.577 8.497 13.300 1.00 35.43 98 VAL B O 1
ATOM 2558 N N . LEU B 1 113 ? 21.673 9.597 11.678 1.00 31.68 99 LEU B N 1
ATOM 2559 C CA . LEU B 1 113 ? 20.935 8.975 10.597 1.00 31.79 99 LEU B CA 1
ATOM 2560 C C . LEU B 1 113 ? 21.874 8.191 9.715 1.00 30.65 99 LEU B C 1
ATOM 2561 O O . LEU B 1 113 ? 23.059 8.486 9.638 1.00 30.94 99 LEU B O 1
ATOM 2566 N N . GLN B 1 114 ? 21.339 7.183 9.052 1.00 31.25 100 GLN B N 1
ATOM 2567 C CA . GLN B 1 114 ? 22.122 6.455 8.090 1.00 33.95 100 GLN B CA 1
ATOM 2568 C C . GLN B 1 114 ? 21.975 7.178 6.757 1.00 34.74 100 GLN B C 1
ATOM 2569 O O . GLN B 1 114 ? 21.036 6.944 6.003 1.00 35.98 100 GLN B O 1
ATOM 2575 N N . THR B 1 115 ? 22.905 8.088 6.500 1.00 35.98 101 THR B N 1
ATOM 2576 C CA . THR B 1 115 ? 22.886 8.910 5.304 1.00 34.18 101 THR B CA 1
ATOM 2577 C C . THR B 1 115 ? 24.190 9.678 5.236 1.00 33.65 101 THR B C 1
ATOM 2578 O O . THR B 1 115 ? 24.901 9.814 6.233 1.00 33.29 101 THR B O 1
ATOM 2582 N N . ASP B 1 116 ? 24.497 10.201 4.062 1.00 34.13 102 ASP B N 1
ATOM 2583 C CA . ASP B 1 116 ? 25.699 10.990 3.889 1.00 42.12 102 ASP B CA 1
ATOM 2584 C C . ASP B 1 116 ? 25.292 12.434 3.640 1.00 38.75 102 ASP B C 1
ATOM 2585 O O . ASP B 1 116 ? 26.144 13.299 3.469 1.00 36.53 102 ASP B O 1
ATOM 2590 N N . GLU B 1 117 ? 23.985 12.686 3.610 1.00 34.78 103 GLU B N 1
ATOM 2591 C CA . GLU B 1 117 ? 23.476 14.038 3.416 1.00 41.17 103 GLU B CA 1
ATOM 2592 C C . GLU B 1 117 ? 24.007 14.896 4.538 1.00 36.18 103 GLU B C 1
ATOM 2593 O O . GLU B 1 117 ? 24.228 14.398 5.642 1.00 36.08 103 GLU B O 1
ATOM 2599 N N . LYS B 1 118 ? 24.218 16.179 4.264 1.00 34.56 104 LYS B N 1
ATOM 2600 C CA . LYS B 1 118 ? 24.617 17.111 5.306 1.00 34.22 104 LYS B CA 1
ATOM 2601 C C . LYS B 1 118 ? 23.393 17.917 5.755 1.00 35.10 104 LYS B C 1
ATOM 2602 O O . LYS B 1 118 ? 23.521 19.027 6.268 1.00 34.94 104 LYS B O 1
ATOM 2605 N N . PHE B 1 119 ? 22.205 17.350 5.553 1.00 36.30 105 PHE B N 1
ATOM 2606 C CA . PHE B 1 119 ? 20.977 17.934 6.073 1.00 37.15 105 PHE B CA 1
ATOM 2607 C C . PHE B 1 119 ? 19.879 16.879 6.215 1.00 38.35 105 PHE B C 1
ATOM 2608 O O . PHE B 1 119 ? 19.883 15.860 5.523 1.00 40.65 105 PHE B O 1
ATOM 2616 N N . ILE B 1 120 ? 18.926 17.141 7.103 1.00 31.60 106 ILE B N 1
ATOM 2617 C CA . ILE B 1 120 ? 17.902 16.166 7.430 1.00 30.90 106 ILE B CA 1
ATOM 2618 C C . ILE B 1 120 ? 16.711 16.271 6.477 1.00 31.41 106 ILE B C 1
ATOM 2619 O O . ILE B 1 120 ? 15.955 17.240 6.515 1.00 29.98 106 ILE B O 1
ATOM 2624 N N . GLN B 1 121 ? 16.548 15.268 5.622 1.00 32.13 107 GLN B N 1
ATOM 2625 C CA . GLN B 1 121 ? 15.453 15.243 4.662 1.00 32.56 107 GLN B CA 1
ATOM 2626 C C . GLN B 1 121 ? 14.130 14.914 5.335 1.00 32.14 107 GLN B C 1
ATOM 2627 O O . GLN B 1 121 ? 14.097 14.233 6.352 1.00 33.53 107 GLN B O 1
ATOM 2633 N N . ASP B 1 122 ? 13.036 15.384 4.755 1.00 35.78 108 ASP B N 1
ATOM 2634 C CA . ASP B 1 122 ? 11.715 15.096 5.287 1.00 36.96 108 ASP B CA 1
ATOM 2635 C C . ASP B 1 122 ? 11.247 13.686 4.947 1.00 40.66 108 ASP B C 1
ATOM 2636 O O . ASP B 1 122 ? 11.912 12.959 4.214 1.00 41.89 108 ASP B O 1
ATOM 2641 N N . ASN B 1 123 ? 10.113 13.303 5.524 1.00 43.58 109 ASN B N 1
ATOM 2642 C CA . ASN B 1 123 ? 9.443 12.035 5.224 1.00 46.03 109 ASN B CA 1
ATOM 2643 C C . ASN B 1 123 ? 10.349 10.853 4.851 1.00 43.76 109 ASN B C 1
ATOM 2644 O O . ASN B 1 123 ? 10.121 10.179 3.849 1.00 43.16 109 ASN B O 1
ATOM 2649 N N . GLN B 1 124 ? 11.358 10.589 5.673 1.00 36.91 110 GLN B N 1
ATOM 2650 C CA . GLN B 1 124 ? 12.184 9.408 5.494 1.00 35.42 110 GLN B CA 1
ATOM 2651 C C . GLN B 1 124 ? 11.583 8.223 6.246 1.00 37.20 110 GLN B C 1
ATOM 2652 O O . GLN B 1 124 ? 10.737 8.406 7.118 1.00 36.74 110 GLN B O 1
ATOM 2658 N N . ASP B 1 125 ? 12.004 7.010 5.890 1.00 40.93 111 ASP B N 1
ATOM 2659 C CA . ASP B 1 125 ? 11.600 5.803 6.613 1.00 43.97 111 ASP B CA 1
ATOM 2660 C C . ASP B 1 125 ? 12.490 5.625 7.839 1.00 37.88 111 ASP B C 1
ATOM 2661 O O . ASP B 1 125 ? 13.550 5.004 7.773 1.00 36.72 111 ASP B O 1
ATOM 2664 N N . TRP B 1 126 ? 12.046 6.177 8.960 1.00 32.81 112 TRP B N 1
ATOM 2665 C CA . TRP B 1 126 ? 12.876 6.264 10.153 1.00 33.19 112 TRP B CA 1
ATOM 2666 C C . TRP B 1 126 ? 13.040 4.907 10.807 1.00 35.46 112 TRP B C 1
ATOM 2667 O O . TRP B 1 126 ? 14.050 4.654 11.468 1.00 35.08 112 TRP B O 1
ATOM 2678 N N . ASN B 1 127 ? 12.044 4.041 10.644 1.00 46.35 113 ASN B N 1
ATOM 2679 C CA . ASN B 1 127 ? 12.164 2.682 11.137 1.00 46.30 113 ASN B CA 1
ATOM 2680 C C . ASN B 1 127 ? 13.519 2.153 10.695 1.00 45.01 113 ASN B C 1
ATOM 2681 O O . ASN B 1 127 ? 14.214 1.473 11.451 1.00 46.46 113 ASN B O 1
ATOM 2683 N N . SER B 1 128 ? 13.905 2.529 9.478 1.00 44.26 114 SER B N 1
ATOM 2684 C CA . SER B 1 128 ? 15.138 2.059 8.866 1.00 43.54 114 SER B CA 1
ATOM 2685 C C . SER B 1 128 ? 16.279 3.073 8.955 1.00 42.05 114 SER B C 1
ATOM 2686 O O . SER B 1 128 ? 17.421 2.698 9.212 1.00 40.87 114 SER B O 1
ATOM 2689 N N . VAL B 1 129 ? 15.976 4.352 8.751 1.00 44.59 115 VAL B N 1
ATOM 2690 C CA . VAL B 1 129 ? 17.020 5.380 8.669 1.00 44.62 115 VAL B CA 1
ATOM 2691 C C . VAL B 1 129 ? 17.561 5.845 10.027 1.00 41.36 115 VAL B C 1
ATOM 2692 O O . VAL B 1 129 ? 18.744 6.176 10.135 1.00 39.37 115 VAL B O 1
ATOM 2696 N N . LEU B 1 130 ? 16.719 5.875 11.060 1.00 38.63 116 LEU B N 1
ATOM 2697 C CA . LEU B 1 130 ? 17.183 6.341 12.366 1.00 36.17 116 LEU B CA 1
ATOM 2698 C C . LEU B 1 130 ? 18.091 5.325 13.028 1.00 36.30 116 LEU B C 1
ATOM 2699 O O . LEU B 1 130 ? 17.721 4.169 13.234 1.00 40.86 116 LEU B O 1
ATOM 2704 N N . LEU B 1 131 ? 19.283 5.774 13.377 1.00 29.87 117 LEU B N 1
ATOM 2705 C CA . LEU B 1 131 ? 20.218 4.948 14.106 1.00 30.48 117 LEU B CA 1
ATOM 2706 C C . LEU B 1 131 ? 20.008 5.185 15.592 1.00 32.06 117 LEU B C 1
ATOM 2707 O O . LEU B 1 131 ? 19.688 4.257 16.339 1.00 31.94 117 LEU B O 1
ATOM 2712 N N . GLY B 1 132 ? 20.167 6.431 16.020 1.00 32.34 118 GLY B N 1
ATOM 2713 C CA . GLY B 1 132 ? 19.914 6.773 17.400 1.00 31.66 118 GLY B CA 1
ATOM 2714 C C . GLY B 1 132 ? 19.760 8.261 17.625 1.00 31.78 118 GLY B C 1
ATOM 2715 O O . GLY B 1 132 ? 19.869 9.059 16.701 1.00 32.72 118 GLY B O 1
ATOM 2716 N N . THR B 1 133 ? 19.492 8.629 18.870 1.00 31.39 119 THR B N 1
ATOM 2717 C CA . THR B 1 133 ? 19.406 10.020 19.256 1.00 31.50 119 THR B CA 1
ATOM 2718 C C . THR B 1 133 ? 19.770 10.160 20.713 1.00 33.46 119 THR B C 1
ATOM 2719 O O . THR B 1 133 ? 19.724 9.195 21.472 1.00 35.78 119 THR B O 1
ATOM 2723 N N . PHE B 1 134 ? 20.106 11.373 21.117 1.00 26.83 120 PHE B N 1
ATOM 2724 C CA . PHE B 1 134 ? 20.284 11.650 22.520 1.00 26.55 120 PHE B CA 1
ATOM 2725 C C . PHE B 1 134 ? 20.129 13.143 22.779 1.00 26.28 120 PHE B C 1
ATOM 2726 O O . PHE B 1 134 ? 20.166 13.955 21.854 1.00 25.22 120 PHE B O 1
ATOM 2734 N N . TYR B 1 135 ? 19.930 13.498 24.039 1.00 27.18 121 TYR B N 1
ATOM 2735 C CA . TYR B 1 135 ? 19.775 14.885 24.395 1.00 26.57 121 TYR B CA 1
ATOM 2736 C C . TYR B 1 135 ? 21.027 15.318 25.125 1.00 26.93 121 TYR B C 1
ATOM 2737 O O . TYR B 1 135 ? 21.806 14.483 25.579 1.00 27.99 121 TYR B O 1
ATOM 2746 N N . ILE B 1 136 ? 21.231 16.622 25.227 1.00 26.32 122 ILE B N 1
ATOM 2747 C CA . ILE B 1 136 ? 22.245 17.163 26.113 1.00 25.99 122 ILE B CA 1
ATOM 2748 C C . ILE B 1 136 ? 21.685 18.369 26.846 1.00 25.53 122 ILE B C 1
ATOM 2749 O O . ILE B 1 136 ? 21.170 19.291 26.228 1.00 26.01 122 ILE B O 1
ATOM 2754 N N . LYS B 1 137 ? 21.811 18.381 28.162 1.00 26.08 123 LYS B N 1
ATOM 2755 C CA . LYS B 1 137 ? 21.384 19.534 28.934 1.00 26.23 123 LYS B CA 1
ATOM 2756 C C . LYS B 1 137 ? 22.272 19.694 30.152 1.00 26.14 123 LYS B C 1
ATOM 2757 O O . LYS B 1 137 ? 23.029 18.786 30.492 1.00 28.41 123 LYS B O 1
ATOM 2763 N N . PRO B 1 138 ? 22.194 20.859 30.812 1.00 26.69 124 PRO B N 1
ATOM 2764 C CA . PRO B 1 138 ? 22.879 21.007 32.098 1.00 26.96 124 PRO B CA 1
ATOM 2765 C C . PRO B 1 138 ? 22.312 19.998 33.093 1.00 27.50 124 PRO B C 1
ATOM 2766 O O . PRO B 1 138 ? 21.105 19.753 33.069 1.00 27.35 124 PRO B O 1
ATOM 2770 N N . ASN B 1 139 ? 23.156 19.412 33.934 1.00 25.79 125 ASN B N 1
ATOM 2771 C CA . ASN B 1 139 ? 22.688 18.434 34.897 1.00 26.31 125 ASN B CA 1
ATOM 2772 C C . ASN B 1 139 ? 22.251 19.118 36.184 1.00 29.03 125 ASN B C 1
ATOM 2773 O O . ASN B 1 139 ? 21.482 18.547 36.962 1.00 28.61 125 ASN B O 1
ATOM 2778 N N . TYR B 1 140 ? 22.752 20.334 36.406 1.00 35.00 126 TYR B N 1
ATOM 2779 C CA . TYR B 1 140 ? 22.406 21.117 37.594 1.00 36.33 126 TYR B CA 1
ATOM 2780 C C . TYR B 1 140 ? 22.056 22.561 37.262 1.00 37.43 126 TYR B C 1
ATOM 2781 O O . TYR B 1 140 ? 22.249 23.022 36.137 1.00 39.29 126 TYR B O 1
ATOM 2790 N N . ALA B 1 141 ? 21.554 23.264 38.275 1.00 32.92 127 ALA B N 1
ATOM 2791 C CA . ALA B 1 141 ? 21.339 24.706 38.228 1.00 31.51 127 ALA B CA 1
ATOM 2792 C C . ALA B 1 141 ? 22.652 25.450 37.892 1.00 32.46 127 ALA B C 1
ATOM 2793 O O . ALA B 1 141 ? 23.739 24.892 38.054 1.00 30.28 127 ALA B O 1
ATOM 2795 N N . PRO B 1 142 ? 22.545 26.712 37.423 1.00 33.71 128 PRO B N 1
ATOM 2796 C CA . PRO B 1 142 ? 23.577 27.578 36.821 1.00 34.12 128 PRO B CA 1
ATOM 2797 C C . PRO B 1 142 ? 24.999 27.495 37.362 1.00 34.55 128 PRO B C 1
ATOM 2798 O O . PRO B 1 142 ? 25.931 27.376 36.566 1.00 36.40 128 PRO B O 1
ATOM 2802 N N . ARG B 1 143 ? 25.181 27.588 38.671 1.00 32.10 129 ARG B N 1
ATOM 2803 C CA . ARG B 1 143 ? 26.528 27.566 39.224 1.00 30.70 129 ARG B CA 1
ATOM 2804 C C . ARG B 1 143 ? 27.253 26.284 38.850 1.00 29.02 129 ARG B C 1
ATOM 2805 O O . ARG B 1 143 ? 28.477 26.228 38.847 1.00 33.85 129 ARG B O 1
ATOM 2813 N N . CYS B 1 144 ? 26.481 25.259 38.521 1.00 28.99 130 CYS B N 1
ATOM 2814 C CA . CYS B 1 144 ? 27.023 23.949 38.213 1.00 28.69 130 CYS B CA 1
ATOM 2815 C C . CYS B 1 144 ? 26.512 23.503 36.852 1.00 27.89 130 CYS B C 1
ATOM 2816 O O . CYS B 1 144 ? 26.395 22.316 36.583 1.00 28.45 130 CYS B O 1
ATOM 2819 N N . SER B 1 145 ? 26.211 24.469 35.994 1.00 27.71 131 SER B N 1
ATOM 2820 C CA . SER B 1 145 ? 25.651 24.188 34.682 1.00 27.22 131 SER B CA 1
ATOM 2821 C C . SER B 1 145 ? 26.692 23.762 33.650 1.00 29.74 131 SER B C 1
ATOM 2822 O O . SER B 1 145 ? 26.346 23.447 32.512 1.00 29.87 131 SER B O 1
ATOM 2825 N N . HIS B 1 146 ? 27.962 23.731 34.035 1.00 31.86 132 HIS B N 1
ATOM 2826 C CA . HIS B 1 146 ? 29.002 23.257 33.123 1.00 32.60 132 HIS B CA 1
ATOM 2827 C C . HIS B 1 146 ? 29.081 21.731 33.136 1.00 31.22 132 HIS B C 1
ATOM 2828 O O . HIS B 1 146 ? 29.800 21.128 32.344 1.00 30.48 132 HIS B O 1
ATOM 2835 N N . ASN B 1 147 ? 28.327 21.112 34.031 1.00 28.06 133 ASN B N 1
ATOM 2836 C CA . ASN B 1 147 ? 28.178 19.676 34.024 1.00 28.50 133 ASN B CA 1
ATOM 2837 C C . ASN B 1 147 ? 26.950 19.360 33.194 1.00 30.56 133 ASN B C 1
ATOM 2838 O O . ASN B 1 147 ? 25.888 19.908 33.441 1.00 33.67 133 ASN B O 1
ATOM 2843 N N . CYS B 1 148 ? 27.071 18.482 32.213 1.00 30.49 134 CYS B N 1
ATOM 2844 C CA . CYS B 1 148 ? 25.941 18.222 31.348 1.00 27.46 134 CYS B CA 1
ATOM 2845 C C . CYS B 1 148 ? 25.445 16.819 31.600 1.00 27.51 134 CYS B C 1
ATOM 2846 O O . CYS B 1 148 ? 26.177 15.972 32.094 1.00 27.82 134 CYS B O 1
ATOM 2849 N N . ASN B 1 149 ? 24.187 16.581 31.282 1.00 26.67 135 ASN B N 1
ATOM 2850 C CA . ASN B 1 149 ? 23.642 15.247 31.324 1.00 26.67 135 ASN B CA 1
ATOM 2851 C C . ASN B 1 149 ? 23.264 14.838 29.897 1.00 26.90 135 ASN B C 1
ATOM 2852 O O . ASN B 1 149 ? 23.057 15.701 29.056 1.00 26.29 135 ASN B O 1
ATOM 2857 N N . ALA B 1 150 ? 23.186 13.539 29.612 1.00 26.15 136 ALA B N 1
ATOM 2858 C CA . ALA B 1 150 ? 22.728 13.070 28.308 1.00 24.98 136 ALA B CA 1
ATOM 2859 C C . ALA B 1 150 ? 22.023 11.726 28.426 1.00 25.99 136 ALA B C 1
ATOM 2860 O O . ALA B 1 150 ? 22.400 10.903 29.250 1.00 26.78 136 ALA B O 1
ATOM 2862 N N . GLY B 1 151 ? 21.011 11.487 27.599 1.00 30.74 137 GLY B N 1
ATOM 2863 C CA . GLY B 1 151 ? 20.333 10.202 27.587 1.00 31.98 137 GLY B CA 1
ATOM 2864 C C . GLY B 1 151 ? 20.185 9.703 26.164 1.00 31.83 137 GLY B C 1
ATOM 2865 O O . GLY B 1 151 ? 19.812 10.464 25.272 1.00 31.73 137 GLY B O 1
ATOM 2866 N N . PHE B 1 152 ? 20.470 8.426 25.945 1.00 23.99 138 PHE B N 1
ATOM 2867 C CA . PHE B 1 152 ? 20.619 7.921 24.597 1.00 25.12 138 PHE B CA 1
ATOM 2868 C C . PHE B 1 152 ? 19.540 6.928 24.227 1.00 24.96 138 PHE B C 1
ATOM 2869 O O . PHE B 1 152 ? 19.006 6.224 25.078 1.00 29.85 138 PHE B O 1
ATOM 2877 N N . LEU B 1 153 ? 19.212 6.871 22.950 1.00 23.67 139 LEU B N 1
ATOM 2878 C CA . LEU B 1 153 ? 18.277 5.886 22.485 1.00 27.29 139 LEU B CA 1
ATOM 2879 C C . LEU B 1 153 ? 18.803 5.302 21.194 1.00 30.07 139 LEU B C 1
ATOM 2880 O O . LEU B 1 153 ? 19.397 6.003 20.378 1.00 26.22 139 LEU B O 1
ATOM 2885 N N . VAL B 1 154 ? 18.593 4.007 21.020 1.00 30.43 140 VAL B N 1
ATOM 2886 C CA . VAL B 1 154 ? 18.972 3.351 19.790 1.00 28.56 140 VAL B CA 1
ATOM 2887 C C . VAL B 1 154 ? 17.726 2.685 19.243 1.00 31.84 140 VAL B C 1
ATOM 2888 O O . VAL B 1 154 ? 16.877 2.218 19.996 1.00 34.22 140 VAL B O 1
ATOM 2892 N N . ASN B 1 155 ? 17.601 2.679 17.928 1.00 34.75 141 ASN B N 1
ATOM 2893 C CA . ASN B 1 155 ? 16.486 2.022 17.285 1.00 41.88 141 ASN B CA 1
ATOM 2894 C C . ASN B 1 155 ? 16.673 0.509 17.409 1.00 48.23 141 ASN B C 1
ATOM 2895 O O . ASN B 1 155 ? 17.731 -0.015 17.065 1.00 48.37 141 ASN B O 1
ATOM 2900 N N . GLY B 1 156 ? 15.658 -0.183 17.930 1.00 64.05 142 GLY B N 1
ATOM 2901 C CA . GLY B 1 156 ? 15.720 -1.623 18.132 1.00 66.33 142 GLY B CA 1
ATOM 2902 C C . GLY B 1 156 ? 16.086 -2.350 16.853 1.00 67.76 142 GLY B C 1
ATOM 2903 O O . GLY B 1 156 ? 16.721 -3.407 16.879 1.00 71.78 142 GLY B O 1
ATOM 2904 N N . ALA B 1 157 ? 15.684 -1.767 15.727 1.00 50.99 143 ALA B N 1
ATOM 2905 C CA . ALA B 1 157 ? 15.969 -2.328 14.414 1.00 48.76 143 ALA B CA 1
ATOM 2906 C C . ALA B 1 157 ? 17.467 -2.312 14.114 1.00 46.55 143 ALA B C 1
ATOM 2907 O O . ALA B 1 157 ? 17.927 -2.967 13.178 1.00 46.02 143 ALA B O 1
ATOM 2909 N N . HIS B 1 158 ? 18.231 -1.579 14.916 1.00 49.84 144 HIS B N 1
ATOM 2910 C CA . HIS B 1 158 ? 19.663 -1.446 14.687 1.00 52.09 144 HIS B CA 1
ATOM 2911 C C . HIS B 1 158 ? 20.442 -1.918 15.904 1.00 54.89 144 HIS B C 1
ATOM 2912 O O . HIS B 1 158 ? 21.544 -1.435 16.190 1.00 53.74 144 HIS B O 1
ATOM 2919 N N . ARG B 1 159 ? 19.853 -2.873 16.617 1.00 56.33 145 ARG B N 1
ATOM 2920 C CA . ARG B 1 159 ? 20.558 -3.581 17.666 1.00 56.75 145 ARG B CA 1
ATOM 2921 C C . ARG B 1 159 ? 21.637 -4.432 17.014 1.00 55.24 145 ARG B C 1
ATOM 2922 O O . ARG B 1 159 ? 21.379 -5.136 16.034 1.00 55.10 145 ARG B O 1
ATOM 2924 N N . GLY B 1 160 ? 22.854 -4.341 17.537 1.00 53.89 146 GLY B N 1
ATOM 2925 C CA . GLY B 1 160 ? 23.923 -5.231 17.126 1.00 51.83 146 GLY B CA 1
ATOM 2926 C C . GLY B 1 160 ? 24.865 -4.619 16.113 1.00 48.27 146 GLY B C 1
ATOM 2927 O O . GLY B 1 160 ? 25.561 -5.340 15.400 1.00 48.35 146 GLY B O 1
ATOM 2928 N N . GLN B 1 161 ? 24.894 -3.291 16.056 1.00 44.85 147 GLN B N 1
ATOM 2929 C CA . GLN B 1 161 ? 25.722 -2.585 15.081 1.00 41.57 147 GLN B CA 1
ATOM 2930 C C . GLN B 1 161 ? 26.619 -1.520 15.712 1.00 37.78 147 GLN B C 1
ATOM 2931 O O . GLN B 1 161 ? 27.235 -0.726 15.005 1.00 34.92 147 GLN B O 1
ATOM 2937 N N . LYS B 1 162 ? 26.686 -1.523 17.042 1.00 36.61 148 LYS B N 1
ATOM 2938 C CA . LYS B 1 162 ? 27.597 -0.662 17.796 1.00 35.08 148 LYS B CA 1
ATOM 2939 C C . LYS B 1 162 ? 27.225 0.818 17.677 1.00 32.57 148 LYS B C 1
ATOM 2940 O O . LYS B 1 162 ? 28.069 1.697 17.856 1.00 28.99 148 LYS B O 1
ATOM 2943 N N . VAL B 1 163 ? 25.952 1.082 17.399 1.00 36.18 149 VAL B N 1
ATOM 2944 C CA . VAL B 1 163 ? 25.474 2.448 17.231 1.00 36.65 149 VAL B CA 1
ATOM 2945 C C . VAL B 1 163 ? 25.799 3.283 18.459 1.00 37.21 149 VAL B C 1
ATOM 2946 O O . VAL B 1 163 ? 26.539 4.269 18.377 1.00 39.03 149 VAL B O 1
ATOM 2950 N N . GLY B 1 164 ? 25.240 2.879 19.599 1.00 31.48 150 GLY B N 1
ATOM 2951 C CA . GLY B 1 164 ? 25.362 3.639 20.831 1.00 28.45 150 GLY B CA 1
ATOM 2952 C C . GLY B 1 164 ? 26.783 4.076 21.107 1.00 30.58 150 GLY B C 1
ATOM 2953 O O . GLY B 1 164 ? 27.030 5.151 21.655 1.00 30.31 150 GLY B O 1
ATOM 2954 N N . TYR B 1 165 ? 27.728 3.230 20.725 1.00 35.10 151 TYR B N 1
ATOM 2955 C CA . TYR B 1 165 ? 29.125 3.524 20.955 1.00 34.82 151 TYR B CA 1
ATOM 2956 C C . TYR B 1 165 ? 29.475 4.785 20.161 1.00 35.15 151 TYR B C 1
ATOM 2957 O O . TYR B 1 165 ? 30.183 5.674 20.638 1.00 34.78 151 TYR B O 1
ATOM 2966 N N . ARG B 1 166 ? 28.942 4.871 18.951 1.00 31.67 152 ARG B N 1
ATOM 2967 C CA . ARG B 1 166 ? 29.207 6.013 18.106 1.00 31.80 152 ARG B CA 1
ATOM 2968 C C . ARG B 1 166 ? 28.527 7.217 18.738 1.00 31.16 152 ARG B C 1
ATOM 2969 O O . ARG B 1 166 ? 29.141 8.271 18.910 1.00 31.88 152 ARG B O 1
ATOM 2977 N N . LEU B 1 167 ? 27.263 7.046 19.107 1.00 34.08 153 LEU B N 1
ATOM 2978 C CA . LEU B 1 167 ? 26.507 8.126 19.722 1.00 30.40 153 LEU B CA 1
ATOM 2979 C C . LEU B 1 167 ? 27.390 8.770 20.768 1.00 29.38 153 LEU B C 1
ATOM 2980 O O . LEU B 1 167 ? 27.542 9.983 20.799 1.00 35.16 153 LEU B O 1
ATOM 2985 N N . ALA B 1 168 ? 28.003 7.955 21.612 1.00 27.39 154 ALA B N 1
ATOM 2986 C CA . ALA B 1 168 ? 28.804 8.490 22.694 1.00 27.29 154 ALA B CA 1
ATOM 2987 C C . ALA B 1 168 ? 29.970 9.286 22.144 1.00 27.78 154 ALA B C 1
ATOM 2988 O O . ALA B 1 168 ? 30.453 10.216 22.782 1.00 28.29 154 ALA B O 1
ATOM 2990 N N . GLN B 1 169 ? 30.435 8.920 20.958 1.00 31.95 155 GLN B N 1
ATOM 2991 C CA . GLN B 1 169 ? 31.593 9.583 20.378 1.00 32.85 155 GLN B CA 1
ATOM 2992 C C . GLN B 1 169 ? 31.226 10.978 19.918 1.00 33.02 155 GLN B C 1
ATOM 2993 O O . GLN B 1 169 ? 31.951 11.944 20.163 1.00 34.46 155 GLN B O 1
ATOM 2999 N N . VAL B 1 170 ? 30.088 11.067 19.249 1.00 30.08 156 VAL B N 1
ATOM 3000 C CA . VAL B 1 170 ? 29.554 12.350 18.827 1.00 30.54 156 VAL B CA 1
ATOM 3001 C C . VAL B 1 170 ? 29.435 13.238 20.056 1.00 29.45 156 VAL B C 1
ATOM 3002 O O . VAL B 1 170 ? 29.947 14.355 20.094 1.00 31.89 156 VAL B O 1
ATOM 3006 N N . TYR B 1 171 ? 28.755 12.707 21.064 1.00 28.07 157 TYR B N 1
ATOM 3007 C CA . TYR B 1 171 ? 28.548 13.389 22.332 1.00 27.23 157 TYR B CA 1
ATOM 3008 C C . TYR B 1 171 ? 29.844 14.008 22.817 1.00 27.58 157 TYR B C 1
ATOM 3009 O O . TYR B 1 171 ? 29.881 15.162 23.245 1.00 28.09 157 TYR B O 1
ATOM 3018 N N . LEU B 1 172 ? 30.913 13.228 22.734 1.00 27.92 158 LEU B N 1
ATOM 3019 C CA . LEU B 1 172 ? 32.214 13.641 23.241 1.00 28.95 158 LEU B CA 1
ATOM 3020 C C . LEU B 1 172 ? 32.804 14.771 22.422 1.00 28.78 158 LEU B C 1
ATOM 3021 O O . LEU B 1 172 ? 33.554 15.598 22.931 1.00 33.50 158 LEU B O 1
ATOM 3026 N N . ASN B 1 173 ? 32.467 14.795 21.144 1.00 36.56 159 ASN B N 1
ATOM 3027 C CA . ASN B 1 173 ? 32.948 15.837 20.258 1.00 38.22 159 ASN B CA 1
ATOM 3028 C C . ASN B 1 173 ? 32.198 17.138 20.439 1.00 35.07 159 ASN B C 1
ATOM 3029 O O . ASN B 1 173 ? 32.793 18.215 20.484 1.00 32.70 159 ASN B O 1
ATOM 3034 N N . TRP B 1 174 ? 30.884 17.025 20.563 1.00 32.58 160 TRP B N 1
ATOM 3035 C CA . TRP B 1 174 ? 30.010 18.184 20.493 1.00 30.92 160 TRP B CA 1
ATOM 3036 C C . TRP B 1 174 ? 29.731 18.806 21.852 1.00 28.05 160 TRP B C 1
ATOM 3037 O O . TRP B 1 174 ? 29.798 20.024 22.002 1.00 29.98 160 TRP B O 1
ATOM 3048 N N . ALA B 1 175 ? 29.422 17.984 22.843 1.00 26.35 161 ALA B N 1
ATOM 3049 C CA . ALA B 1 175 ? 29.028 18.518 24.137 1.00 26.87 161 ALA B CA 1
ATOM 3050 C C . ALA B 1 175 ? 29.946 19.660 24.590 1.00 26.38 161 ALA B C 1
ATOM 3051 O O . ALA B 1 175 ? 29.480 20.687 25.074 1.00 26.15 161 ALA B O 1
ATOM 3053 N N . PRO B 1 176 ? 31.260 19.491 24.423 1.00 28.25 162 PRO B N 1
ATOM 3054 C CA . PRO B 1 176 ? 32.210 20.541 24.801 1.00 28.04 162 PRO B CA 1
ATOM 3055 C C . PRO B 1 176 ? 32.030 21.808 23.969 1.00 28.34 162 PRO B C 1
ATOM 3056 O O . PRO B 1 176 ? 32.348 22.893 24.443 1.00 29.95 162 PRO B O 1
ATOM 3060 N N . LEU B 1 177 ? 31.534 21.668 22.743 1.00 27.50 163 LEU B N 1
ATOM 3061 C CA . LEU B 1 177 ? 31.379 22.806 21.838 1.00 27.30 163 LEU B CA 1
ATOM 3062 C C . LEU B 1 177 ? 30.299 23.736 22.343 1.00 27.05 163 LEU B C 1
ATOM 3063 O O . LEU B 1 177 ? 30.295 24.928 22.045 1.00 27.05 163 LEU B O 1
ATOM 3068 N N . LEU B 1 178 ? 29.370 23.180 23.105 1.00 27.14 164 LEU B N 1
ATOM 3069 C CA . LEU B 1 178 ? 28.277 23.965 23.640 1.00 26.93 164 LEU B CA 1
ATOM 3070 C C . LEU B 1 178 ? 28.706 24.686 24.912 1.00 27.34 164 LEU B C 1
ATOM 3071 O O . LEU B 1 178 ? 27.960 25.492 25.452 1.00 28.03 164 LEU B O 1
ATOM 3076 N N . GLY B 1 179 ? 29.905 24.393 25.398 1.00 28.55 165 GLY B N 1
ATOM 3077 C CA . GLY B 1 179 ? 30.416 25.071 26.574 1.00 28.41 165 GLY B CA 1
ATOM 3078 C C . GLY B 1 179 ? 30.511 24.182 27.807 1.00 27.77 165 GLY B C 1
ATOM 3079 O O . GLY B 1 179 ? 30.900 24.643 28.868 1.00 31.56 165 GLY B O 1
ATOM 3080 N N . TYR B 1 180 ? 30.150 22.912 27.684 1.00 29.51 166 TYR B N 1
ATOM 3081 C CA . TYR B 1 180 ? 30.251 21.987 28.814 1.00 31.29 166 TYR B CA 1
ATOM 3082 C C . TYR B 1 180 ? 31.683 21.505 29.118 1.00 34.44 166 TYR B C 1
ATOM 3083 O O . TYR B 1 180 ? 32.500 21.328 28.209 1.00 34.72 166 TYR B O 1
ATOM 3092 N N . LYS B 1 181 ? 31.962 21.277 30.403 1.00 33.56 167 LYS B N 1
ATOM 3093 C CA . LYS B 1 181 ? 33.286 20.846 30.858 1.00 29.50 167 LYS B CA 1
ATOM 3094 C C . LYS B 1 181 ? 33.280 19.475 31.501 1.00 28.52 167 LYS B C 1
ATOM 3095 O O . LYS B 1 181 ? 34.340 18.898 31.704 1.00 29.64 167 LYS B O 1
ATOM 3101 N N . TYR B 1 182 ? 32.107 18.966 31.854 1.00 27.93 168 TYR B N 1
ATOM 3102 C CA . TYR B 1 182 ? 32.048 17.665 32.490 1.00 28.79 168 TYR B CA 1
ATOM 3103 C C . TYR B 1 182 ? 30.693 17.020 32.274 1.00 28.94 168 TYR B C 1
ATOM 3104 O O . TYR B 1 182 ? 29.668 17.697 32.240 1.00 29.78 168 TYR B O 1
ATOM 3113 N N . SER B 1 183 ? 30.698 15.699 32.138 1.00 31.88 169 SER B N 1
ATOM 3114 C CA . SER B 1 183 ? 29.506 14.955 31.771 1.00 32.26 169 SER B CA 1
ATOM 3115 C C . SER B 1 183 ? 29.046 14.067 32.914 1.00 33.67 169 SER B C 1
ATOM 3116 O O . SER B 1 183 ? 29.846 13.347 33.498 1.00 33.39 169 SER B O 1
ATOM 3119 N N . ILE B 1 184 ? 27.751 14.094 33.211 1.00 34.36 170 ILE B N 1
ATOM 3120 C CA . ILE B 1 184 ? 27.215 13.289 34.295 1.00 34.05 170 ILE B CA 1
ATOM 3121 C C . ILE B 1 184 ? 26.024 12.466 33.857 1.00 34.23 170 ILE B C 1
ATOM 3122 O O . ILE B 1 184 ? 25.062 12.994 33.304 1.00 33.65 170 ILE B O 1
ATOM 3127 N N . PHE B 1 185 ? 26.109 11.163 34.104 1.00 33.22 171 PHE B N 1
ATOM 3128 C CA . PHE B 1 185 ? 24.958 10.271 33.999 1.00 35.36 171 PHE B CA 1
ATOM 3129 C C . PHE B 1 185 ? 24.644 9.773 35.399 1.00 36.57 171 PHE B C 1
ATOM 3130 O O . PHE B 1 185 ? 25.492 9.173 36.062 1.00 37.46 171 PHE B O 1
ATOM 3138 N N . ASN B 1 186 ? 23.424 10.039 35.850 1.00 35.06 172 ASN B N 1
ATOM 3139 C CA . ASN B 1 186 ? 23.065 9.849 37.246 1.00 35.98 172 ASN B CA 1
ATOM 3140 C C . ASN B 1 186 ? 22.570 8.435 37.525 1.00 36.08 172 ASN B C 1
ATOM 3141 O O . ASN B 1 186 ? 22.613 7.967 38.660 1.00 35.70 172 ASN B O 1
ATOM 3146 N N . LEU B 1 187 ? 22.109 7.760 36.479 1.00 34.60 173 LEU B N 1
ATOM 3147 C CA . LEU B 1 187 ? 21.509 6.445 36.616 1.00 35.88 173 LEU B CA 1
ATOM 3148 C C . LEU B 1 187 ? 21.800 5.605 35.410 1.00 35.79 173 LEU B C 1
ATOM 3149 O O . LEU B 1 187 ? 21.054 5.623 34.432 1.00 33.93 173 LEU B O 1
ATOM 3154 N N . VAL B 1 188 ? 22.879 4.853 35.473 1.00 35.76 174 VAL B N 1
ATOM 3155 C CA . VAL B 1 188 ? 23.084 3.819 34.488 1.00 35.13 174 VAL B CA 1
ATOM 3156 C C . VAL B 1 188 ? 23.038 2.504 35.245 1.00 30.99 174 VAL B C 1
ATOM 3157 O O . VAL B 1 188 ? 23.942 2.177 36.007 1.00 28.79 174 VAL B O 1
ATOM 3161 N N . PHE B 1 189 ? 21.947 1.774 35.070 1.00 30.98 175 PHE B N 1
ATOM 3162 C CA . PHE B 1 189 ? 21.771 0.524 35.779 1.00 32.58 175 PHE B CA 1
ATOM 3163 C C . PHE B 1 189 ? 22.858 -0.449 35.393 1.00 34.96 175 PHE B C 1
ATOM 3164 O O . PHE B 1 189 ? 23.187 -0.596 34.217 1.00 34.18 175 PHE B O 1
ATOM 3172 N N . VAL B 1 190 ? 23.418 -1.095 36.409 1.00 35.12 176 VAL B N 1
ATOM 3173 C CA . VAL B 1 190 ? 24.459 -2.096 36.242 1.00 30.63 176 VAL B CA 1
ATOM 3174 C C . VAL B 1 190 ? 24.052 -3.178 35.251 1.00 28.90 176 VAL B C 1
ATOM 3175 O O . VAL B 1 190 ? 24.901 -3.829 34.643 1.00 33.42 176 VAL B O 1
ATOM 3179 N N . THR B 1 191 ? 22.745 -3.331 35.073 1.00 31.42 177 THR B N 1
ATOM 3180 C CA . THR B 1 191 ? 22.171 -4.319 34.169 1.00 37.58 177 THR B CA 1
ATOM 3181 C C . THR B 1 191 ? 22.107 -3.794 32.735 1.00 40.70 177 THR B C 1
ATOM 3182 O O . THR B 1 191 ? 21.446 -4.388 31.883 1.00 38.93 177 THR B O 1
ATOM 3186 N N . ASN B 1 192 ? 22.777 -2.672 32.475 1.00 49.69 178 ASN B N 1
ATOM 3187 C CA . ASN B 1 192 ? 22.708 -2.035 31.166 1.00 49.55 178 ASN B CA 1
ATOM 3188 C C . ASN B 1 192 ? 23.974 -2.269 30.357 1.00 48.01 178 ASN B C 1
ATOM 3189 O O . ASN B 1 192 ? 25.073 -1.877 30.771 1.00 45.88 178 ASN B O 1
ATOM 3194 N N . GLN B 1 193 ? 23.791 -2.931 29.211 1.00 42.62 179 GLN B N 1
ATOM 3195 C CA . GLN B 1 193 ? 24.866 -3.225 28.266 1.00 40.93 179 GLN B CA 1
ATOM 3196 C C . GLN B 1 193 ? 25.784 -2.030 28.054 1.00 42.58 179 GLN B C 1
ATOM 3197 O O . GLN B 1 193 ? 27.007 -2.176 27.990 1.00 44.64 179 GLN B O 1
ATOM 3199 N N . ALA B 1 194 ? 25.190 -0.848 27.948 1.00 38.07 180 ALA B N 1
ATOM 3200 C CA . ALA B 1 194 ? 25.949 0.370 27.720 1.00 34.93 180 ALA B CA 1
ATOM 3201 C C . ALA B 1 194 ? 27.061 0.503 28.755 1.00 33.91 180 ALA B C 1
ATOM 3202 O O . ALA B 1 194 ? 28.125 1.060 28.485 1.00 34.13 180 ALA B O 1
ATOM 3204 N N . SER B 1 195 ? 26.805 -0.017 29.948 1.00 37.42 181 SER B N 1
ATOM 3205 C CA . SER B 1 195 ? 27.745 0.093 31.046 1.00 39.40 181 SER B CA 1
ATOM 3206 C C . SER B 1 195 ? 29.131 -0.376 30.627 1.00 44.12 181 SER B C 1
ATOM 3207 O O . SER B 1 195 ? 30.114 0.368 30.722 1.00 43.94 181 SER B O 1
ATOM 3210 N N . TRP B 1 196 ? 29.197 -1.614 30.156 1.00 46.31 182 TRP B N 1
ATOM 3211 C CA . TRP B 1 196 ? 30.473 -2.241 29.850 1.00 48.23 182 TRP B CA 1
ATOM 3212 C C . TRP B 1 196 ? 30.858 -2.062 28.379 1.00 46.86 182 TRP B C 1
ATOM 3213 O O . TRP B 1 196 ? 32.037 -1.908 28.056 1.00 45.38 182 TRP B O 1
ATOM 3224 N N . LYS B 1 197 ? 29.864 -2.041 27.498 1.00 44.20 183 LYS B N 1
ATOM 3225 C CA . LYS B 1 197 ? 30.118 -1.952 26.062 1.00 39.95 183 LYS B CA 1
ATOM 3226 C C . LYS B 1 197 ? 30.495 -0.544 25.620 1.00 41.11 183 LYS B C 1
ATOM 3227 O O . LYS B 1 197 ? 31.076 -0.376 24.553 1.00 43.69 183 LYS B O 1
ATOM 3230 N N . ILE B 1 198 ? 30.174 0.466 26.423 1.00 38.36 184 ILE B N 1
ATOM 3231 C CA . ILE B 1 198 ? 30.356 1.845 25.979 1.00 34.72 184 ILE B CA 1
ATOM 3232 C C . ILE B 1 198 ? 31.070 2.717 26.987 1.00 34.70 184 ILE B C 1
ATOM 3233 O O . ILE B 1 198 ? 32.205 3.128 26.757 1.00 34.46 184 ILE B O 1
ATOM 3238 N N . TRP B 1 199 ? 30.412 3.008 28.100 1.00 37.34 185 TRP B N 1
ATOM 3239 C CA . TRP B 1 199 ? 30.939 3.997 29.028 1.00 38.04 185 TRP B CA 1
ATOM 3240 C C . TRP B 1 199 ? 32.260 3.570 29.624 1.00 39.51 185 TRP B C 1
ATOM 3241 O O . TRP B 1 199 ? 33.213 4.352 29.660 1.00 37.11 185 TRP B O 1
ATOM 3252 N N . ASP B 1 200 ? 32.317 2.334 30.101 1.00 41.44 186 ASP B N 1
ATOM 3253 C CA . ASP B 1 200 ? 33.579 1.783 30.549 1.00 42.87 186 ASP B CA 1
ATOM 3254 C C . ASP B 1 200 ? 34.573 1.864 29.411 1.00 44.48 186 ASP B C 1
ATOM 3255 O O . ASP B 1 200 ? 35.711 2.312 29.591 1.00 44.24 186 ASP B O 1
ATOM 3260 N N . LYS B 1 201 ? 34.119 1.433 28.236 1.00 49.14 187 LYS B N 1
ATOM 3261 C CA . LYS B 1 201 ? 34.935 1.420 27.031 1.00 50.77 187 LYS B CA 1
ATOM 3262 C C . LYS B 1 201 ? 35.541 2.788 26.737 1.00 50.34 187 LYS B C 1
ATOM 3263 O O . LYS B 1 201 ? 36.711 2.881 26.362 1.00 49.91 187 LYS B O 1
ATOM 3265 N N . LEU B 1 202 ? 34.758 3.846 26.941 1.00 45.33 188 LEU B N 1
ATOM 3266 C CA . LEU B 1 202 ? 35.187 5.199 26.593 1.00 42.69 188 LEU B CA 1
ATOM 3267 C C . LEU B 1 202 ? 35.824 5.928 27.771 1.00 42.14 188 LEU B C 1
ATOM 3268 O O . LEU B 1 202 ? 36.041 7.134 27.719 1.00 39.94 188 LEU B O 1
ATOM 3273 N N . ASN B 1 203 ? 36.138 5.186 28.824 1.00 42.54 189 ASN B N 1
ATOM 3274 C CA . ASN B 1 203 ? 36.785 5.755 29.997 1.00 44.91 189 ASN B CA 1
ATOM 3275 C C . ASN B 1 203 ? 35.949 6.846 30.651 1.00 44.66 189 ASN B C 1
ATOM 3276 O O . ASN B 1 203 ? 36.478 7.871 31.094 1.00 42.31 189 ASN B O 1
ATOM 3281 N N . PHE B 1 204 ? 34.638 6.613 30.690 1.00 41.23 190 PHE B N 1
ATOM 3282 C CA . PHE B 1 204 ? 33.761 7.316 31.615 1.00 40.46 190 PHE B CA 1
ATOM 3283 C C . PHE B 1 204 ? 34.017 6.732 32.993 1.00 42.70 190 PHE B C 1
ATOM 3284 O O . PHE B 1 204 ? 33.856 5.530 33.191 1.00 44.06 190 PHE B O 1
ATOM 3292 N N . GLN B 1 205 ? 34.422 7.569 33.941 1.00 50.87 191 GLN B N 1
ATOM 3293 C CA . GLN B 1 205 ? 34.664 7.116 35.314 1.00 51.41 191 GLN B CA 1
ATOM 3294 C C . GLN B 1 205 ? 33.399 6.651 36.046 1.00 52.76 191 GLN B C 1
ATOM 3295 O O . GLN B 1 205 ? 32.342 7.261 35.912 1.00 54.69 191 GLN B O 1
ATOM 3299 N N . ARG B 1 206 ? 33.518 5.578 36.829 1.00 43.70 192 ARG B N 1
ATOM 3300 C CA . ARG B 1 206 ? 32.424 5.121 37.676 1.00 40.12 192 ARG B CA 1
ATOM 3301 C C . ARG B 1 206 ? 32.501 5.902 38.975 1.00 42.07 192 ARG B C 1
ATOM 3302 O O . ARG B 1 206 ? 32.929 5.384 40.005 1.00 44.22 192 ARG B O 1
ATOM 3310 N N . ILE B 1 207 ? 32.082 7.161 38.912 1.00 42.50 193 ILE B N 1
ATOM 3311 C CA . ILE B 1 207 ? 32.331 8.111 39.986 1.00 39.32 193 ILE B CA 1
ATOM 3312 C C . ILE B 1 207 ? 31.488 7.833 41.218 1.00 36.61 193 ILE B C 1
ATOM 3313 O O . ILE B 1 207 ? 31.701 8.440 42.260 1.00 38.48 193 ILE B O 1
ATOM 3315 N N . GLY B 1 208 ? 30.532 6.918 41.105 1.00 33.29 194 GLY B N 1
ATOM 3316 C CA . GLY B 1 208 ? 29.709 6.580 42.244 1.00 32.71 194 GLY B CA 1
ATOM 3317 C C . GLY B 1 208 ? 28.702 5.499 41.935 1.00 33.04 194 GLY B C 1
ATOM 3318 O O . GLY B 1 208 ? 28.505 5.120 40.783 1.00 32.46 194 GLY B O 1
ATOM 3319 N N . LEU B 1 209 ? 28.056 5.007 42.984 1.00 41.85 195 LEU B N 1
ATOM 3320 C CA . LEU B 1 209 ? 27.073 3.948 42.846 1.00 42.37 195 LEU B CA 1
ATOM 3321 C C . LEU B 1 209 ? 25.937 4.154 43.825 1.00 40.21 195 LEU B C 1
ATOM 3322 O O . LEU B 1 209 ? 26.134 4.615 44.946 1.00 39.90 195 LEU B O 1
ATOM 3327 N N . VAL B 1 210 ? 24.745 3.788 43.384 1.00 32.82 196 VAL B N 1
ATOM 3328 C CA . VAL B 1 210 ? 23.566 3.912 44.198 1.00 32.01 196 VAL B CA 1
ATOM 3329 C C . VAL B 1 210 ? 22.958 2.531 44.333 1.00 32.57 196 VAL B C 1
ATOM 3330 O O . VAL B 1 210 ? 22.387 2.003 43.385 1.00 32.43 196 VAL B O 1
ATOM 3334 N N . PRO B 1 211 ? 23.102 1.928 45.515 1.00 33.56 197 PRO B N 1
ATOM 3335 C CA . PRO B 1 211 ? 22.649 0.556 45.761 1.00 32.52 197 PRO B CA 1
ATOM 3336 C C . PRO B 1 211 ? 21.142 0.383 45.651 1.00 33.11 197 PRO B C 1
ATOM 3337 O O . PRO B 1 211 ? 20.395 1.241 46.109 1.00 34.23 197 PRO B O 1
ATOM 3341 N N . HIS B 1 212 ? 20.710 -0.721 45.047 1.00 34.63 198 HIS B N 1
ATOM 3342 C CA . HIS B 1 212 ? 19.294 -1.058 44.958 1.00 35.35 198 HIS B CA 1
ATOM 3343 C C . HIS B 1 212 ? 18.512 0.145 44.439 1.00 34.77 198 HIS B C 1
ATOM 3344 O O . HIS B 1 212 ? 17.356 0.354 44.795 1.00 32.73 198 HIS B O 1
ATOM 3347 N N . ALA B 1 213 ? 19.157 0.924 43.578 1.00 37.87 199 ALA B N 1
ATOM 3348 C CA . ALA B 1 213 ? 18.578 2.150 43.046 1.00 35.47 199 ALA B CA 1
ATOM 3349 C C . ALA B 1 213 ? 17.216 1.951 42.396 1.00 37.28 199 ALA B C 1
ATOM 3350 O O . ALA B 1 213 ? 16.342 2.800 42.547 1.00 41.19 199 ALA B O 1
ATOM 3352 N N . GLY B 1 214 ? 17.022 0.847 41.681 1.00 40.55 200 GLY B N 1
ATOM 3353 C CA . GLY B 1 214 ? 15.879 0.754 40.791 1.00 36.51 200 GLY B CA 1
ATOM 3354 C C . GLY B 1 214 ? 15.113 -0.544 40.736 1.00 41.26 200 GLY B C 1
ATOM 3355 O O . GLY B 1 214 ? 15.675 -1.629 40.650 1.00 43.10 200 GLY B O 1
ATOM 3356 N N . ILE B 1 215 ? 13.798 -0.400 40.775 1.00 36.73 201 ILE B N 1
ATOM 3357 C CA . ILE B 1 215 ? 12.873 -1.498 40.565 1.00 37.15 201 ILE B CA 1
ATOM 3358 C C . ILE B 1 215 ? 12.615 -1.616 39.078 1.00 37.00 201 ILE B C 1
ATOM 3359 O O . ILE B 1 215 ? 11.895 -0.802 38.507 1.00 36.87 201 ILE B O 1
ATOM 3364 N N . LEU B 1 216 ? 13.201 -2.621 38.442 1.00 39.85 202 LEU B N 1
ATOM 3365 C CA . LEU B 1 216 ? 13.103 -2.743 36.997 1.00 39.45 202 LEU B CA 1
ATOM 3366 C C . LEU B 1 216 ? 12.275 -3.953 36.611 1.00 43.37 202 LEU B C 1
ATOM 3367 O O . LEU B 1 216 ? 12.280 -4.966 37.310 1.00 46.86 202 LEU B O 1
ATOM 3372 N N . ASN B 1 217 ? 11.555 -3.843 35.500 1.00 42.71 203 ASN B N 1
ATOM 3373 C CA . ASN B 1 217 ? 10.795 -4.966 34.979 1.00 44.60 203 ASN B CA 1
ATOM 3374 C C . ASN B 1 217 ? 11.731 -6.136 34.705 1.00 49.40 203 ASN B C 1
ATOM 3375 O O . ASN B 1 217 ? 12.813 -5.957 34.151 1.00 51.13 203 ASN B O 1
ATOM 3378 N N . GLY B 1 218 ? 11.323 -7.331 35.119 1.00 57.59 204 GLY B N 1
ATOM 3379 C CA . GLY B 1 218 ? 12.082 -8.534 34.836 1.00 59.03 204 GLY B CA 1
ATOM 3380 C C . GLY B 1 218 ? 12.972 -8.943 35.988 1.00 58.43 204 GLY B C 1
ATOM 3381 O O . GLY B 1 218 ? 13.150 -10.133 36.231 1.00 61.56 204 GLY B O 1
ATOM 3382 N N . PHE B 1 219 ? 13.523 -7.966 36.701 1.00 48.54 205 PHE B N 1
ATOM 3383 C CA . PHE B 1 219 ? 14.408 -8.250 37.827 1.00 47.92 205 PHE B CA 1
ATOM 3384 C C . PHE B 1 219 ? 13.641 -8.295 39.151 1.00 49.74 205 PHE B C 1
ATOM 3385 O O . PHE B 1 219 ? 13.043 -7.304 39.568 1.00 51.07 205 PHE B O 1
ATOM 3391 N N . SER B 1 220 ? 13.662 -9.455 39.804 1.00 46.32 206 SER B N 1
ATOM 3392 C CA . SER B 1 220 ? 12.892 -9.662 41.027 1.00 45.04 206 SER B CA 1
ATOM 3393 C C . SER B 1 220 ? 13.444 -8.797 42.151 1.00 44.53 206 SER B C 1
ATOM 3394 O O . SER B 1 220 ? 12.727 -8.422 43.076 1.00 42.79 206 SER B O 1
ATOM 3395 N N . GLU B 1 221 ? 14.730 -8.486 42.059 1.00 52.09 207 GLU B N 1
ATOM 3396 C CA . GLU B 1 221 ? 15.387 -7.631 43.038 1.00 53.36 207 GLU B CA 1
ATOM 3397 C C . GLU B 1 221 ? 15.674 -6.242 42.457 1.00 51.44 207 GLU B C 1
ATOM 3398 O O . GLU B 1 221 ? 15.699 -6.064 41.239 1.00 50.55 207 GLU B O 1
ATOM 3400 N N . PRO B 1 222 ? 15.887 -5.244 43.330 1.00 41.05 208 PRO B N 1
ATOM 3401 C CA . PRO B 1 222 ? 16.294 -3.916 42.858 1.00 39.32 208 PRO B CA 1
ATOM 3402 C C . PRO B 1 222 ? 17.717 -3.872 42.327 1.00 37.25 208 PRO B C 1
ATOM 3403 O O . PRO B 1 222 ? 18.603 -4.563 42.838 1.00 34.44 208 PRO B O 1
ATOM 3407 N N . VAL B 1 223 ? 17.925 -3.014 41.334 1.00 41.21 209 VAL B N 1
ATOM 3408 C CA . VAL B 1 223 ? 19.165 -2.967 40.584 1.00 39.52 209 VAL B CA 1
ATOM 3409 C C . VAL B 1 223 ? 19.964 -1.729 40.936 1.00 37.33 209 VAL B C 1
ATOM 3410 O O . VAL B 1 223 ? 19.438 -0.622 40.935 1.00 39.10 209 VAL B O 1
ATOM 3414 N N . ASP B 1 224 ? 21.237 -1.912 41.251 1.00 32.94 210 ASP B N 1
ATOM 3415 C CA . ASP B 1 224 ? 22.095 -0.780 41.518 1.00 32.46 210 ASP B CA 1
ATOM 3416 C C . ASP B 1 224 ? 22.181 0.049 40.254 1.00 35.28 210 ASP B C 1
ATOM 3417 O O . ASP B 1 224 ? 21.810 -0.407 39.176 1.00 33.51 210 ASP B O 1
ATOM 3422 N N . ALA B 1 225 ? 22.680 1.267 40.394 1.00 31.96 211 ALA B N 1
ATOM 3423 C CA . ALA B 1 225 ? 22.712 2.215 39.294 1.00 30.80 211 ALA B CA 1
ATOM 3424 C C . ALA B 1 225 ? 24.035 2.948 39.325 1.00 29.51 211 ALA B C 1
ATOM 3425 O O . ALA B 1 225 ? 24.467 3.429 40.365 1.00 29.80 211 ALA B O 1
ATOM 3427 N N . ILE B 1 226 ? 24.674 3.034 38.173 1.00 32.29 212 ILE B N 1
ATOM 3428 C CA . ILE B 1 226 ? 26.009 3.580 38.100 1.00 32.21 212 ILE B CA 1
ATOM 3429 C C . ILE B 1 226 ? 25.971 5.053 37.799 1.00 31.86 212 ILE B C 1
ATOM 3430 O O . ILE B 1 226 ? 25.187 5.517 36.971 1.00 30.19 212 ILE B O 1
ATOM 3435 N N . ILE B 1 227 ? 26.840 5.783 38.479 1.00 32.48 213 ILE B N 1
ATOM 3436 C CA . ILE B 1 227 ? 26.963 7.203 38.247 1.00 31.49 213 ILE B CA 1
ATOM 3437 C C . ILE B 1 227 ? 28.273 7.474 37.551 1.00 33.28 213 ILE B C 1
ATOM 3438 O O . ILE B 1 227 ? 29.332 7.455 38.172 1.00 34.11 213 ILE B O 1
ATOM 3443 N N . TYR B 1 228 ? 28.192 7.733 36.255 1.00 36.53 214 TYR B N 1
ATOM 3444 C CA . TYR B 1 228 ? 29.376 7.925 35.438 1.00 36.18 214 TYR B CA 1
ATOM 3445 C C . TYR B 1 228 ? 29.776 9.401 35.382 1.00 34.75 214 TYR B C 1
ATOM 3446 O O . TYR B 1 228 ? 28.926 10.270 35.214 1.00 35.60 214 TYR B O 1
ATOM 3455 N N . GLY B 1 229 ? 31.068 9.685 35.497 1.00 29.45 215 GLY B N 1
ATOM 3456 C CA . GLY B 1 229 ? 31.565 11.014 35.202 1.00 28.95 215 GLY B CA 1
ATOM 3457 C C . GLY B 1 229 ? 32.653 10.975 34.135 1.00 38.64 215 GLY B C 1
ATOM 3458 O O . GLY B 1 229 ? 33.401 10.001 34.025 1.00 39.11 215 GLY B O 1
ATOM 3459 N N . LYS B 1 230 ? 32.726 12.023 33.321 1.00 36.46 216 LYS B N 1
ATOM 3460 C CA . LYS B 1 230 ? 33.856 12.190 32.428 1.00 34.54 216 LYS B CA 1
ATOM 3461 C C . LYS B 1 230 ? 34.106 13.662 32.123 1.00 33.56 216 LYS B C 1
ATOM 3462 O O . LYS B 1 230 ? 33.189 14.418 31.822 1.00 34.33 216 LYS B O 1
ATOM 3468 N N . ASP B 1 231 ? 35.362 14.066 32.209 1.00 29.30 217 ASP B N 1
ATOM 3469 C CA . ASP B 1 231 ? 35.729 15.426 31.899 1.00 30.13 217 ASP B CA 1
ATOM 3470 C C . ASP B 1 231 ? 35.795 15.572 30.389 1.00 35.81 217 ASP B C 1
ATOM 3471 O O . ASP B 1 231 ? 36.361 14.721 29.706 1.00 35.65 217 ASP B O 1
ATOM 3476 N N . LEU B 1 232 ? 35.239 16.666 29.876 1.00 37.22 218 LEU B N 1
ATOM 3477 C CA . LEU B 1 232 ? 35.073 16.874 28.437 1.00 36.34 218 LEU B CA 1
ATOM 3478 C C . LEU B 1 232 ? 36.171 17.717 27.807 1.00 38.47 218 LEU B C 1
ATOM 3479 O O . LEU B 1 232 ? 36.287 17.777 26.580 1.00 38.87 218 LEU B O 1
ATOM 3484 N N . THR B 1 233 ? 36.969 18.369 28.647 1.00 44.36 219 THR B N 1
ATOM 3485 C CA . THR B 1 233 ? 38.015 19.273 28.181 1.00 46.62 219 THR B CA 1
ATOM 3486 C C . THR B 1 233 ? 39.267 18.522 27.725 1.00 51.11 219 THR B C 1
ATOM 3487 O O . THR B 1 233 ? 40.046 19.035 26.921 1.00 53.82 219 THR B O 1
ATOM 3491 N N . LYS B 1 234 ? 39.459 17.308 28.230 1.00 51.23 220 LYS B N 1
ATOM 3492 C CA . LYS B 1 234 ? 40.648 16.538 27.903 1.00 51.38 220 LYS B CA 1
ATOM 3493 C C . LYS B 1 234 ? 40.229 15.139 27.514 1.00 48.79 220 LYS B C 1
ATOM 3494 O O . LYS B 1 234 ? 40.354 14.199 28.295 1.00 49.61 220 LYS B O 1
ATOM 3496 N N . ILE B 1 235 ? 39.711 15.009 26.303 1.00 39.61 221 ILE B N 1
ATOM 3497 C CA . ILE B 1 235 ? 39.232 13.723 25.837 1.00 37.82 221 ILE B CA 1
ATOM 3498 C C . ILE B 1 235 ? 40.290 12.998 25.011 1.00 42.03 221 ILE B C 1
ATOM 3499 O O . ILE B 1 235 ? 40.992 13.599 24.193 1.00 41.82 221 ILE B O 1
ATOM 3504 N N . GLU B 1 236 ? 40.396 11.699 25.262 1.00 48.37 222 GLU B N 1
ATOM 3505 C CA . GLU B 1 236 ? 41.201 10.794 24.457 1.00 51.57 222 GLU B CA 1
ATOM 3506 C C . GLU B 1 236 ? 40.827 10.927 22.979 1.00 51.86 222 GLU B C 1
ATOM 3507 O O . GLU B 1 236 ? 39.709 10.602 22.584 1.00 51.63 222 GLU B O 1
ATOM 3513 N N . PRO B 1 237 ? 41.762 11.419 22.155 1.00 46.94 223 PRO B N 1
ATOM 3514 C CA . PRO B 1 237 ? 41.532 11.553 20.710 1.00 45.20 223 PRO B CA 1
ATOM 3515 C C . PRO B 1 237 ? 41.165 10.233 20.031 1.00 43.31 223 PRO B C 1
ATOM 3516 O O . PRO B 1 237 ? 40.344 10.245 19.114 1.00 44.41 223 PRO B O 1
ATOM 3520 N N . GLU B 1 238 ? 41.748 9.122 20.473 1.00 44.05 224 GLU B N 1
ATOM 3521 C CA . GLU B 1 238 ? 41.363 7.805 19.969 1.00 42.44 224 GLU B CA 1
ATOM 3522 C C . GLU B 1 238 ? 39.844 7.668 19.973 1.00 44.85 224 GLU B C 1
ATOM 3523 O O . GLU B 1 238 ? 39.262 7.009 19.107 1.00 46.42 224 GLU B O 1
ATOM 3525 N N . PHE B 1 239 ? 39.208 8.316 20.947 1.00 45.94 225 PHE B N 1
ATOM 3526 C CA . PHE B 1 239 ? 37.763 8.202 21.155 1.00 43.68 225 PHE B CA 1
ATOM 3527 C C . PHE B 1 239 ? 36.982 9.252 20.351 1.00 39.83 225 PHE B C 1
ATOM 3528 O O . PHE B 1 239 ? 35.852 9.007 19.923 1.00 38.08 225 PHE B O 1
ATOM 3531 N N . LEU B 1 240 ? 37.588 10.421 20.162 1.00 39.08 226 LEU B N 1
ATOM 3532 C CA . LEU B 1 240 ? 37.012 11.468 19.321 1.00 41.68 226 LEU B CA 1
ATOM 3533 C C . LEU B 1 240 ? 37.049 11.077 17.843 1.00 44.63 226 LEU B C 1
ATOM 3534 O O . LEU B 1 240 ? 36.111 11.357 17.091 1.00 44.83 226 LEU B O 1
ATOM 3539 N N . SER B 1 241 ? 38.136 10.430 17.434 1.00 39.66 227 SER B N 1
ATOM 3540 C CA . SER B 1 241 ? 38.322 10.052 16.041 1.00 39.84 227 SER B CA 1
ATOM 3541 C C . SER B 1 241 ? 37.325 8.966 15.662 1.00 44.74 227 SER B C 1
ATOM 3542 O O . SER B 1 241 ? 37.201 7.949 16.347 1.00 43.96 227 SER B O 1
ATOM 3544 N N . MET B 1 242 ? 36.619 9.183 14.560 1.00 56.87 228 MET B N 1
ATOM 3545 C CA . MET B 1 242 ? 35.588 8.260 14.114 1.00 59.79 228 MET B CA 1
ATOM 3546 C C . MET B 1 242 ? 36.092 7.535 12.874 1.00 62.33 228 MET B C 1
ATOM 3547 O O . MET B 1 242 ? 35.459 6.605 12.386 1.00 63.67 228 MET B O 1
ATOM 3552 C CA . SER C 1 19 ? -7.571 17.877 63.672 1.00 45.00 5 SER C CA 1
ATOM 3553 C C . SER C 1 19 ? -6.203 17.258 63.438 1.00 43.33 5 SER C C 1
ATOM 3554 O O . SER C 1 19 ? -5.181 17.789 63.878 1.00 45.02 5 SER C O 1
ATOM 3555 N N . ILE C 1 20 ? -6.184 16.130 62.744 1.00 33.54 6 ILE C N 1
ATOM 3556 C CA . ILE C 1 20 ? -4.936 15.425 62.502 1.00 31.53 6 ILE C CA 1
ATOM 3557 C C . ILE C 1 20 ? -4.449 15.534 61.045 1.00 31.60 6 ILE C C 1
ATOM 3558 O O . ILE C 1 20 ? -3.329 15.117 60.738 1.00 30.51 6 ILE C O 1
ATOM 3560 N N . GLU C 1 21 ? -5.271 16.103 60.160 1.00 31.20 7 GLU C N 1
ATOM 3561 C CA . GLU C 1 21 ? -5.000 16.067 58.711 1.00 30.65 7 GLU C CA 1
ATOM 3562 C C . GLU C 1 21 ? -3.617 16.585 58.351 1.00 29.04 7 GLU C C 1
ATOM 3563 O O . GLU C 1 21 ? -3.026 16.158 57.362 1.00 27.96 7 GLU C O 1
ATOM 3569 N N . TRP C 1 22 ? -3.119 17.527 59.137 1.00 25.81 8 TRP C N 1
ATOM 3570 C CA . TRP C 1 22 ? -1.837 18.147 58.859 1.00 25.60 8 TRP C CA 1
ATOM 3571 C C . TRP C 1 22 ? -0.643 17.256 59.167 1.00 26.45 8 TRP C C 1
ATOM 3572 O O . TRP C 1 22 ? 0.485 17.605 58.830 1.00 26.67 8 TRP C O 1
ATOM 3583 N N . LYS C 1 23 ? -0.873 16.122 59.820 1.00 29.52 9 LYS C N 1
ATOM 3584 C CA . LYS C 1 23 ? 0.219 15.194 60.107 1.00 32.19 9 LYS C CA 1
ATOM 3585 C C . LYS C 1 23 ? -0.064 13.789 59.578 1.00 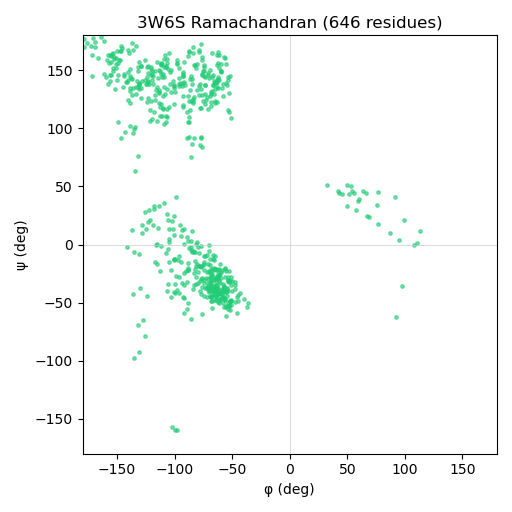30.68 9 LYS C C 1
ATOM 3586 O O . LYS C 1 23 ? 0.634 12.840 59.920 1.00 29.39 9 LYS C O 1
ATOM 3592 N N . LEU C 1 24 ? -1.077 13.668 58.727 1.00 30.90 10 LEU C N 1
ATOM 3593 C CA . LEU C 1 24 ? -1.398 12.395 58.091 1.00 32.15 10 LEU C CA 1
ATOM 3594 C C . LEU C 1 24 ? -0.493 12.097 56.888 1.00 32.93 10 LEU C C 1
ATOM 3595 O O . LEU C 1 24 ? -0.272 12.955 56.029 1.00 32.59 10 LEU C O 1
ATOM 3600 N N . THR C 1 25 ? 0.027 10.871 56.844 1.00 31.33 11 THR C N 1
ATOM 3601 C CA . THR C 1 25 ? 0.843 10.390 55.733 1.00 29.03 11 THR C CA 1
ATOM 3602 C C . THR C 1 25 ? 0.016 10.147 54.478 1.00 28.73 11 THR C C 1
ATOM 3603 O O . THR C 1 25 ? 0.543 10.159 53.367 1.00 30.21 11 THR C O 1
ATOM 3607 N N . ALA C 1 26 ? -1.281 9.926 54.658 1.00 32.64 12 ALA C N 1
ATOM 3608 C CA . ALA C 1 26 ? -2.183 9.747 53.531 1.00 34.57 12 ALA C CA 1
ATOM 3609 C C . ALA C 1 26 ? -2.279 11.020 52.697 1.00 35.69 12 ALA C C 1
ATOM 3610 O O . ALA C 1 26 ? -2.843 11.011 51.602 1.00 38.80 12 ALA C O 1
ATOM 3612 N N . ASN C 1 27 ? -1.730 12.113 53.216 1.00 28.83 13 ASN C N 1
ATOM 3613 C CA . ASN C 1 27 ? -1.765 13.390 52.519 1.00 28.10 13 ASN C CA 1
ATOM 3614 C C . ASN C 1 27 ? -0.414 13.738 51.908 1.00 28.07 13 ASN C C 1
ATOM 3615 O O . ASN C 1 27 ? -0.186 14.869 51.486 1.00 28.93 13 ASN C O 1
ATOM 3620 N N . LEU C 1 28 ? 0.474 12.756 51.858 1.00 27.79 14 LEU C N 1
ATOM 3621 C CA . LEU C 1 28 ? 1.795 12.959 51.303 1.00 30.51 14 LEU C CA 1
ATOM 3622 C C . LEU C 1 28 ? 1.672 13.205 49.810 1.00 30.31 14 LEU C C 1
ATOM 3623 O O . LEU C 1 28 ? 0.977 12.472 49.113 1.00 29.05 14 LEU C O 1
ATOM 3628 N N . ARG C 1 29 ? 2.351 14.239 49.326 1.00 28.85 15 ARG C N 1
ATOM 3629 C CA . ARG C 1 29 ? 2.292 14.611 47.920 1.00 28.67 15 ARG C CA 1
ATOM 3630 C C . ARG C 1 29 ? 3.580 14.256 47.195 1.00 28.75 15 ARG C C 1
ATOM 3631 O O . ARG C 1 29 ? 4.671 14.530 47.681 1.00 29.71 15 ARG C O 1
ATOM 3639 N N . ASN C 1 30 ? 3.435 13.653 46.022 1.00 29.74 16 ASN C N 1
ATOM 3640 C CA . ASN C 1 30 ? 4.566 13.375 45.152 1.00 30.52 16 ASN C CA 1
ATOM 3641 C C . ASN C 1 30 ? 5.702 12.686 45.898 1.00 31.75 16 ASN C C 1
ATOM 3642 O O . ASN C 1 30 ? 6.850 13.124 45.838 1.00 32.72 16 ASN C O 1
ATOM 3647 N N . GLY C 1 31 ? 5.368 11.603 46.598 1.00 37.62 17 GLY C N 1
ATOM 3648 C CA . GLY C 1 31 ? 6.348 10.787 47.299 1.00 39.88 17 GLY C CA 1
ATOM 3649 C C . GLY C 1 31 ? 6.647 9.509 46.527 1.00 45.13 17 GLY C C 1
ATOM 3650 O O . GLY C 1 31 ? 6.439 9.459 45.312 1.00 45.60 17 GLY C O 1
ATOM 3651 N N . PRO C 1 32 ? 7.131 8.461 47.221 1.00 40.68 18 PRO C N 1
ATOM 3652 C CA . PRO C 1 32 ? 7.446 7.206 46.528 1.00 38.45 18 PRO C CA 1
ATOM 3653 C C . PRO C 1 32 ? 6.230 6.612 45.837 1.00 37.76 18 PRO C C 1
ATOM 3654 O O . PRO C 1 32 ? 5.100 6.758 46.309 1.00 37.02 18 PRO C O 1
ATOM 3658 N N . THR C 1 33 ? 6.477 5.922 44.733 1.00 32.36 19 THR C N 1
ATOM 3659 C CA . THR C 1 33 ? 5.415 5.372 43.913 1.00 36.25 19 THR C CA 1
ATOM 3660 C C . THR C 1 33 ? 5.189 3.918 44.294 1.00 35.39 19 THR C C 1
ATOM 3661 O O . THR C 1 33 ? 4.080 3.395 44.167 1.00 35.04 19 THR C O 1
ATOM 3665 N N . PHE C 1 34 ? 6.246 3.274 44.775 1.00 31.81 20 PHE C N 1
ATOM 3666 C CA . PHE C 1 34 ? 6.210 1.842 45.063 1.00 37.67 20 PHE C CA 1
ATOM 3667 C C . PHE C 1 34 ? 6.087 1.497 46.547 1.00 38.55 20 PHE C C 1
ATOM 3668 O O . PHE C 1 34 ? 5.641 0.402 46.889 1.00 40.55 20 PHE C O 1
ATOM 3676 N N . PHE C 1 35 ? 6.458 2.422 47.426 1.00 42.19 21 PHE C N 1
ATOM 3677 C CA . PHE C 1 35 ? 6.487 2.113 48.847 1.00 39.98 21 PHE C CA 1
ATOM 3678 C C . PHE C 1 35 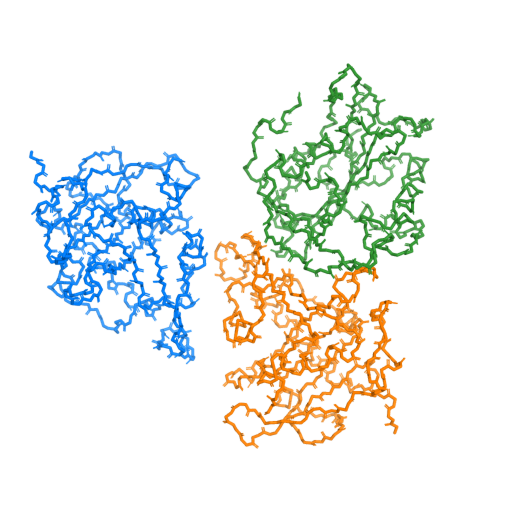? 5.517 2.934 49.666 1.00 38.68 21 PHE C C 1
ATOM 3679 O O . PHE C 1 35 ? 5.485 4.159 49.574 1.00 36.18 21 PHE C O 1
ATOM 3687 N N . GLN C 1 36 ? 4.717 2.233 50.462 1.00 37.60 22 GLN C N 1
ATOM 3688 C CA . GLN C 1 36 ? 3.768 2.884 51.343 1.00 35.08 22 GLN C CA 1
ATOM 3689 C C . GLN C 1 36 ? 4.514 3.455 52.551 1.00 35.28 22 GLN C C 1
ATOM 3690 O O . GLN C 1 36 ? 5.638 3.041 52.852 1.00 34.91 22 GLN C O 1
ATOM 3692 N N . PRO C 1 37 ? 3.906 4.440 53.226 1.00 33.06 23 PRO C N 1
ATOM 3693 C CA . PRO C 1 37 ? 4.460 4.978 54.472 1.00 33.95 23 PRO C CA 1
ATOM 3694 C C . PRO C 1 37 ? 4.356 3.948 55.581 1.00 35.25 23 PRO C C 1
ATOM 3695 O O . PRO C 1 37 ? 3.429 3.139 55.580 1.00 36.84 23 PRO C O 1
ATOM 3699 N N . LEU C 1 38 ? 5.283 3.988 56.526 1.00 36.54 24 LEU C N 1
ATOM 3700 C CA . LEU C 1 38 ? 5.319 3.003 57.595 1.00 38.64 24 LEU C CA 1
ATOM 3701 C C . LEU C 1 38 ? 4.532 3.477 58.810 1.00 41.10 24 LEU C C 1
ATOM 3702 O O . LEU C 1 38 ? 4.642 2.901 59.890 1.00 39.73 24 LEU C O 1
ATOM 3707 N N . ALA C 1 39 ? 3.731 4.524 58.624 1.00 46.22 25 ALA C N 1
ATOM 3708 C CA . ALA C 1 39 ? 2.981 5.116 59.718 1.00 46.95 25 ALA C CA 1
ATOM 3709 C C . ALA C 1 39 ? 1.735 5.803 59.183 1.00 47.64 25 ALA C C 1
ATOM 3710 O O . ALA C 1 39 ? 1.711 6.242 58.032 1.00 50.78 25 ALA C O 1
ATOM 3712 N N . ASP C 1 40 ? 0.694 5.884 60.008 1.00 36.18 26 ASP C N 1
ATOM 3713 C CA . ASP C 1 40 ? -0.530 6.568 59.616 1.00 33.90 26 ASP C CA 1
ATOM 3714 C C . ASP C 1 40 ? -0.386 8.073 59.825 1.00 31.61 26 ASP C C 1
ATOM 3715 O O . ASP C 1 40 ? -1.175 8.850 59.300 1.00 30.47 26 ASP C O 1
ATOM 3717 N N . SER C 1 41 ? 0.643 8.479 60.564 1.00 32.09 27 SER C N 1
ATOM 3718 C CA . SER C 1 41 ? 0.819 9.880 60.915 1.00 33.10 27 SER C CA 1
ATOM 3719 C C . SER C 1 41 ? 2.261 10.176 61.279 1.00 33.92 27 SER C C 1
ATOM 3720 O O . SER C 1 41 ? 2.999 9.272 61.637 1.00 35.64 27 SER C O 1
ATOM 3723 N N . ILE C 1 42 ? 2.653 11.445 61.202 1.00 36.55 28 ILE C N 1
ATOM 3724 C CA . ILE C 1 42 ? 3.931 11.894 61.760 1.00 36.42 28 ILE C CA 1
ATOM 3725 C C . ILE C 1 42 ? 3.686 12.809 62.963 1.00 35.87 28 ILE C C 1
ATOM 3726 O O . ILE C 1 42 ? 3.044 13.858 62.843 1.00 30.30 28 ILE C O 1
ATOM 3731 N N . GLU C 1 43 ? 4.204 12.420 64.121 1.00 39.06 29 GLU C N 1
ATOM 3732 C CA . GLU C 1 43 ? 4.015 13.211 65.328 1.00 39.87 29 GLU C CA 1
ATOM 3733 C C . GLU C 1 43 ? 5.165 14.199 65.511 1.00 38.23 29 GLU C C 1
ATOM 3734 O O . GLU C 1 43 ? 6.318 13.859 65.251 1.00 40.17 29 GLU C O 1
ATOM 3740 N N . PRO C 1 44 ? 4.849 15.434 65.944 1.00 31.86 30 PRO C N 1
ATOM 3741 C CA . PRO C 1 44 ? 5.904 16.407 66.224 1.00 30.70 30 PRO C CA 1
ATOM 3742 C C . PRO C 1 44 ? 6.904 15.823 67.186 1.00 34.41 30 PRO C C 1
ATOM 3743 O O . PRO C 1 44 ? 6.553 15.069 68.099 1.00 33.78 30 PRO C O 1
ATOM 3747 N N . LEU C 1 45 ? 8.154 16.188 66.979 1.00 34.35 31 LEU C N 1
ATOM 3748 C CA . LEU C 1 45 ? 9.233 15.570 67.690 1.00 33.30 31 LEU C CA 1
ATOM 3749 C C . LEU C 1 45 ? 9.905 16.646 68.493 1.00 33.02 31 LEU C C 1
ATOM 3750 O O . LEU C 1 45 ? 10.470 17.576 67.939 1.00 31.77 31 LEU C O 1
ATOM 3755 N N . GLN C 1 46 ? 9.820 16.534 69.807 1.00 39.98 32 GLN C N 1
ATOM 3756 C CA . GLN C 1 46 ? 10.416 17.525 70.662 1.00 40.21 32 GLN C CA 1
ATOM 3757 C C . GLN C 1 46 ? 11.754 17.013 71.108 1.00 40.82 32 GLN C C 1
ATOM 3758 O O . GLN C 1 46 ? 11.998 15.809 71.132 1.00 42.66 32 GLN C O 1
ATOM 3764 N N . PHE C 1 47 ? 12.624 17.935 71.467 1.00 34.07 33 PHE C N 1
ATOM 3765 C CA . PHE C 1 47 ? 13.921 17.566 71.944 1.00 33.63 33 PHE C CA 1
ATOM 3766 C C . PHE C 1 47 ? 14.572 18.821 72.434 1.00 35.30 33 PHE C C 1
ATOM 3767 O O . PHE C 1 47 ? 14.044 19.908 72.249 1.00 33.70 33 PHE C O 1
ATOM 3775 N N . LYS C 1 48 ? 15.711 18.661 73.084 1.00 40.57 34 LYS C N 1
ATOM 3776 C CA . LYS C 1 48 ? 16.482 19.785 73.555 1.00 42.45 34 LYS C CA 1
ATOM 3777 C C . LYS C 1 48 ? 17.576 20.047 72.542 1.00 43.94 34 LYS C C 1
ATOM 3778 O O . LYS C 1 48 ? 17.990 19.142 71.818 1.00 45.47 34 LYS C O 1
ATOM 3782 N N . LEU C 1 49 ? 18.056 21.279 72.495 1.00 39.96 35 LEU C N 1
ATOM 3783 C CA . LEU C 1 49 ? 19.161 21.606 71.621 1.00 40.93 35 LEU C CA 1
ATOM 3784 C C . LEU C 1 49 ? 20.454 21.035 72.182 1.00 45.32 35 LEU C C 1
ATOM 3785 O O . LEU C 1 49 ? 20.650 21.014 73.398 1.00 47.94 35 LEU C O 1
ATOM 3790 N N . ILE C 1 50 ? 21.339 20.584 71.296 1.00 49.14 36 ILE C N 1
ATOM 3791 C CA . ILE C 1 50 ? 22.641 20.064 71.701 1.00 51.53 36 ILE C CA 1
ATOM 3792 C C . ILE C 1 50 ? 23.363 21.043 72.634 1.00 52.97 36 ILE C C 1
ATOM 3793 O O . ILE C 1 50 ? 23.813 22.109 72.205 1.00 53.78 36 ILE C O 1
ATOM 3795 N N . GLY C 1 51 ? 23.458 20.678 73.910 1.00 48.38 37 GLY C N 1
ATOM 3796 C CA . GLY C 1 51 ? 24.234 21.435 74.870 1.00 48.34 37 GLY C CA 1
ATOM 3797 C C . GLY C 1 51 ? 23.469 22.568 75.518 1.00 53.08 37 GLY C C 1
ATOM 3798 O O . GLY C 1 51 ? 24.042 23.610 75.838 1.00 53.61 37 GLY C O 1
ATOM 3799 N N A SER C 1 52 ? 22.167 22.368 75.706 0.55 56.22 38 SER C N 1
ATOM 3800 N N B SER C 1 52 ? 22.173 22.373 75.729 0.45 56.27 38 SER C N 1
ATOM 3801 C CA A SER C 1 52 ? 21.333 23.365 76.362 0.55 56.95 38 SER C CA 1
ATOM 3802 C CA B SER C 1 52 ? 21.395 23.331 76.500 0.45 56.88 38 SER C CA 1
ATOM 3803 C C A SER C 1 52 ? 20.054 22.723 76.870 0.55 56.06 38 SER C C 1
ATOM 3804 C C B SER C 1 52 ? 20.064 22.719 76.891 0.45 56.07 38 SER C C 1
ATOM 3805 O O A SER C 1 52 ? 19.816 21.539 76.644 0.55 55.86 38 SER C O 1
ATOM 3806 O O B SER C 1 52 ? 19.798 21.555 76.600 0.45 55.81 38 SER C O 1
ATOM 3811 N N . ASP C 1 53 ? 19.229 23.507 77.553 1.00 52.63 39 ASP C N 1
ATOM 3812 C CA . ASP C 1 53 ? 17.971 23.004 78.051 1.00 52.24 39 ASP C CA 1
ATOM 3813 C C . ASP C 1 53 ? 16.865 23.533 77.150 1.00 51.03 39 ASP C C 1
ATOM 3814 O O . ASP C 1 53 ? 15.682 23.294 77.387 1.00 51.34 39 ASP C O 1
ATOM 3816 N N . THR C 1 54 ? 17.268 24.236 76.095 1.00 49.02 40 THR C N 1
ATOM 3817 C CA . THR C 1 54 ? 16.324 24.850 75.175 1.00 45.63 40 THR C CA 1
ATOM 3818 C C . THR C 1 54 ? 15.587 23.800 74.366 1.00 43.43 40 THR C C 1
ATOM 3819 O O . THR C 1 54 ? 16.208 22.937 73.747 1.00 44.18 40 THR C O 1
ATOM 3823 N N . VAL C 1 55 ? 14.262 23.882 74.361 1.00 36.22 41 VAL C N 1
ATOM 3824 C CA . VAL C 1 55 ? 13.447 22.883 73.691 1.00 33.48 41 VAL C CA 1
ATOM 3825 C C . VAL C 1 55 ? 13.146 23.312 72.276 1.00 30.54 41 VAL C C 1
ATOM 3826 O O . VAL C 1 55 ? 13.000 24.493 71.999 1.00 32.61 41 VAL C O 1
ATOM 3830 N N . ALA C 1 56 ? 13.051 22.342 71.381 1.00 28.93 42 ALA C N 1
ATOM 3831 C CA . ALA C 1 56 ? 12.712 22.607 70.004 1.00 26.30 42 ALA C CA 1
ATOM 3832 C C . ALA C 1 56 ? 11.792 21.499 69.573 1.00 26.04 42 ALA C C 1
ATOM 3833 O O . ALA C 1 56 ? 11.889 20.372 70.061 1.00 26.34 42 ALA C O 1
ATOM 3835 N N . THR C 1 57 ? 10.881 21.824 68.674 1.00 25.08 43 THR C N 1
ATOM 3836 C CA . THR C 1 57 ? 9.922 20.855 68.205 1.00 25.86 43 THR C CA 1
ATOM 3837 C C . THR C 1 57 ? 9.957 20.882 66.695 1.00 25.87 43 THR C C 1
ATOM 3838 O O . THR C 1 57 ? 9.970 21.951 66.086 1.00 26.07 43 THR C O 1
ATOM 3842 N N . ALA C 1 58 ? 9.988 19.704 66.091 1.00 25.72 44 ALA C N 1
ATOM 3843 C CA . ALA C 1 58 ? 10.017 19.613 64.651 1.00 24.76 44 ALA C CA 1
ATOM 3844 C C . ALA C 1 58 ? 8.610 19.307 64.186 1.00 25.65 44 ALA C C 1
ATOM 3845 O O . ALA C 1 58 ? 7.918 18.480 64.789 1.00 25.95 44 ALA C O 1
ATOM 3847 N N . PHE C 1 59 ? 8.188 19.991 63.125 1.00 24.03 45 PHE C N 1
ATOM 3848 C CA . PHE C 1 59 ? 6.852 19.844 62.582 1.00 23.49 45 PHE C CA 1
ATOM 3849 C C . PHE C 1 59 ? 6.875 19.345 61.142 1.00 23.26 45 PHE C C 1
ATOM 3850 O O . PHE C 1 59 ? 7.691 19.788 60.340 1.00 23.31 45 PHE C O 1
ATOM 3858 N N . PRO C 1 60 ? 5.969 18.413 60.819 1.00 23.78 46 PRO C N 1
ATOM 3859 C CA . PRO C 1 60 ? 5.760 17.922 59.461 1.00 23.26 46 PRO C CA 1
ATOM 3860 C C . PRO C 1 60 ? 4.996 18.954 58.656 1.00 23.28 46 PRO C C 1
ATOM 3861 O O . PRO C 1 60 ? 4.175 19.681 59.215 1.00 23.02 46 PRO C O 1
ATOM 3865 N N . VAL C 1 61 ? 5.253 19.004 57.356 1.00 23.19 47 VAL C N 1
ATOM 3866 C CA . VAL C 1 61 ? 4.504 19.874 56.469 1.00 23.31 47 VAL C CA 1
ATOM 3867 C C . VAL C 1 61 ? 4.137 19.129 55.202 1.00 22.93 47 VAL C C 1
ATOM 3868 O O . VAL C 1 61 ? 4.931 19.058 54.270 1.00 22.75 47 VAL C O 1
ATOM 3872 N N . PHE C 1 62 ? 2.931 18.577 55.168 1.00 23.02 48 PHE C N 1
ATOM 3873 C CA . PHE C 1 62 ? 2.457 17.859 53.993 1.00 25.55 48 PHE C CA 1
ATOM 3874 C C . PHE C 1 62 ? 1.917 18.835 52.961 1.00 23.78 48 PHE C C 1
ATOM 3875 O O . PHE C 1 62 ? 1.828 18.527 51.768 1.00 23.51 48 PHE C O 1
ATOM 3883 N N . ASP C 1 63 ? 1.572 20.025 53.435 1.00 25.73 49 ASP C N 1
ATOM 3884 C CA . ASP C 1 63 ? 1.052 21.059 52.572 1.00 27.30 49 ASP C CA 1
ATOM 3885 C C . ASP C 1 63 ? 1.180 22.407 53.257 1.00 24.77 49 ASP C C 1
ATOM 3886 O O . ASP C 1 63 ? 1.091 22.510 54.475 1.00 24.77 49 ASP C O 1
ATOM 3891 N N . THR C 1 64 ? 1.414 23.434 52.453 1.00 23.45 50 THR C N 1
ATOM 3892 C CA . THR C 1 64 ? 1.620 24.789 52.947 1.00 22.82 50 THR C CA 1
ATOM 3893 C C . THR C 1 64 ? 0.441 25.351 53.713 1.00 23.39 50 THR C C 1
ATOM 3894 O O . THR C 1 64 ? 0.626 26.143 54.630 1.00 23.10 50 THR C O 1
ATOM 3898 N N . LYS C 1 65 ? -0.770 24.971 53.330 1.00 24.33 51 LYS C N 1
ATOM 3899 C CA . LYS C 1 65 ? -1.953 25.563 53.928 1.00 26.22 51 LYS C CA 1
ATOM 3900 C C . LYS C 1 65 ? -2.013 25.261 55.424 1.00 27.69 51 LYS C C 1
ATOM 3901 O O . LYS C 1 65 ? -2.657 25.981 56.189 1.00 27.21 51 LYS C O 1
ATOM 3907 N N . TYR C 1 66 ? -1.314 24.210 55.843 1.00 28.65 52 TYR C N 1
ATOM 3908 C CA . TYR C 1 66 ? -1.302 23.809 57.247 1.00 26.77 52 TYR C CA 1
ATOM 3909 C C . TYR C 1 66 ? -0.323 24.657 58.042 1.00 27.35 52 TYR C C 1
ATOM 3910 O O . TYR C 1 66 ? -0.158 24.452 59.242 1.00 31.08 52 TYR C O 1
ATOM 3919 N N . ILE C 1 67 ? 0.339 25.603 57.384 1.00 25.78 53 ILE C N 1
ATOM 3920 C CA . ILE C 1 67 ? 1.295 26.451 58.087 1.00 24.48 53 ILE C CA 1
ATOM 3921 C C . ILE C 1 67 ? 1.051 27.945 57.822 1.00 24.09 53 ILE C C 1
ATOM 3922 O O . ILE C 1 67 ? 0.512 28.312 56.782 1.00 24.46 53 ILE C O 1
ATOM 3927 N N . PRO C 1 68 ? 1.446 28.812 58.770 1.00 23.85 54 PRO C N 1
ATOM 3928 C CA . PRO C 1 68 ? 1.127 30.241 58.658 1.00 23.69 54 PRO C CA 1
ATOM 3929 C C . PRO C 1 68 ? 1.840 30.929 57.499 1.00 23.05 54 PRO C C 1
ATOM 3930 O O . PRO C 1 68 ? 3.023 30.695 57.279 1.00 23.55 54 PRO C O 1
ATOM 3934 N N . ASP C 1 69 ? 1.115 31.769 56.771 1.00 20.35 55 ASP C N 1
ATOM 3935 C CA . ASP C 1 69 ? 1.668 32.490 55.640 1.00 20.77 55 ASP C CA 1
ATOM 3936 C C . ASP C 1 69 ? 2.906 33.277 56.005 1.00 20.63 55 ASP C C 1
ATOM 3937 O O . ASP C 1 69 ? 3.831 33.381 55.207 1.00 20.60 55 ASP C O 1
ATOM 3942 N N . SER C 1 70 ? 2.915 33.857 57.198 1.00 20.71 56 SER C N 1
ATOM 3943 C CA . SER C 1 70 ? 4.036 34.697 57.603 1.00 21.09 56 SER C CA 1
ATOM 3944 C C . SER C 1 70 ? 5.300 33.850 57.685 1.00 21.39 56 SER C C 1
ATOM 3945 O O . SER C 1 70 ? 6.387 34.315 57.362 1.00 21.88 56 SER C O 1
ATOM 3948 N N . LEU C 1 71 ? 5.155 32.597 58.096 1.00 21.11 57 LEU C N 1
ATOM 3949 C CA . LEU C 1 71 ? 6.299 31.691 58.176 1.00 21.94 57 LEU C CA 1
ATOM 3950 C C . LEU C 1 71 ? 6.797 31.342 56.780 1.00 20.87 57 LEU C C 1
ATOM 3951 O O . LEU C 1 71 ? 7.990 31.379 56.509 1.00 21.31 57 LEU C O 1
ATOM 3956 N N A ILE C 1 72 ? 5.862 31.002 55.900 0.25 20.96 58 ILE C N 1
ATOM 3957 N N B ILE C 1 72 ? 5.866 31.007 55.897 0.75 20.90 58 ILE C N 1
ATOM 3958 C CA A ILE C 1 72 ? 6.193 30.644 54.525 0.25 20.92 58 ILE C CA 1
ATOM 3959 C CA B ILE C 1 72 ? 6.202 30.636 54.530 0.75 20.79 58 ILE C CA 1
ATOM 3960 C C A ILE C 1 72 ? 6.999 31.754 53.865 0.25 21.14 58 ILE C C 1
ATOM 3961 C C B ILE C 1 72 ? 6.955 31.750 53.812 0.75 21.04 58 ILE C C 1
ATOM 3962 O O A ILE C 1 72 ? 7.986 31.498 53.171 0.25 21.46 58 ILE C O 1
ATOM 3963 O O B ILE C 1 72 ? 7.856 31.490 53.016 0.75 21.62 58 ILE C O 1
ATOM 3972 N N . ASN C 1 73 ? 6.553 32.990 54.066 1.00 21.24 59 ASN C N 1
ATOM 3973 C CA . ASN C 1 73 ? 7.219 34.145 53.488 1.00 21.23 59 ASN C CA 1
ATOM 3974 C C . ASN C 1 73 ? 8.558 34.422 54.146 1.00 21.48 59 ASN C C 1
ATOM 3975 O O . ASN C 1 73 ? 9.450 34.989 53.528 1.00 21.31 59 ASN C O 1
ATOM 3980 N N . TYR C 1 74 ? 8.694 34.035 55.406 1.00 21.53 60 TYR C N 1
ATOM 3981 C CA . TYR C 1 74 ? 9.967 34.176 56.086 1.00 22.43 60 TYR C CA 1
ATOM 3982 C C . TYR C 1 74 ? 10.968 33.180 55.522 1.00 22.71 60 TYR C C 1
ATOM 3983 O O . TYR C 1 74 ? 12.149 33.490 55.366 1.00 23.00 60 TYR C O 1
ATOM 3992 N N . LEU C 1 75 ? 10.485 31.974 55.235 1.00 22.63 61 LEU C N 1
ATOM 3993 C CA . LEU C 1 75 ? 11.314 30.912 54.659 1.00 22.57 61 LEU C CA 1
ATOM 3994 C C . LEU C 1 75 ? 11.709 31.237 53.222 1.00 22.34 61 LEU C C 1
ATOM 3995 O O . LEU C 1 75 ? 12.832 30.977 52.790 1.00 22.85 61 LEU C O 1
ATOM 4000 N N . PHE C 1 76 ? 10.764 31.792 52.482 1.00 21.89 62 PHE C N 1
ATOM 4001 C CA . PHE C 1 76 ? 11.020 32.243 51.129 1.00 21.54 62 PHE C CA 1
ATOM 4002 C C . PHE C 1 76 ? 12.222 33.158 51.128 1.00 22.53 62 PHE C C 1
ATOM 4003 O O . PHE C 1 76 ? 13.167 32.964 50.372 1.00 22.91 62 PHE C O 1
ATOM 4011 N N . LYS C 1 77 ? 12.196 34.161 51.988 1.00 28.49 63 LYS C N 1
ATOM 4012 C CA . LYS C 1 77 ? 13.275 35.123 52.030 1.00 27.54 63 LYS C CA 1
ATOM 4013 C C . LYS C 1 77 ? 14.567 34.485 52.476 1.00 27.86 63 LYS C C 1
ATOM 4014 O O . LYS C 1 77 ? 15.628 34.767 51.932 1.00 32.83 63 LYS C O 1
ATOM 4020 N N . LEU C 1 78 ? 14.473 33.597 53.449 1.00 24.64 64 LEU C N 1
ATOM 4021 C CA . LEU C 1 78 ? 15.658 32.989 54.013 1.00 27.67 64 LEU C CA 1
ATOM 4022 C C . LEU C 1 78 ? 16.445 32.289 52.905 1.00 29.79 64 LEU C C 1
ATOM 4023 O O . LEU C 1 78 ? 17.646 32.506 52.736 1.00 31.72 64 LEU C O 1
ATOM 4028 N N . PHE C 1 79 ? 15.750 31.467 52.132 1.00 30.40 65 PHE C N 1
ATOM 4029 C CA . PHE C 1 79 ? 16.399 30.665 51.116 1.00 29.66 65 PHE C CA 1
ATOM 4030 C C . PHE C 1 79 ? 17.134 31.566 50.131 1.00 32.49 65 PHE C C 1
ATOM 4031 O O . PHE C 1 79 ? 18.285 31.306 49.777 1.00 34.64 65 PHE C O 1
ATOM 4039 N N . ASN C 1 80 ? 16.461 32.630 49.700 1.00 28.29 66 ASN C N 1
ATOM 4040 C CA . ASN C 1 80 ? 17.013 33.545 48.720 1.00 26.15 66 ASN C CA 1
ATOM 4041 C C . ASN C 1 80 ? 18.252 34.188 49.276 1.00 27.31 66 ASN C C 1
ATOM 4042 O O . ASN C 1 80 ? 19.153 34.584 48.544 1.00 30.60 66 ASN C O 1
ATOM 4047 N N . LEU C 1 81 ? 18.302 34.277 50.591 1.00 25.99 67 LEU C N 1
ATOM 4048 C CA . LEU C 1 81 ? 19.494 34.749 51.244 1.00 33.04 67 LEU C CA 1
ATOM 4049 C C . LEU C 1 81 ? 20.604 33.708 51.099 1.00 33.77 67 LEU C C 1
ATOM 4050 O O . LEU C 1 81 ? 21.746 34.045 50.778 1.00 37.49 67 LEU C O 1
ATOM 4055 N N . GLU C 1 82 ? 20.263 32.441 51.316 1.00 35.51 68 GLU C N 1
ATOM 4056 C CA . GLU C 1 82 ? 21.233 31.356 51.209 1.00 35.66 68 GLU C CA 1
ATOM 4057 C C . GLU C 1 82 ? 21.722 31.267 49.779 1.00 36.30 68 GLU C C 1
ATOM 4058 O O . GLU C 1 82 ? 22.900 31.015 49.524 1.00 37.43 68 GLU C O 1
ATOM 4064 N N . ILE C 1 83 ? 20.796 31.460 48.848 1.00 28.81 69 ILE C N 1
ATOM 4065 C CA . ILE C 1 83 ? 21.117 31.456 47.431 1.00 29.64 69 ILE C CA 1
ATOM 4066 C C . ILE C 1 83 ? 21.999 32.632 47.057 1.00 32.02 69 ILE C C 1
ATOM 4067 O O . ILE C 1 83 ? 22.905 32.494 46.235 1.00 34.02 69 ILE C O 1
ATOM 4072 N N . GLU C 1 84 ? 21.710 33.796 47.629 1.00 28.47 70 GLU C N 1
ATOM 4073 C CA . GLU C 1 84 ? 22.445 35.006 47.286 1.00 28.20 70 GLU C CA 1
ATOM 4074 C C . GLU C 1 84 ? 23.878 34.987 47.795 1.00 30.26 70 GLU C C 1
ATOM 4075 O O . GLU C 1 84 ? 24.729 35.679 47.242 1.00 32.89 70 GLU C O 1
ATOM 4077 N N . SER C 1 85 ? 24.161 34.200 48.829 1.00 34.97 71 SER C N 1
ATOM 4078 C CA . SER C 1 85 ? 25.520 34.152 49.368 1.00 38.65 71 SER C CA 1
ATOM 4079 C C . SER C 1 85 ? 26.441 33.356 48.444 1.00 41.26 71 SER C C 1
ATOM 4080 O O . SER C 1 85 ? 27.641 33.627 48.368 1.00 42.97 71 SER C O 1
ATOM 4083 N N . GLY C 1 86 ? 25.872 32.379 47.743 1.00 47.82 72 GLY C N 1
ATOM 4084 C CA . GLY C 1 86 ? 26.561 31.696 46.662 1.00 46.81 72 GLY C CA 1
ATOM 4085 C C . GLY C 1 86 ? 27.593 30.674 47.091 1.00 48.28 72 GLY C C 1
ATOM 4086 O O . GLY C 1 86 ? 28.686 30.650 46.529 1.00 52.38 72 GLY C O 1
ATOM 4087 N N . LYS C 1 87 ? 27.262 29.819 48.058 1.00 33.67 73 LYS C N 1
ATOM 4088 C CA . LYS C 1 87 ? 28.249 28.875 48.581 1.00 32.09 73 LYS C CA 1
ATOM 4089 C C . LYS C 1 87 ? 27.744 27.460 48.925 1.00 32.13 73 LYS C C 1
ATOM 4090 O O . LYS C 1 87 ? 28.532 26.596 49.303 1.00 33.11 73 LYS C O 1
ATOM 4096 N N . THR C 1 88 ? 26.452 27.207 48.761 1.00 38.78 74 THR C N 1
ATOM 4097 C CA . THR C 1 88 ? 25.856 25.968 49.255 1.00 42.92 74 THR C CA 1
ATOM 4098 C C . THR C 1 88 ? 24.905 25.346 48.246 1.00 42.32 74 THR C C 1
ATOM 4099 O O . THR C 1 88 ? 24.896 24.132 48.047 1.00 43.92 74 THR C O 1
ATOM 4103 N N . TYR C 1 89 ? 24.095 26.184 47.616 1.00 37.04 75 TYR C N 1
ATOM 4104 C CA . TYR C 1 89 ? 23.156 25.723 46.617 1.00 34.51 75 TYR C CA 1
ATOM 4105 C C . TYR C 1 89 ? 23.653 26.155 45.236 1.00 34.90 75 TYR C C 1
ATOM 4106 O O . TYR C 1 89 ? 24.374 27.147 45.115 1.00 34.51 75 TYR C O 1
ATOM 4115 N N . PRO C 1 90 ? 23.272 25.400 44.195 1.00 31.38 76 PRO C N 1
ATOM 4116 C CA . PRO C 1 90 ? 23.659 25.582 42.786 1.00 30.88 76 PRO C CA 1
ATOM 4117 C C . PRO C 1 90 ? 22.949 26.748 42.090 1.00 31.25 76 PRO C C 1
ATOM 4118 O O . PRO C 1 90 ? 23.415 27.217 41.051 1.00 31.55 76 PRO C O 1
ATOM 4122 N N . GLN C 1 91 ? 21.845 27.214 42.670 1.00 35.37 77 GLN C N 1
ATOM 4123 C CA . GLN C 1 91 ? 21.094 28.328 42.108 1.00 36.21 77 GLN C CA 1
ATOM 4124 C C . GLN C 1 91 ? 21.979 29.557 42.029 1.00 36.61 77 GLN C C 1
ATOM 4125 O O . GLN C 1 91 ? 22.879 29.742 42.844 1.00 41.39 77 GLN C O 1
ATOM 4131 N N . LEU C 1 92 ? 21.729 30.394 41.033 1.00 29.32 78 LEU C N 1
ATOM 4132 C CA . LEU C 1 92 ? 22.466 31.632 40.909 1.00 29.15 78 LEU C CA 1
ATOM 4133 C C . LEU C 1 92 ? 21.586 32.803 41.288 1.00 28.84 78 LEU C C 1
ATOM 4134 O O . LEU C 1 92 ? 22.034 33.749 41.928 1.00 29.27 78 LEU C O 1
ATOM 4139 N N . HIS C 1 93 ? 20.326 32.736 40.877 1.00 34.14 79 HIS C N 1
ATOM 4140 C CA . HIS C 1 93 ? 19.388 33.815 41.147 1.00 37.47 79 HIS C CA 1
ATOM 4141 C C . HIS C 1 93 ? 18.335 33.440 42.168 1.00 34.26 79 HIS C C 1
ATOM 4142 O O . HIS C 1 93 ? 17.963 32.281 42.313 1.00 35.47 79 HIS C O 1
ATOM 4149 N N . SER C 1 94 ? 17.848 34.459 42.855 1.00 29.95 80 SER C N 1
ATOM 4150 C CA . SER C 1 94 ? 16.751 34.323 43.784 1.00 27.10 80 SER C CA 1
ATOM 4151 C C . SER C 1 94 ? 15.488 33.834 43.086 1.00 28.03 80 SER C C 1
ATOM 4152 O O . SER C 1 94 ? 15.290 34.078 41.899 1.00 26.57 80 SER C O 1
ATOM 4155 N N . LEU C 1 95 ? 14.634 33.146 43.838 1.00 27.23 81 LEU C N 1
ATOM 4156 C CA . LEU C 1 95 ? 13.414 32.563 43.302 1.00 25.34 81 LEU C CA 1
ATOM 4157 C C . LEU C 1 95 ? 12.272 33.549 43.448 1.00 24.93 81 LEU C C 1
ATOM 4158 O O . LEU C 1 95 ? 12.320 34.431 44.302 1.00 25.36 81 LEU C O 1
ATOM 4163 N N . THR C 1 96 ? 11.243 33.403 42.624 1.00 27.32 82 THR C N 1
ATOM 4164 C CA . THR C 1 96 ? 9.982 34.078 42.885 1.00 26.08 82 THR C CA 1
ATOM 4165 C C . THR C 1 96 ? 9.244 33.283 43.959 1.00 27.46 82 THR C C 1
ATOM 4166 O O . THR C 1 96 ? 9.587 32.130 44.255 1.00 24.80 82 THR C O 1
ATOM 4170 N N . LYS C 1 97 ? 8.219 33.892 44.538 1.00 30.09 83 LYS C N 1
ATOM 4171 C CA . LYS C 1 97 ? 7.444 33.226 45.574 1.00 27.76 83 LYS C CA 1
ATOM 4172 C C . LYS C 1 97 ? 6.964 31.854 45.101 1.00 26.83 83 LYS C C 1
ATOM 4173 O O . LYS C 1 97 ? 7.218 30.843 45.749 1.00 28.54 83 LYS C O 1
ATOM 4178 N N . GLN C 1 98 ? 6.303 31.808 43.954 1.00 32.25 84 GLN C N 1
ATOM 4179 C CA . GLN C 1 98 ? 5.709 30.566 43.478 1.00 32.09 84 GLN C CA 1
ATOM 4180 C C . GLN C 1 98 ? 6.762 29.536 43.109 1.00 31.82 84 GLN C C 1
ATOM 4181 O O . GLN C 1 98 ? 6.502 28.331 43.114 1.00 32.33 84 GLN C O 1
ATOM 4187 N N . GLY C 1 99 ? 7.947 30.011 42.760 1.00 22.67 85 GLY C N 1
ATOM 4188 C CA . GLY C 1 99 ? 9.024 29.116 42.408 1.00 22.14 85 GLY C CA 1
ATOM 4189 C C . GLY C 1 99 ? 9.515 28.492 43.686 1.00 23.00 85 GLY C C 1
ATOM 4190 O O . GLY C 1 99 ? 9.871 27.314 43.734 1.00 22.99 85 GLY C O 1
ATOM 4191 N N . PHE C 1 100 ? 9.526 29.296 44.738 1.00 23.49 86 PHE C N 1
ATOM 4192 C CA . PHE C 1 100 ? 9.957 28.810 46.029 1.00 23.50 86 PHE C CA 1
ATOM 4193 C C . PHE C 1 100 ? 8.976 27.791 46.594 1.00 23.44 86 PHE C C 1
ATOM 4194 O O . PHE C 1 100 ? 9.379 26.810 47.205 1.00 24.37 86 PHE C O 1
ATOM 4202 N N . LEU C 1 101 ? 7.685 28.024 46.399 1.00 23.70 87 LEU C N 1
ATOM 4203 C CA . LEU C 1 101 ? 6.663 27.094 46.870 1.00 24.75 87 LEU C CA 1
ATOM 4204 C C . LEU C 1 101 ? 6.755 25.738 46.176 1.00 24.07 87 LEU C C 1
ATOM 4205 O O . LEU C 1 101 ? 6.525 24.693 46.782 1.00 23.70 87 LEU C O 1
ATOM 4210 N N . ASN C 1 102 ? 7.078 25.768 44.892 1.00 26.74 88 ASN C N 1
ATOM 4211 C CA . ASN C 1 102 ? 7.113 24.564 44.086 1.00 29.24 88 ASN C CA 1
ATOM 4212 C C . ASN C 1 102 ? 8.380 23.796 44.343 1.00 29.46 88 ASN C C 1
ATOM 4213 O O . ASN C 1 102 ? 8.485 22.611 44.049 1.00 31.85 88 ASN C O 1
ATOM 4218 N N . TYR C 1 103 ? 9.352 24.490 44.900 1.00 23.32 89 TYR C N 1
ATOM 4219 C CA . TYR C 1 103 ? 10.638 23.893 45.161 1.00 23.87 89 TYR C CA 1
ATOM 4220 C C . TYR C 1 103 ? 10.594 23.200 46.510 1.00 24.77 89 TYR C C 1
ATOM 4221 O O . TYR C 1 103 ? 10.702 21.973 46.610 1.00 24.55 89 TYR C O 1
ATOM 4230 N N . TRP C 1 104 ? 10.411 24.004 47.551 1.00 30.00 90 TRP C N 1
ATOM 4231 C CA . TRP C 1 104 ? 10.506 23.516 48.913 1.00 26.86 90 TRP C CA 1
ATOM 4232 C C . TRP C 1 104 ? 9.334 22.629 49.286 1.00 26.78 90 TRP C C 1
ATOM 4233 O O . TRP C 1 104 ? 9.486 21.728 50.102 1.00 28.94 90 TRP C O 1
ATOM 4244 N N . PHE C 1 105 ? 8.169 22.865 48.694 1.00 23.83 91 PHE C N 1
ATOM 4245 C CA . PHE C 1 105 ? 6.977 22.135 49.102 1.00 23.83 91 PHE C CA 1
ATOM 4246 C C . PHE C 1 105 ? 6.433 21.308 47.974 1.00 23.94 91 PHE C C 1
ATOM 4247 O O . PHE C 1 105 ? 5.231 21.106 47.847 1.00 25.03 91 PHE C O 1
ATOM 4255 N N . HIS C 1 106 ? 7.342 20.826 47.147 1.00 26.89 92 HIS C N 1
ATOM 4256 C CA . HIS C 1 106 ? 6.979 19.928 46.081 1.00 26.62 92 HIS C CA 1
ATOM 4257 C C . HIS C 1 106 ? 6.374 18.645 46.660 1.00 27.15 92 HIS C C 1
ATOM 4258 O O . HIS C 1 106 ? 5.386 18.121 46.131 1.00 28.34 92 HIS C O 1
ATOM 4265 N N . SER C 1 107 ? 6.967 18.142 47.743 1.00 27.05 93 SER C N 1
ATOM 4266 C CA . SER C 1 107 ? 6.491 16.911 48.372 1.00 27.19 93 SER C CA 1
ATOM 4267 C C . SER C 1 107 ? 6.209 17.116 49.857 1.00 27.15 93 SER C C 1
ATOM 4268 O O . SER C 1 107 ? 5.063 17.290 50.273 1.00 27.18 93 SER C O 1
ATOM 4271 N N . PHE C 1 108 ? 7.272 17.116 50.644 1.00 25.71 94 PHE C N 1
ATOM 4272 C CA . PHE C 1 108 ? 7.157 17.156 52.084 1.00 26.23 94 PHE C CA 1
ATOM 4273 C C . PHE C 1 108 ? 8.223 18.104 52.599 1.00 25.64 94 PHE C C 1
ATOM 4274 O O . PHE C 1 108 ? 9.263 18.273 51.970 1.00 26.20 94 PHE C O 1
ATOM 4282 N N . ALA C 1 109 ? 7.962 18.736 53.736 1.00 24.95 95 ALA C N 1
ATOM 4283 C CA . ALA C 1 109 ? 8.938 19.626 54.341 1.00 24.66 95 ALA C CA 1
ATOM 4284 C C . ALA C 1 109 ? 8.844 19.539 55.852 1.00 25.37 95 ALA C C 1
ATOM 4285 O O . ALA C 1 109 ? 7.907 18.967 56.401 1.00 25.66 95 ALA C O 1
ATOM 4287 N N . VAL C 1 110 ? 9.817 20.125 56.528 1.00 25.93 96 VAL C N 1
ATOM 4288 C CA . VAL C 1 110 ? 9.849 20.093 57.973 1.00 26.04 96 VAL C CA 1
ATOM 4289 C C . VAL C 1 110 ? 10.322 21.423 58.488 1.00 26.00 96 VAL C C 1
ATOM 4290 O O . VAL C 1 110 ? 11.312 21.958 58.004 1.00 26.19 96 VAL C O 1
ATOM 4294 N N A VAL C 1 111 ? 9.608 21.971 59.467 0.90 26.02 97 VAL C N 1
ATOM 4295 N N B VAL C 1 111 ? 9.623 21.953 59.479 0.10 26.16 97 VAL C N 1
ATOM 4296 C CA A VAL C 1 111 ? 10.061 23.176 60.137 0.90 26.12 97 VAL C CA 1
ATOM 4297 C CA B VAL C 1 111 ? 10.057 23.178 60.117 0.10 26.29 97 VAL C CA 1
ATOM 4298 C C A VAL C 1 111 ? 10.336 22.891 61.596 0.90 26.51 97 VAL C C 1
ATOM 4299 C C B VAL C 1 111 ? 10.320 22.913 61.592 0.10 26.87 97 VAL C C 1
ATOM 4300 O O A VAL C 1 111 ? 9.601 22.167 62.255 0.90 26.79 97 VAL C O 1
ATOM 4301 O O B VAL C 1 111 ? 9.567 22.205 62.257 0.10 27.10 97 VAL C O 1
ATOM 4308 N N . VAL C 1 112 ? 11.407 23.480 62.095 1.00 26.89 98 VAL C N 1
ATOM 4309 C CA . VAL C 1 112 ? 11.823 23.244 63.453 1.00 27.82 98 VAL C CA 1
ATOM 4310 C C . VAL C 1 112 ? 11.772 24.547 64.198 1.00 28.11 98 VAL C C 1
ATOM 4311 O O . VAL C 1 112 ? 12.439 25.513 63.837 1.00 28.32 98 VAL C O 1
ATOM 4315 N N . LEU C 1 113 ? 10.986 24.562 65.259 1.00 28.73 99 LEU C N 1
ATOM 4316 C CA . LEU C 1 113 ? 10.749 25.777 65.985 1.00 28.66 99 LEU C CA 1
ATOM 4317 C C . LEU C 1 113 ? 11.237 25.623 67.393 1.00 29.58 99 LEU C C 1
ATOM 4318 O O . LEU C 1 113 ? 11.163 24.552 67.989 1.00 31.68 99 LEU C O 1
ATOM 4323 N N . GLN C 1 114 ? 11.741 26.723 67.913 1.00 30.28 100 GLN C N 1
ATOM 4324 C CA . GLN C 1 114 ? 12.131 26.819 69.292 1.00 34.21 100 GLN C CA 1
ATOM 4325 C C . GLN C 1 114 ? 10.881 26.949 70.157 1.00 35.77 100 GLN C C 1
ATOM 4326 O O . GLN C 1 114 ? 10.475 28.052 70.503 1.00 36.76 100 GLN C O 1
ATOM 4332 N N . THR C 1 115 ? 10.263 25.828 70.502 1.00 37.26 101 THR C N 1
ATOM 4333 C CA . THR C 1 115 ? 9.035 25.867 71.275 1.00 36.79 101 THR C CA 1
ATOM 4334 C C . THR C 1 115 ? 8.678 24.508 71.844 1.00 37.20 101 THR C C 1
ATOM 4335 O O . THR C 1 115 ? 9.126 23.471 71.356 1.00 35.62 101 THR C O 1
ATOM 4339 N N . ASP C 1 116 ? 7.826 24.543 72.861 1.00 41.98 102 ASP C N 1
ATOM 4340 C CA . ASP C 1 116 ? 7.446 23.368 73.613 1.00 41.66 102 ASP C CA 1
ATOM 4341 C C . ASP C 1 116 ? 6.038 22.950 73.232 1.00 41.65 102 ASP C C 1
ATOM 4342 O O . ASP C 1 116 ? 5.534 21.942 73.719 1.00 43.80 102 ASP C O 1
ATOM 4347 N N . GLU C 1 117 ? 5.404 23.742 72.371 1.00 35.89 103 GLU C N 1
ATOM 4348 C CA . GLU C 1 117 ? 4.069 23.432 71.866 1.00 39.31 103 GLU C CA 1
ATOM 4349 C C . GLU C 1 117 ? 4.100 22.311 70.832 1.00 40.24 103 GLU C C 1
ATOM 4350 O O . GLU C 1 117 ? 5.105 22.108 70.151 1.00 41.87 103 GLU C O 1
ATOM 4356 N N . LYS C 1 118 ? 2.986 21.598 70.702 1.00 37.64 104 LYS C N 1
ATOM 4357 C CA . LYS C 1 118 ? 2.899 20.483 69.768 1.00 36.43 104 LYS C CA 1
ATOM 4358 C C . LYS C 1 118 ? 2.064 20.866 68.548 1.00 34.29 104 LYS C C 1
ATOM 4359 O O . LYS C 1 118 ? 1.527 20.011 67.842 1.00 31.21 104 LYS C O 1
ATOM 4362 N N . PHE C 1 119 ? 1.952 22.169 68.317 1.00 36.21 105 PHE C N 1
ATOM 4363 C CA . PHE C 1 119 ? 1.306 22.688 67.128 1.00 34.42 105 PHE C CA 1
ATOM 4364 C C . PHE C 1 119 ? 1.947 24.027 66.806 1.00 33.60 105 PHE C C 1
ATOM 4365 O O . PHE C 1 119 ? 2.607 24.630 67.656 1.00 30.41 105 PHE C O 1
ATOM 4373 N N . ILE C 1 120 ? 1.783 24.473 65.567 1.00 39.47 106 ILE C N 1
ATOM 4374 C CA . ILE C 1 120 ? 2.403 25.714 65.125 1.00 39.01 106 ILE C CA 1
ATOM 4375 C C . ILE C 1 120 ? 1.451 26.890 65.302 1.00 37.01 106 ILE C C 1
ATOM 4376 O O . ILE C 1 120 ? 0.360 26.910 64.743 1.00 36.38 106 ILE C O 1
ATOM 4381 N N . GLN C 1 121 ? 1.866 27.869 66.091 1.00 27.35 107 GLN C N 1
ATOM 4382 C CA . GLN C 1 121 ? 1.048 29.042 66.329 1.00 27.32 107 GLN C CA 1
ATOM 4383 C C . GLN C 1 121 ? 1.244 30.081 65.249 1.00 26.97 107 GLN C C 1
ATOM 4384 O O . GLN C 1 121 ? 2.349 30.282 64.752 1.00 26.02 107 GLN C O 1
ATOM 4390 N N . ASP C 1 122 ? 0.161 30.743 64.878 1.00 34.72 108 ASP C N 1
ATOM 4391 C CA . ASP C 1 122 ? 0.243 31.806 63.896 1.00 34.70 108 ASP C CA 1
ATOM 4392 C C . ASP C 1 122 ? 1.009 33.012 64.392 1.00 33.93 108 ASP C C 1
ATOM 4393 O O . ASP C 1 122 ? 1.252 33.178 65.582 1.00 33.28 108 ASP C O 1
ATOM 4398 N N . ASN C 1 123 ? 1.381 33.854 63.444 1.00 32.83 109 ASN C N 1
ATOM 4399 C CA . ASN C 1 123 ? 1.964 35.151 63.735 1.00 32.47 109 ASN C CA 1
ATOM 4400 C C . ASN C 1 123 ? 2.999 35.171 64.869 1.00 31.97 109 ASN C C 1
ATOM 4401 O O . ASN C 1 123 ? 2.952 36.042 65.738 1.00 33.05 109 ASN C O 1
ATOM 4406 N N . GLN C 1 124 ? 3.933 34.219 64.854 1.00 29.15 110 GLN C N 1
ATOM 4407 C CA . GLN C 1 124 ? 5.099 34.256 65.746 1.00 28.62 110 GLN C CA 1
ATOM 4408 C C . GLN C 1 124 ? 6.223 35.121 65.173 1.00 31.41 110 GLN C C 1
ATOM 4409 O O . GLN C 1 124 ? 6.169 35.522 64.012 1.00 3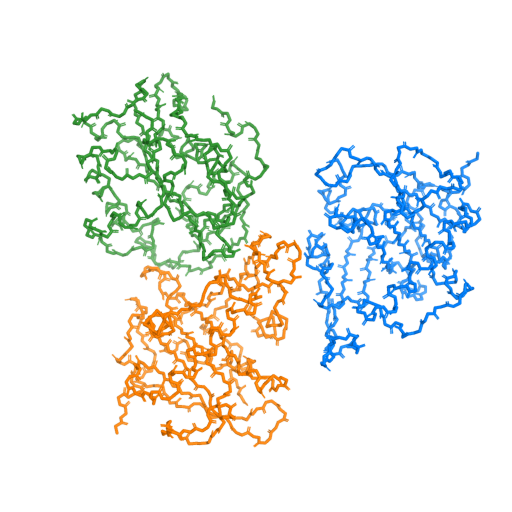0.65 110 GLN C O 1
ATOM 4415 N N . ASP C 1 125 ? 7.242 35.405 65.982 1.00 35.89 111 ASP C N 1
ATOM 4416 C CA . ASP C 1 125 ? 8.407 36.126 65.484 1.00 36.73 111 ASP C CA 1
ATOM 4417 C C . ASP C 1 125 ? 9.421 35.132 64.939 1.00 34.55 111 ASP C C 1
ATOM 4418 O O . ASP C 1 125 ? 10.276 34.623 65.664 1.00 37.48 111 ASP C O 1
ATOM 4423 N N . TRP C 1 126 ? 9.315 34.867 63.646 1.00 29.01 112 TRP C N 1
ATOM 4424 C CA . TRP C 1 126 ? 10.035 33.770 63.025 1.00 29.00 112 TRP C CA 1
ATOM 4425 C C . TRP C 1 126 ? 11.540 33.910 63.120 1.00 33.71 112 TRP C C 1
ATOM 4426 O O . TRP C 1 126 ? 12.246 32.910 63.209 1.00 33.31 112 TRP C O 1
ATOM 4437 N N . ASN C 1 127 ? 12.047 35.134 63.117 1.00 50.17 113 ASN C N 1
ATOM 4438 C CA . ASN C 1 127 ? 13.491 35.293 63.093 1.00 57.23 113 ASN C CA 1
ATOM 4439 C C . ASN C 1 127 ? 14.171 34.667 64.304 1.00 56.83 113 ASN C C 1
ATOM 4440 O O . ASN C 1 127 ? 15.341 34.285 64.245 1.00 57.25 113 ASN C O 1
ATOM 4445 N N . SER C 1 128 ? 13.431 34.550 65.397 1.00 55.94 114 SER C N 1
ATOM 4446 C CA . SER C 1 128 ? 13.971 33.973 66.612 1.00 54.61 114 SER C CA 1
ATOM 4447 C C . SER C 1 128 ? 13.423 32.577 66.822 1.00 52.76 114 SER C C 1
ATOM 4448 O O . SER C 1 128 ? 14.122 31.701 67.332 1.00 55.80 114 SER C O 1
ATOM 4451 N N . VAL C 1 129 ? 12.175 32.364 66.417 1.00 36.39 115 VAL C N 1
ATOM 4452 C CA . VAL C 1 129 ? 11.496 31.105 66.712 1.00 33.29 115 VAL C CA 1
ATOM 4453 C C . VAL C 1 129 ? 11.846 30.009 65.714 1.00 30.55 115 VAL C C 1
ATOM 4454 O O . VAL C 1 129 ? 11.964 28.841 66.089 1.00 31.05 115 VAL C O 1
ATOM 4458 N N . LEU C 1 130 ? 12.039 30.373 64.452 1.00 31.86 116 LEU C N 1
ATOM 4459 C CA . LEU C 1 130 ? 12.406 29.377 63.469 1.00 32.50 116 LEU C CA 1
ATOM 4460 C C . LEU C 1 130 ? 13.869 28.999 63.643 1.00 33.12 116 LEU C C 1
ATOM 4461 O O . LEU C 1 130 ? 14.754 29.851 63.579 1.00 35.00 116 LEU C O 1
ATOM 4466 N N . LEU C 1 131 ? 14.117 27.713 63.846 1.00 29.90 117 LEU C N 1
ATOM 4467 C CA . LEU C 1 131 ? 15.473 27.221 63.981 1.00 29.60 117 LEU C CA 1
ATOM 4468 C C . LEU C 1 131 ? 15.995 26.764 62.638 1.00 30.92 117 LEU C C 1
ATOM 4469 O O . LEU C 1 131 ? 17.124 27.081 62.263 1.00 32.59 117 LEU C O 1
ATOM 4474 N N . GLY C 1 132 ? 15.167 26.026 61.910 1.00 32.63 118 GLY C N 1
ATOM 4475 C CA . GLY C 1 132 ? 15.552 25.557 60.597 1.00 30.79 118 GLY C CA 1
ATOM 4476 C C . GLY C 1 132 ? 14.443 24.810 59.895 1.00 31.93 118 GLY C C 1
ATOM 4477 O O . GLY C 1 132 ? 13.395 24.529 60.477 1.00 30.71 118 GLY C O 1
ATOM 4478 N N . THR C 1 133 ? 14.692 24.475 58.633 1.00 28.45 119 THR C N 1
ATOM 4479 C CA . THR C 1 133 ? 13.718 23.797 57.793 1.00 27.43 119 THR C CA 1
ATOM 4480 C C . THR C 1 133 ? 14.464 22.897 56.792 1.00 27.55 119 THR C C 1
ATOM 4481 O O . THR C 1 133 ? 15.634 23.128 56.512 1.00 27.44 119 THR C O 1
ATOM 4485 N N . PHE C 1 134 ? 13.805 21.863 56.274 1.00 29.81 120 PHE C N 1
ATOM 4486 C CA . PHE C 1 134 ? 14.342 21.091 55.150 1.00 30.79 120 PHE C CA 1
ATOM 4487 C C . PHE C 1 134 ? 13.207 20.407 54.388 1.00 29.39 120 PHE C C 1
ATOM 4488 O O . PHE C 1 134 ? 12.120 20.193 54.933 1.00 27.01 120 PHE C O 1
ATOM 4496 N N . TYR C 1 135 ? 13.446 20.067 53.126 1.00 25.46 121 TYR C N 1
ATOM 4497 C CA . TYR C 1 135 ? 12.438 19.354 52.365 1.00 25.67 121 TYR C CA 1
ATOM 4498 C C . TYR C 1 135 ? 12.853 17.903 52.230 1.00 26.02 121 TYR C C 1
ATOM 4499 O O . TYR C 1 135 ? 13.997 17.550 52.488 1.00 25.96 121 TYR C O 1
ATOM 4508 N N . ILE C 1 136 ? 11.909 17.063 51.838 1.00 31.91 122 ILE C N 1
ATOM 4509 C CA . ILE C 1 136 ? 12.222 15.705 51.460 1.00 32.66 122 ILE C CA 1
ATOM 4510 C C . ILE C 1 136 ? 11.407 15.377 50.241 1.00 28.44 122 ILE C C 1
ATOM 4511 O O . ILE C 1 136 ? 10.183 15.439 50.278 1.00 28.11 122 ILE C O 1
ATOM 4516 N N . LYS C 1 137 ? 12.072 15.019 49.156 1.00 26.98 123 LYS C N 1
ATOM 4517 C CA . LYS C 1 137 ? 11.355 14.589 47.974 1.00 28.20 123 LYS C CA 1
ATOM 4518 C C . LYS C 1 137 ? 12.090 13.419 47.342 1.00 27.69 123 LYS C C 1
ATOM 4519 O O . LYS C 1 137 ? 13.228 13.136 47.699 1.00 27.77 123 LYS C O 1
ATOM 4525 N N . PRO C 1 138 ? 11.437 12.729 46.406 1.00 25.39 124 PRO C N 1
ATOM 4526 C CA . PRO C 1 138 ? 12.131 11.689 45.653 1.00 25.50 124 PRO C CA 1
ATOM 4527 C C . PRO C 1 138 ? 13.195 12.321 44.780 1.00 26.28 124 PRO C C 1
ATOM 4528 O O . PRO C 1 138 ? 12.951 13.348 44.161 1.00 26.43 124 PRO C O 1
ATOM 4532 N N . ASN C 1 139 ? 14.366 11.714 44.729 1.00 32.16 125 ASN C N 1
ATOM 4533 C CA . ASN C 1 139 ? 15.460 12.261 43.960 1.00 31.58 125 ASN C CA 1
ATOM 4534 C C . ASN C 1 139 ? 15.374 11.815 42.509 1.00 32.27 125 ASN C C 1
ATOM 4535 O O . ASN C 1 139 ? 16.199 12.209 41.694 1.00 32.58 125 ASN C O 1
ATOM 4540 N N . TYR C 1 140 ? 14.371 10.995 42.192 1.00 31.39 126 TYR C N 1
ATOM 4541 C CA . TYR C 1 140 ? 14.244 10.413 40.864 1.00 30.20 126 TYR C CA 1
ATOM 4542 C C . TYR C 1 140 ? 12.812 10.049 40.532 1.00 32.17 126 TYR C C 1
ATOM 4543 O O . TYR C 1 140 ? 11.970 9.914 41.414 1.00 34.73 126 TYR C O 1
ATOM 4552 N N . ALA C 1 141 ? 12.568 9.835 39.245 1.00 28.73 127 ALA C N 1
ATOM 4553 C CA . ALA C 1 141 ? 11.307 9.309 38.756 1.00 28.80 127 ALA C CA 1
ATOM 4554 C C . ALA C 1 141 ? 11.010 7.968 39.426 1.00 30.28 127 ALA C C 1
ATOM 4555 O O . ALA C 1 141 ? 11.919 7.326 39.943 1.00 34.00 127 ALA C O 1
ATOM 4557 N N . PRO C 1 142 ? 9.737 7.537 39.396 1.00 34.36 128 PRO C N 1
ATOM 4558 C CA . PRO C 1 142 ? 9.120 6.435 40.147 1.00 35.20 128 PRO C CA 1
ATOM 4559 C C . PRO C 1 142 ? 9.952 5.172 40.387 1.00 38.05 128 PRO C C 1
ATOM 4560 O O . PRO C 1 142 ? 10.061 4.775 41.548 1.00 36.98 128 PRO C O 1
ATOM 4564 N N . ARG C 1 143 ? 10.510 4.544 39.358 1.00 38.42 129 ARG C N 1
ATOM 4565 C CA . ARG C 1 143 ? 11.285 3.323 39.584 1.00 38.42 129 ARG C CA 1
ATOM 4566 C C . ARG C 1 143 ? 12.423 3.534 40.575 1.00 37.65 129 ARG C C 1
ATOM 4567 O O . ARG C 1 143 ? 12.910 2.581 41.178 1.00 39.81 129 ARG C O 1
ATOM 4575 N N . CYS C 1 144 ? 12.834 4.779 40.763 1.00 30.55 130 CYS C N 1
ATOM 4576 C CA . CYS C 1 144 ? 13.878 5.081 41.724 1.00 29.76 130 CYS C CA 1
ATOM 4577 C C . CYS C 1 144 ? 13.413 6.052 42.803 1.00 29.32 130 CYS C C 1
ATOM 4578 O O . CYS C 1 144 ? 14.227 6.676 43.483 1.00 30.51 130 CYS C O 1
ATOM 4581 N N . SER C 1 145 ? 12.103 6.142 42.985 1.00 30.31 131 SER C N 1
ATOM 4582 C CA . SER C 1 145 ? 11.534 7.117 43.901 1.00 29.74 131 SER C CA 1
ATOM 4583 C C . SER C 1 145 ? 11.708 6.751 45.377 1.00 29.85 131 SER C C 1
ATOM 4584 O O . SER C 1 145 ? 11.568 7.607 46.242 1.00 31.06 131 SER C O 1
ATOM 4587 N N . HIS C 1 146 ? 12.017 5.492 45.675 1.00 28.03 132 HIS C N 1
ATOM 4588 C CA . HIS C 1 146 ? 12.308 5.102 47.056 1.00 30.31 132 HIS C CA 1
ATOM 4589 C C . HIS C 1 146 ? 13.647 5.683 47.517 1.00 27.90 132 HIS C C 1
ATOM 4590 O O . HIS C 1 146 ? 14.085 5.450 48.638 1.00 27.67 132 HIS C O 1
ATOM 4597 N N . ASN C 1 147 ? 14.322 6.409 46.641 1.00 30.56 133 ASN C N 1
ATOM 4598 C CA . ASN C 1 147 ? 15.458 7.190 47.075 1.00 30.75 133 ASN C CA 1
ATOM 4599 C C . ASN C 1 147 ? 15.011 8.617 47.242 1.00 32.34 133 ASN C C 1
ATOM 4600 O O . ASN C 1 147 ? 14.382 9.180 46.354 1.00 33.21 133 ASN C O 1
ATOM 4605 N N . CYS C 1 148 ? 15.353 9.214 48.373 1.00 30.18 134 CYS C N 1
ATOM 4606 C CA . CYS C 1 148 ? 14.871 10.544 48.673 1.00 29.42 134 CYS C CA 1
ATOM 4607 C C . CYS C 1 148 ? 16.026 11.512 48.655 1.00 28.82 134 CYS C C 1
ATOM 4608 O O . CYS C 1 148 ? 17.173 11.155 48.929 1.00 27.91 134 CYS C O 1
ATOM 4611 N N . ASN C 1 149 ? 15.695 12.739 48.288 1.00 31.32 135 ASN C N 1
ATOM 4612 C CA . ASN C 1 149 ? 16.591 13.856 48.394 1.00 29.48 135 ASN C CA 1
ATOM 4613 C C . ASN C 1 149 ? 16.038 14.778 49.466 1.00 33.25 135 ASN C C 1
ATOM 4614 O O . ASN C 1 149 ? 14.837 14.767 49.734 1.00 33.47 135 ASN C O 1
ATOM 4619 N N . ALA C 1 150 ? 16.906 15.573 50.079 1.00 34.09 136 ALA C N 1
ATOM 4620 C CA . ALA C 1 150 ? 16.487 16.521 51.104 1.00 33.75 136 ALA C CA 1
ATOM 4621 C C . ALA C 1 150 ? 17.451 17.691 51.076 1.00 35.16 136 ALA C C 1
ATOM 4622 O O . ALA C 1 150 ? 18.607 17.526 50.699 1.00 38.20 136 ALA C O 1
ATOM 4624 N N . GLY C 1 151 ? 16.983 18.870 51.467 1.00 28.96 137 GLY C N 1
ATOM 4625 C CA . GLY C 1 151 ? 17.826 20.050 51.484 1.00 27.90 137 GLY C CA 1
ATOM 4626 C C . GLY C 1 151 ? 17.517 20.813 52.742 1.00 28.11 137 GLY C C 1
ATOM 4627 O O . GLY C 1 151 ? 16.374 20.838 53.186 1.00 28.09 137 GLY C O 1
ATOM 4628 N N . PHE C 1 152 ? 18.536 21.440 53.311 1.00 29.58 138 PHE C N 1
ATOM 4629 C CA . PHE C 1 152 ? 18.453 21.939 54.675 1.00 30.66 138 PHE C CA 1
ATOM 4630 C C . PHE C 1 152 ? 18.803 23.415 54.750 1.00 31.25 138 PHE C C 1
ATOM 4631 O O . PHE C 1 152 ? 19.692 23.891 54.051 1.00 33.09 138 PHE C O 1
ATOM 4639 N N . LEU C 1 153 ? 18.086 24.135 55.602 1.00 32.78 139 LEU C N 1
ATOM 4640 C CA . LEU C 1 153 ? 18.394 25.528 55.880 1.00 34.53 139 LEU C CA 1
ATOM 4641 C C . LEU C 1 153 ? 18.370 25.752 57.377 1.00 35.36 139 LEU C C 1
ATOM 4642 O O . LEU C 1 153 ? 17.453 25.307 58.080 1.00 32.49 139 LEU C O 1
ATOM 4647 N N . VAL C 1 154 ? 19.376 26.462 57.858 1.00 37.02 140 VAL C N 1
ATOM 4648 C CA . VAL C 1 154 ? 19.439 26.824 59.255 1.00 36.44 140 VAL C CA 1
ATOM 4649 C C . VAL C 1 154 ? 19.366 28.331 59.363 1.00 37.12 140 VAL C C 1
ATOM 4650 O O . VAL C 1 154 ? 20.059 29.049 58.647 1.00 39.42 140 VAL C O 1
ATOM 4654 N N . ASN C 1 155 ? 18.516 28.806 60.256 1.00 37.72 141 ASN C N 1
ATOM 4655 C CA . ASN C 1 155 ? 18.367 30.226 60.462 1.00 37.90 141 ASN C CA 1
ATOM 4656 C C . ASN C 1 155 ? 19.669 30.792 61.042 1.00 43.39 141 ASN C C 1
ATOM 4657 O O . ASN C 1 155 ? 20.205 30.248 62.009 1.00 45.51 141 ASN C O 1
ATOM 4662 N N . GLY C 1 156 ? 20.186 31.866 60.445 1.00 46.98 142 GLY C N 1
ATOM 4663 C CA . GLY C 1 156 ? 21.513 32.366 60.770 1.00 50.81 142 GLY C CA 1
ATOM 4664 C C . GLY C 1 156 ? 21.599 32.951 62.155 1.00 53.17 142 GLY C C 1
ATOM 4665 O O . GLY C 1 156 ? 22.620 32.816 62.832 1.00 57.34 142 GLY C O 1
ATOM 4666 N N . ALA C 1 157 ? 20.525 33.607 62.579 1.00 51.84 143 ALA C N 1
ATOM 4667 C CA . ALA C 1 157 ? 20.468 34.158 63.924 1.00 52.91 143 ALA C CA 1
ATOM 4668 C C . ALA C 1 157 ? 20.874 33.050 64.881 1.00 49.90 143 ALA C C 1
ATOM 4669 O O . ALA C 1 157 ? 21.494 33.287 65.916 1.00 52.94 143 ALA C O 1
ATOM 4671 N N . HIS C 1 158 ? 20.550 31.827 64.485 1.00 40.82 144 HIS C N 1
ATOM 4672 C CA . HIS C 1 158 ? 20.845 30.643 65.264 1.00 41.28 144 HIS C CA 1
ATOM 4673 C C . HIS C 1 158 ? 22.102 29.962 64.743 1.00 39.31 144 HIS C C 1
ATOM 4674 O O . HIS C 1 158 ? 22.159 28.741 64.659 1.00 39.20 144 HIS C O 1
ATOM 4681 N N . ARG C 1 159 ? 23.109 30.754 64.391 1.00 39.18 145 ARG C N 1
ATOM 4682 C CA . ARG C 1 159 ? 24.361 30.198 63.896 1.00 39.90 145 ARG C CA 1
ATOM 4683 C C . ARG C 1 159 ? 25.200 29.699 65.074 1.00 45.04 145 ARG C C 1
ATOM 4684 O O . ARG C 1 159 ? 25.412 30.431 66.043 1.00 47.22 145 ARG C O 1
ATOM 4686 N N . GLY C 1 160 ? 25.663 28.453 64.994 1.00 45.24 146 GLY C N 1
ATOM 4687 C CA . GLY C 1 160 ? 26.571 27.900 65.987 1.00 44.74 146 GLY C CA 1
ATOM 4688 C C . GLY C 1 160 ? 25.916 27.175 67.143 1.00 45.40 146 GLY C C 1
ATOM 4689 O O . GLY C 1 160 ? 26.370 27.316 68.271 1.00 47.40 146 GLY C O 1
ATOM 4690 N N . GLN C 1 161 ? 24.872 26.391 66.886 1.00 46.02 147 GLN C N 1
ATOM 4691 C CA . GLN C 1 161 ? 24.161 25.717 67.973 1.00 43.06 147 GLN C CA 1
ATOM 4692 C C . GLN C 1 161 ? 23.797 24.261 67.661 1.00 41.37 147 GLN C C 1
ATOM 4693 O O . GLN C 1 161 ? 23.019 23.645 68.388 1.00 43.93 147 GLN C O 1
ATOM 4699 N N . LYS C 1 162 ? 24.366 23.705 66.594 1.00 35.77 148 LYS C N 1
ATOM 4700 C CA . LYS C 1 162 ? 24.171 22.288 66.284 1.00 36.57 148 LYS C CA 1
ATOM 4701 C C . LYS C 1 162 ? 22.799 21.988 65.661 1.00 35.85 148 LYS C C 1
ATOM 4702 O O . LYS C 1 162 ? 22.355 20.835 65.638 1.00 37.73 148 LYS C O 1
ATOM 4704 N N . VAL C 1 163 ? 22.131 23.019 65.150 1.00 38.06 149 VAL C N 1
ATOM 4705 C CA . VAL C 1 163 ? 20.792 22.858 64.585 1.00 35.37 149 VAL C CA 1
ATOM 4706 C C . VAL C 1 163 ? 20.807 21.888 63.408 1.00 36.07 149 VAL C C 1
ATOM 4707 O O . VAL C 1 163 ? 19.966 20.990 63.318 1.00 35.49 149 VAL C O 1
ATOM 4711 N N . GLY C 1 164 ? 21.769 22.073 62.513 1.00 35.28 150 GLY C N 1
ATOM 4712 C CA . GLY C 1 164 ? 21.909 21.216 61.352 1.00 33.40 150 GLY C CA 1
ATOM 4713 C C . GLY C 1 164 ? 21.908 19.766 61.766 1.00 34.45 150 GLY C C 1
ATOM 4714 O O . GLY C 1 164 ? 21.186 18.943 61.201 1.00 33.70 150 GLY C O 1
ATOM 4715 N N . TYR C 1 165 ? 22.718 19.454 62.771 1.00 31.31 151 TYR C N 1
ATOM 4716 C CA . TYR C 1 165 ? 22.793 18.096 63.272 1.00 31.37 151 TYR C CA 1
ATOM 4717 C C . TYR C 1 165 ? 21.396 17.582 63.629 1.00 31.22 151 TYR C C 1
ATOM 4718 O O . TYR C 1 165 ? 20.950 16.547 63.122 1.00 32.06 151 TYR C O 1
ATOM 4727 N N . ARG C 1 166 ? 20.703 18.315 64.494 1.00 35.03 152 ARG C N 1
ATOM 4728 C CA . ARG C 1 166 ? 19.364 17.934 64.937 1.00 34.22 152 ARG C CA 1
ATOM 4729 C C . ARG C 1 166 ? 18.403 17.816 63.760 1.00 31.68 152 ARG C C 1
ATOM 4730 O O . ARG C 1 166 ? 17.603 16.883 63.696 1.00 33.42 152 ARG C O 1
ATOM 4738 N N . LEU C 1 167 ? 18.480 18.761 62.831 1.00 29.56 153 LEU C N 1
ATOM 4739 C CA . LEU C 1 167 ? 17.693 18.677 61.605 1.00 29.27 153 LEU C CA 1
ATOM 4740 C C . LEU C 1 167 ? 17.928 17.325 60.961 1.00 29.12 153 LEU C C 1
ATOM 4741 O O . LEU C 1 167 ? 16.992 16.619 60.575 1.00 28.76 153 LEU C O 1
ATOM 4746 N N . ALA C 1 168 ? 19.203 16.978 60.853 1.00 31.55 154 ALA C N 1
ATOM 4747 C CA . ALA C 1 168 ? 19.600 15.709 60.283 1.00 32.00 154 ALA C CA 1
ATOM 4748 C C . ALA C 1 168 ? 18.982 14.562 61.068 1.00 31.98 154 ALA C C 1
ATOM 4749 O O . ALA C 1 168 ? 18.435 13.634 60.488 1.00 32.36 154 ALA C O 1
ATOM 4751 N N . GLN C 1 169 ? 19.041 14.627 62.389 1.00 31.68 155 GLN C N 1
ATOM 4752 C CA . GLN C 1 169 ? 18.490 13.551 63.197 1.00 31.85 155 GLN C CA 1
ATOM 4753 C C . GLN C 1 169 ? 16.991 13.378 62.967 1.00 33.77 155 GLN C C 1
ATOM 4754 O O . GLN C 1 169 ? 16.487 12.253 62.917 1.00 33.42 155 GLN C O 1
ATOM 4760 N N . VAL C 1 170 ? 16.277 14.497 62.850 1.00 36.12 156 VAL C N 1
ATOM 4761 C CA . VAL C 1 170 ? 14.853 14.458 62.522 1.00 34.03 156 VAL C CA 1
ATOM 4762 C C . VAL C 1 170 ? 14.691 13.793 61.173 1.00 33.63 156 VAL C C 1
ATOM 4763 O O . VAL C 1 170 ? 13.851 12.912 60.983 1.00 34.32 156 VAL C O 1
ATOM 4767 N N . TYR C 1 171 ? 15.505 14.242 60.231 1.00 28.30 157 TYR C N 1
ATOM 4768 C CA . TYR C 1 171 ? 15.493 13.703 58.889 1.00 28.30 157 TYR C CA 1
ATOM 4769 C C . TYR C 1 171 ? 15.498 12.178 58.947 1.00 29.08 157 TYR C C 1
ATOM 4770 O O . TYR C 1 171 ? 14.668 11.515 58.316 1.00 31.99 157 TYR C O 1
ATOM 4779 N N . LEU C 1 172 ? 16.422 11.630 59.731 1.00 30.40 158 LEU C N 1
ATOM 4780 C CA . LEU C 1 172 ? 16.591 10.182 59.860 1.00 29.69 158 LEU C CA 1
ATOM 4781 C C . LEU C 1 172 ? 15.378 9.474 60.461 1.00 30.88 158 LEU C C 1
ATOM 4782 O O . LEU C 1 172 ? 15.035 8.368 60.054 1.00 29.51 158 LEU C O 1
ATOM 4787 N N . ASN C 1 173 ? 14.730 10.108 61.427 1.00 30.90 159 ASN C N 1
ATOM 4788 C CA . ASN C 1 173 ? 13.553 9.521 62.048 1.00 30.81 159 ASN C CA 1
ATOM 4789 C C . ASN C 1 173 ? 12.351 9.520 61.123 1.00 31.71 159 ASN C C 1
ATOM 4790 O O . ASN C 1 173 ? 11.541 8.601 61.154 1.00 33.08 159 ASN C O 1
ATOM 4795 N N . TRP C 1 174 ? 12.228 10.560 60.307 1.00 32.91 160 TRP C N 1
ATOM 4796 C CA . TRP C 1 174 ? 11.009 10.773 59.529 1.00 32.34 160 TRP C CA 1
ATOM 4797 C C . TRP C 1 174 ? 11.066 10.274 58.082 1.00 33.20 160 TRP C C 1
ATOM 4798 O O . TRP C 1 174 ? 10.080 9.736 57.585 1.00 34.33 160 TRP C O 1
ATOM 4809 N N . ALA C 1 175 ? 12.198 10.442 57.404 1.00 30.15 161 ALA C N 1
ATOM 4810 C CA . ALA C 1 175 ? 12.291 10.004 56.015 1.00 30.57 161 ALA C CA 1
ATOM 4811 C C . ALA C 1 175 ? 11.701 8.599 55.816 1.00 33.88 161 ALA C C 1
ATOM 4812 O O . ALA C 1 175 ? 10.758 8.430 55.037 1.00 32.48 161 ALA C O 1
ATOM 4814 N N . PRO C 1 176 ? 12.242 7.584 56.520 1.00 35.36 162 PRO C N 1
ATOM 4815 C CA . PRO C 1 176 ? 11.751 6.210 56.342 1.00 34.25 162 PRO C CA 1
ATOM 4816 C C . PRO C 1 176 ? 10.255 6.044 56.592 1.00 36.31 162 PRO C C 1
ATOM 4817 O O . PRO C 1 176 ? 9.638 5.155 56.001 1.00 37.10 162 PRO C O 1
ATOM 4821 N N . LEU C 1 177 ? 9.675 6.890 57.437 1.00 37.24 163 LEU C N 1
ATOM 4822 C CA . LEU C 1 177 ? 8.243 6.818 57.712 1.00 34.16 163 LEU C CA 1
ATOM 4823 C C . LEU C 1 177 ? 7.447 7.101 56.457 1.00 34.68 163 LEU C C 1
ATOM 4824 O O . LEU C 1 177 ? 6.332 6.602 56.290 1.00 35.51 163 LEU C O 1
ATOM 4829 N N . LEU C 1 178 ? 8.028 7.894 55.567 1.00 32.61 164 LEU C N 1
ATOM 4830 C CA . LEU C 1 178 ? 7.352 8.257 54.337 1.00 29.55 164 LEU C CA 1
ATOM 4831 C C . LEU C 1 178 ? 7.408 7.086 53.355 1.00 31.67 164 LEU C C 1
ATOM 4832 O O . LEU C 1 178 ? 6.616 7.010 52.414 1.00 33.38 164 LEU C O 1
ATOM 4837 N N . GLY C 1 179 ? 8.320 6.151 53.591 1.00 27.61 165 GLY C N 1
ATOM 4838 C CA . GLY C 1 179 ? 8.407 4.971 52.759 1.00 27.53 165 GLY C CA 1
ATOM 4839 C C . GLY C 1 179 ? 9.693 4.950 51.958 1.00 29.69 165 GLY C C 1
ATOM 4840 O O . GLY C 1 179 ? 9.842 4.159 51.026 1.00 33.38 165 GLY C O 1
ATOM 4841 N N . TYR C 1 180 ? 10.618 5.840 52.299 1.00 28.81 166 TYR C N 1
ATOM 4842 C CA . TYR C 1 180 ? 11.897 5.900 51.606 1.00 31.40 166 TYR C CA 1
ATOM 4843 C C . TYR C 1 180 ? 12.865 4.924 52.222 1.00 33.48 166 TYR C C 1
ATOM 4844 O O . TYR C 1 180 ? 12.871 4.731 53.439 1.00 34.51 166 TYR C O 1
ATOM 4853 N N . LYS C 1 181 ? 13.706 4.345 51.373 1.00 35.61 167 LYS C N 1
ATOM 4854 C CA . LYS C 1 181 ? 14.600 3.274 51.772 1.00 35.13 167 LYS C CA 1
ATOM 4855 C C . LYS C 1 181 ? 16.053 3.708 51.729 1.00 35.16 167 LYS C C 1
ATOM 4856 O O . LYS C 1 181 ? 16.889 3.133 52.417 1.00 37.54 167 LYS C O 1
ATOM 4862 N N . TYR C 1 182 ? 16.352 4.732 50.938 1.00 35.56 168 TYR C N 1
ATOM 4863 C CA . TYR C 1 182 ? 17.724 5.179 50.789 1.00 33.98 168 TYR C CA 1
ATOM 4864 C C . TYR C 1 182 ? 17.777 6.672 50.505 1.00 31.84 168 TYR C C 1
ATOM 4865 O O . TYR C 1 182 ? 16.954 7.186 49.764 1.00 31.73 168 TYR C O 1
ATOM 4874 N N . SER C 1 183 ? 18.760 7.361 51.076 1.00 30.69 169 SER C N 1
ATOM 4875 C CA . SER C 1 183 ? 18.851 8.808 50.949 1.00 30.58 169 SER C CA 1
ATOM 4876 C C . SER C 1 183 ? 20.009 9.190 50.068 1.00 35.32 169 SER C C 1
ATOM 4877 O O . SER C 1 183 ? 21.054 8.551 50.109 1.00 36.68 169 SER C O 1
ATOM 4880 N N . ILE C 1 184 ? 19.826 10.246 49.284 1.00 36.22 170 ILE C N 1
ATOM 4881 C CA . ILE C 1 184 ? 20.882 10.726 48.408 1.00 34.66 170 ILE C CA 1
ATOM 4882 C C . ILE C 1 184 ? 20.964 12.242 48.340 1.00 34.54 170 ILE C C 1
ATOM 4883 O O . ILE C 1 184 ? 19.990 12.922 48.011 1.00 34.96 170 ILE C O 1
ATOM 4888 N N . PHE C 1 185 ? 22.148 12.758 48.644 1.00 31.43 171 PHE C N 1
ATOM 4889 C CA . PHE C 1 185 ? 22.445 14.169 48.481 1.00 31.68 171 PHE C CA 1
ATOM 4890 C C . PHE C 1 185 ? 23.365 14.342 47.291 1.00 35.40 171 PHE C C 1
ATOM 4891 O O . PHE C 1 185 ? 24.531 13.972 47.345 1.00 34.94 171 PHE C O 1
ATOM 4899 N N . ASN C 1 186 ? 22.830 14.916 46.220 1.00 36.13 172 ASN C N 1
ATOM 4900 C CA . ASN C 1 186 ? 23.514 14.938 44.935 1.00 36.26 172 ASN C CA 1
ATOM 4901 C C . ASN C 1 186 ? 24.659 15.921 44.900 1.00 34.94 172 ASN C C 1
ATOM 4902 O O . ASN C 1 186 ? 25.556 15.806 44.070 1.00 36.55 172 ASN C O 1
ATOM 4907 N N . LEU C 1 187 ? 24.615 16.904 45.786 1.00 29.35 173 LEU C N 1
ATOM 4908 C CA . LEU C 1 187 ? 25.641 17.920 45.810 1.00 38.51 173 LEU C CA 1
ATOM 4909 C C . LEU C 1 187 ? 25.867 18.452 47.213 1.00 37.78 173 LEU C C 1
ATOM 4910 O O . LEU C 1 187 ? 25.046 19.211 47.730 1.00 34.20 173 LEU C O 1
ATOM 4915 N N . VAL C 1 188 ? 26.976 18.044 47.828 1.00 44.01 174 VAL C N 1
ATOM 4916 C CA . VAL C 1 188 ? 27.501 18.732 49.006 1.00 41.22 174 VAL C CA 1
ATOM 4917 C C . VAL C 1 188 ? 28.919 19.201 48.718 1.00 39.63 174 VAL C C 1
ATOM 4918 O O . VAL C 1 188 ? 29.819 18.393 48.523 1.00 40.71 174 VAL C O 1
ATOM 4922 N N . PHE C 1 189 ? 29.121 20.509 48.701 1.00 31.88 175 PHE C N 1
ATOM 4923 C CA . PHE C 1 189 ? 30.423 21.060 48.376 1.00 32.03 175 PHE C CA 1
ATOM 4924 C C . PH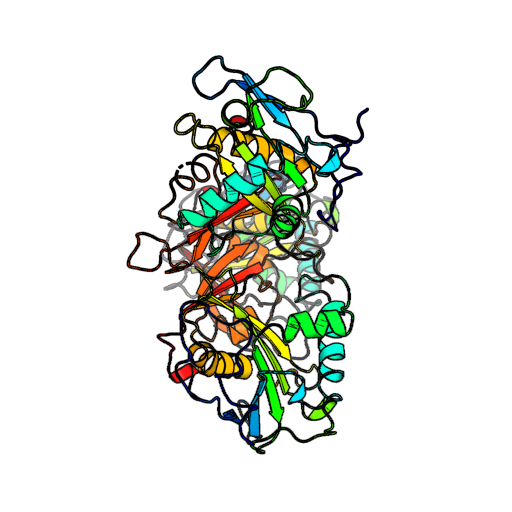E C 1 189 ? 31.423 20.871 49.496 1.00 33.65 175 PHE C C 1
ATOM 4925 O O . PHE C 1 189 ? 31.105 21.048 50.671 1.00 35.25 175 PHE C O 1
ATOM 4933 N N . VAL C 1 190 ? 32.637 20.499 49.113 1.00 39.82 176 VAL C N 1
ATOM 4934 C CA . VAL C 1 190 ? 33.711 20.253 50.060 1.00 40.34 176 VAL C CA 1
ATOM 4935 C C . VAL C 1 190 ? 34.044 21.504 50.873 1.00 43.07 176 VAL C C 1
ATOM 4936 O O . VAL C 1 190 ? 34.671 21.425 51.931 1.00 45.61 176 VAL C O 1
ATOM 4940 N N . THR C 1 191 ? 33.603 22.657 50.389 1.00 39.16 177 THR C N 1
ATOM 4941 C CA . THR C 1 191 ? 33.814 23.909 51.102 1.00 41.49 177 THR C CA 1
ATOM 4942 C C . THR C 1 191 ? 32.780 24.085 52.216 1.00 40.55 177 THR C C 1
ATOM 4943 O O . THR C 1 191 ? 32.786 25.090 52.929 1.00 39.09 177 THR C O 1
ATOM 4947 N N . ASN C 1 192 ? 31.918 23.088 52.385 1.00 43.29 178 ASN C N 1
ATOM 4948 C CA . ASN C 1 192 ? 30.795 23.205 53.294 1.00 43.71 178 ASN C CA 1
ATOM 4949 C C . ASN C 1 192 ? 30.951 22.316 54.525 1.00 40.54 178 ASN C C 1
ATOM 4950 O O . ASN C 1 192 ? 31.187 21.118 54.419 1.00 38.66 178 ASN C O 1
ATOM 4955 N N . GLN C 1 193 ? 30.811 22.931 55.693 1.00 54.60 179 GLN C N 1
ATOM 4956 C CA . GLN C 1 193 ? 31.015 22.273 56.978 1.00 55.71 179 GLN C CA 1
ATOM 4957 C C . GLN C 1 193 ? 29.987 21.192 57.288 1.00 56.12 179 GLN C C 1
ATOM 4958 O O . GLN C 1 193 ? 30.132 20.458 58.260 1.00 59.20 179 GLN C O 1
ATOM 4961 N N . ALA C 1 194 ? 28.946 21.090 56.472 1.00 43.02 180 ALA C N 1
ATOM 4962 C CA . ALA C 1 194 ? 27.907 20.089 56.693 1.00 40.46 180 ALA C CA 1
ATOM 4963 C C . ALA C 1 194 ? 28.425 18.673 56.449 1.00 38.28 180 ALA C C 1
ATOM 4964 O O . ALA C 1 194 ? 27.938 17.713 57.042 1.00 37.61 180 ALA C O 1
ATOM 4966 N N . SER C 1 195 ? 29.408 18.541 55.571 1.00 44.56 181 SER C N 1
ATOM 4967 C CA . SER C 1 195 ? 30.050 17.255 55.364 1.00 45.43 181 SER C CA 1
ATOM 4968 C C . SER C 1 195 ? 30.609 16.771 56.700 1.00 44.63 181 SER C C 1
ATOM 4969 O O . SER C 1 195 ? 30.291 15.674 57.153 1.00 46.21 181 SER C O 1
ATOM 4972 N N . TRP C 1 196 ? 31.417 17.611 57.341 1.00 38.05 182 TRP C N 1
ATOM 4973 C CA . TRP C 1 196 ? 31.980 17.293 58.648 1.00 39.58 182 TRP C CA 1
ATOM 4974 N N . ILE C 1 198 ? 28.866 16.778 59.427 1.00 39.27 184 ILE C N 1
ATOM 4975 C CA . ILE C 1 198 ? 27.631 16.233 59.967 1.00 39.83 184 ILE C CA 1
ATOM 4976 C C . ILE C 1 198 ? 27.376 14.854 59.378 1.00 42.46 184 ILE C C 1
ATOM 4977 O O . ILE C 1 198 ? 27.247 13.868 60.103 1.00 45.94 184 ILE C O 1
ATOM 4982 N N . TRP C 1 199 ? 27.298 14.792 58.055 1.00 40.02 185 TRP C N 1
ATOM 4983 C CA . TRP C 1 199 ? 26.886 13.572 57.366 1.00 40.78 185 TRP C CA 1
ATOM 4984 C C . TRP C 1 199 ? 27.900 12.490 57.621 1.00 40.59 185 TRP C C 1
ATOM 4985 O O . TRP C 1 199 ? 27.587 11.299 57.632 1.00 39.20 185 TRP C O 1
ATOM 4996 N N . ASP C 1 200 ? 29.129 12.917 57.843 1.00 46.72 186 ASP C N 1
ATOM 4997 C CA . ASP C 1 200 ? 30.158 11.988 58.233 1.00 51.16 186 ASP C CA 1
ATOM 4998 C C . ASP C 1 200 ? 29.834 11.475 59.628 1.00 50.66 186 ASP C C 1
ATOM 4999 O O . ASP C 1 200 ? 29.717 10.264 59.828 1.00 50.76 186 ASP C O 1
ATOM 5004 N N . LYS C 1 201 ? 29.654 12.389 60.580 1.00 45.82 187 LYS C N 1
ATOM 5005 C CA . LYS C 1 201 ? 29.303 12.007 61.951 1.00 47.30 187 LYS C CA 1
ATOM 5006 C C . LYS C 1 201 ? 28.116 11.061 61.996 1.00 46.32 187 LYS C C 1
ATOM 5007 O O . LYS C 1 201 ? 27.982 10.257 62.921 1.00 45.65 187 LYS C O 1
ATOM 5011 N N . LEU C 1 202 ? 27.247 11.168 61.002 1.00 36.95 188 LEU C N 1
ATOM 5012 C CA . LEU C 1 202 ? 26.029 10.387 60.993 1.00 35.09 188 LEU C CA 1
ATOM 5013 C C . LEU C 1 202 ? 26.159 9.212 60.048 1.00 36.08 188 LEU C C 1
ATOM 5014 O O . LEU C 1 202 ? 25.162 8.634 59.617 1.00 36.36 188 LEU C O 1
ATOM 5019 N N . ASN C 1 203 ? 27.397 8.853 59.735 1.00 45.01 189 ASN C N 1
ATOM 5020 C CA . ASN C 1 203 ? 27.655 7.692 58.905 1.00 49.00 189 ASN C CA 1
ATOM 5021 C C . ASN C 1 203 ? 26.877 7.775 57.598 1.00 50.41 189 ASN C C 1
ATOM 5022 O O . ASN C 1 203 ? 26.221 6.819 57.185 1.00 51.78 189 ASN C O 1
ATOM 5024 N N . PHE C 1 204 ? 26.921 8.944 56.972 1.00 43.85 190 PHE C N 1
ATOM 5025 C CA . PHE C 1 204 ? 26.531 9.067 55.579 1.00 41.00 190 PHE C CA 1
ATOM 5026 C C . PHE C 1 204 ? 27.736 8.701 54.745 1.00 37.97 190 PHE C C 1
ATOM 5027 O O . PHE C 1 204 ? 28.810 9.289 54.896 1.00 35.87 190 PHE C O 1
ATOM 5035 N N . GLN C 1 205 ? 27.557 7.713 53.879 1.00 41.23 191 GLN C N 1
ATOM 5036 C CA . GLN C 1 205 ? 28.644 7.235 53.051 1.00 43.43 191 GLN C CA 1
ATOM 5037 C C . GLN C 1 205 ? 28.852 8.219 51.923 1.00 45.94 191 GLN C C 1
ATOM 5038 O O . GLN C 1 205 ? 27.886 8.652 51.293 1.00 45.87 191 GLN C O 1
ATOM 5044 N N . ARG C 1 206 ? 30.105 8.576 51.669 1.00 50.58 192 ARG C N 1
ATOM 5045 C CA . ARG C 1 206 ? 30.443 9.327 50.470 1.00 50.19 192 ARG C CA 1
ATOM 5046 C C . ARG C 1 206 ? 30.450 8.385 49.274 1.00 50.75 192 ARG C C 1
ATOM 5047 O O . ARG C 1 206 ? 31.460 7.760 48.969 1.00 52.19 192 ARG C O 1
ATOM 5055 N N . ILE C 1 207 ? 29.316 8.287 48.596 1.00 42.09 193 ILE C N 1
ATOM 5056 C CA . ILE C 1 207 ? 29.148 7.298 47.544 1.00 40.94 193 ILE C CA 1
ATOM 5057 C C . ILE C 1 207 ? 29.578 7.833 46.193 1.00 41.80 193 ILE C C 1
ATOM 5058 O O . ILE C 1 207 ? 29.396 7.175 45.165 1.00 42.76 193 ILE C O 1
ATOM 5063 N N . GLY C 1 208 ? 30.148 9.030 46.192 1.00 39.67 194 GLY C N 1
ATOM 5064 C CA . GLY C 1 208 ? 30.627 9.616 44.961 1.00 37.04 194 GLY C CA 1
ATOM 5065 C C . GLY C 1 208 ? 31.253 10.964 45.203 1.00 36.86 194 GLY C C 1
ATOM 5066 O O . GLY C 1 208 ? 31.270 11.452 46.328 1.00 39.01 194 GLY C O 1
ATOM 5067 N N . LEU C 1 209 ? 31.780 11.557 44.139 1.00 42.05 195 LEU C N 1
ATOM 5068 C CA . LEU C 1 209 ? 32.318 12.904 44.199 1.00 40.63 195 LEU C CA 1
ATOM 5069 C C . LEU C 1 209 ? 32.344 13.513 42.805 1.00 40.87 195 LEU C C 1
ATOM 5070 O O . LEU C 1 209 ? 32.691 12.842 41.839 1.00 43.47 195 LEU C O 1
ATOM 5075 N N . VAL C 1 210 ? 31.971 14.784 42.705 1.00 35.01 196 VAL C N 1
ATOM 5076 C CA . VAL C 1 210 ? 31.984 15.499 41.434 1.00 31.51 196 VAL C CA 1
ATOM 5077 C C . VAL C 1 210 ? 33.069 16.575 41.425 1.00 31.70 196 VAL C C 1
ATOM 5078 O O . VAL C 1 210 ? 32.963 17.577 42.121 1.00 32.07 196 VAL C O 1
ATOM 5082 N N . PRO C 1 211 ? 34.118 16.374 40.625 1.00 33.61 197 PRO C N 1
ATOM 5083 C CA . PRO C 1 211 ? 35.222 17.338 40.607 1.00 34.87 197 PRO C CA 1
ATOM 5084 C C . PRO C 1 211 ? 34.826 18.659 39.961 1.00 37.35 197 PRO C C 1
ATOM 5085 O O . PRO C 1 211 ? 34.067 18.645 38.997 1.00 36.34 197 PRO C O 1
ATOM 5089 N N . HIS C 1 212 ? 35.328 19.778 40.477 1.00 42.65 198 HIS C N 1
ATOM 5090 C CA . HIS C 1 212 ? 35.036 21.087 39.899 1.00 45.00 198 HIS C CA 1
ATOM 5091 C C . HIS C 1 212 ? 33.555 21.192 39.594 1.00 42.30 198 HIS C C 1
ATOM 5092 O O . HIS C 1 212 ? 33.163 21.673 38.532 1.00 39.71 198 HIS C O 1
ATOM 5099 N N . ALA C 1 213 ? 32.735 20.724 40.526 1.00 41.18 199 ALA C N 1
ATOM 5100 C CA . ALA C 1 213 ? 31.300 20.659 40.308 1.00 38.50 199 ALA C CA 1
ATOM 5101 C C . ALA C 1 213 ? 30.669 22.040 40.198 1.00 39.30 199 ALA C C 1
ATOM 5102 O O . ALA C 1 213 ? 29.723 22.229 39.435 1.00 39.46 199 ALA C O 1
ATOM 5104 N N . GLY C 1 214 ? 31.179 23.008 40.950 1.00 36.12 200 GLY C N 1
ATOM 5105 C CA . GLY C 1 214 ? 30.452 24.251 41.110 1.00 34.39 200 GLY C CA 1
ATOM 5106 C C . GLY C 1 214 ? 31.265 25.525 41.136 1.00 34.28 200 GLY C C 1
ATOM 5107 O O . GLY C 1 214 ? 32.328 25.596 41.740 1.00 34.89 200 GLY C O 1
ATOM 5108 N N . ILE C 1 215 ? 30.731 26.544 40.474 1.00 38.61 201 ILE C N 1
ATOM 5109 C CA . ILE C 1 215 ? 31.277 27.896 40.525 1.00 39.37 201 ILE C CA 1
ATOM 5110 C C . ILE C 1 215 ? 30.663 28.650 41.696 1.00 39.68 201 ILE C C 1
ATOM 5111 O O . ILE C 1 215 ? 29.507 29.077 41.631 1.00 37.21 201 ILE C O 1
ATOM 5116 N N . LEU C 1 216 ? 31.439 28.826 42.759 1.00 37.39 202 LEU C N 1
ATOM 5117 C CA . LEU C 1 216 ? 30.907 29.371 44.000 1.00 38.17 202 LEU C CA 1
ATOM 5118 C C . LEU C 1 216 ? 31.522 30.724 44.288 1.00 38.08 202 LEU C C 1
ATOM 5119 O O . LEU C 1 216 ? 32.700 30.955 44.034 1.00 40.21 202 LEU C O 1
ATOM 5124 N N . ASN C 1 217 ? 30.709 31.616 44.826 1.00 39.65 203 ASN C N 1
ATOM 5125 C CA . ASN C 1 217 ? 31.165 32.943 45.172 1.00 42.93 203 ASN C CA 1
ATOM 5126 C C . ASN C 1 217 ? 32.332 32.869 46.152 1.00 46.19 203 ASN C C 1
ATOM 5127 O O . ASN C 1 217 ? 32.333 32.053 47.069 1.00 46.31 203 ASN C O 1
ATOM 5132 N N . GLY C 1 218 ? 33.338 33.709 45.939 1.00 60.65 204 GLY C N 1
ATOM 5133 C CA . GLY C 1 218 ? 34.572 33.620 46.694 1.00 60.89 204 GLY C CA 1
ATOM 5134 C C . GLY C 1 218 ? 35.573 32.751 45.955 1.00 57.77 204 GLY C C 1
ATOM 5135 O O . GLY C 1 218 ? 36.624 33.228 45.532 1.00 60.65 204 GLY C O 1
ATOM 5136 N N . PHE C 1 219 ? 35.231 31.484 45.761 1.00 38.67 205 PHE C N 1
ATOM 5137 C CA . PHE C 1 219 ? 36.156 30.528 45.167 1.00 37.16 205 PHE C CA 1
ATOM 5138 C C . PHE C 1 219 ? 36.511 30.876 43.710 1.00 40.04 205 PHE C C 1
ATOM 5139 O O . PHE C 1 219 ? 35.628 30.971 42.854 1.00 41.47 205 PHE C O 1
ATOM 5141 N N . SER C 1 220 ? 37.803 31.061 43.437 1.00 45.33 206 SER C N 1
ATOM 5142 C CA . SER C 1 220 ? 38.292 31.394 42.096 1.00 45.54 206 SER C CA 1
ATOM 5143 C C . SER C 1 220 ? 38.351 30.158 41.205 1.00 48.42 206 SER C C 1
ATOM 5144 O O . SER C 1 220 ? 38.417 30.259 39.980 1.00 51.99 206 SER C O 1
ATOM 5146 N N . GLU C 1 221 ? 38.333 28.989 41.830 1.00 41.39 207 GLU C N 1
ATOM 5147 C CA . GLU C 1 221 ? 38.309 27.731 41.099 1.00 40.33 207 GLU C CA 1
ATOM 5148 C C . GLU C 1 221 ? 37.056 26.943 41.460 1.00 39.61 207 GLU C C 1
ATOM 5149 O O . GLU C 1 221 ? 36.571 27.027 42.587 1.00 34.48 207 GLU C O 1
ATOM 5150 N N . PRO C 1 222 ? 36.520 26.189 40.492 1.00 57.09 208 PRO C N 1
ATOM 5151 C CA . PRO C 1 222 ? 35.375 25.296 40.686 1.00 58.21 208 PRO C CA 1
ATOM 5152 C C . PRO C 1 222 ? 35.596 24.371 41.865 1.00 58.46 208 PRO C C 1
ATOM 5153 O O . PRO C 1 222 ? 36.716 23.926 42.107 1.00 62.99 208 PRO C O 1
ATOM 5157 N N . VAL C 1 223 ? 34.524 24.070 42.579 1.00 37.52 209 VAL C N 1
ATOM 5158 C CA . VAL C 1 223 ? 34.638 23.376 43.841 1.00 32.72 209 VAL C CA 1
ATOM 5159 C C . VAL C 1 223 ? 34.007 22.005 43.706 1.00 33.17 209 VAL C C 1
ATOM 5160 O O . VAL C 1 223 ? 32.887 21.873 43.209 1.00 33.00 209 VAL C O 1
ATOM 5164 N N . ASP C 1 224 ? 34.743 20.985 44.126 1.00 38.34 210 ASP C N 1
ATOM 5165 C CA . ASP C 1 224 ? 34.251 19.620 44.074 1.00 37.84 210 ASP C CA 1
ATOM 5166 C C . ASP C 1 224 ? 33.005 19.485 44.934 1.00 34.37 210 ASP C C 1
ATOM 5167 O O . ASP C 1 224 ? 32.733 20.328 45.784 1.00 34.80 210 ASP C O 1
ATOM 5172 N N . ALA C 1 225 ? 32.252 18.414 44.727 1.00 30.15 211 ALA C N 1
ATOM 5173 C CA . ALA C 1 225 ? 31.059 18.172 45.528 1.00 31.21 211 ALA C CA 1
ATOM 5174 C C . ALA C 1 225 ? 30.865 16.687 45.843 1.00 30.95 211 ALA C C 1
ATOM 5175 O O . ALA C 1 225 ? 31.077 15.825 44.996 1.00 29.86 211 ALA C O 1
ATOM 5177 N N . ILE C 1 226 ? 30.448 16.391 47.066 1.00 28.33 212 ILE C N 1
ATOM 5178 C CA . ILE C 1 226 ? 30.281 15.017 47.488 1.00 28.70 212 ILE C CA 1
ATOM 5179 C C . ILE C 1 226 ? 28.869 14.533 47.255 1.00 29.91 212 ILE C C 1
ATOM 5180 O O . ILE C 1 226 ? 27.908 15.284 47.391 1.00 32.16 212 ILE C O 1
ATOM 5185 N N . ILE C 1 227 ? 28.753 13.260 46.916 1.00 33.73 213 ILE C N 1
ATOM 5186 C CA . ILE C 1 227 ? 27.463 12.615 46.824 1.00 34.25 213 ILE C CA 1
ATOM 5187 C C . ILE C 1 227 ? 27.304 11.678 48.004 1.00 34.70 213 ILE C C 1
ATOM 5188 O O . ILE C 1 227 ? 27.919 10.613 48.040 1.00 37.85 213 ILE C O 1
ATOM 5193 N N . TYR C 1 228 ? 26.488 12.070 48.973 1.00 32.99 214 TYR C N 1
ATOM 5194 C CA . TYR C 1 228 ? 26.287 11.240 50.138 1.00 33.25 214 TYR C CA 1
ATOM 5195 C C . TYR C 1 228 ? 25.090 10.339 49.921 1.00 36.08 214 TYR C C 1
ATOM 5196 O O . TYR C 1 228 ? 24.142 10.706 49.228 1.00 35.90 214 TYR C O 1
ATOM 5205 N N . GLY C 1 229 ? 25.136 9.157 50.520 1.00 38.21 215 GLY C N 1
ATOM 5206 C CA . GLY C 1 229 ? 24.038 8.223 50.431 1.00 38.39 215 GLY C CA 1
ATOM 5207 C C . GLY C 1 229 ? 23.807 7.639 51.804 1.00 39.57 215 GLY C C 1
ATOM 5208 O O . GLY C 1 229 ? 24.627 7.823 52.702 1.00 42.06 215 GLY C O 1
ATOM 5209 N N . LYS C 1 230 ? 22.690 6.950 51.991 1.00 32.37 216 LYS C N 1
ATOM 5210 C CA . LYS C 1 230 ? 22.497 6.211 53.225 1.00 30.86 216 LYS C CA 1
ATOM 5211 C C . LYS C 1 230 ? 21.260 5.338 53.182 1.00 38.48 216 LYS C C 1
ATOM 5212 O O . LYS C 1 230 ? 20.249 5.684 52.576 1.00 36.73 216 LYS C O 1
ATOM 5218 N N . ASP C 1 231 ? 21.376 4.188 53.831 1.00 37.43 217 ASP C N 1
ATOM 5219 C CA . ASP C 1 231 ? 20.285 3.253 53.937 1.00 38.52 217 ASP C CA 1
ATOM 5220 C C . ASP C 1 231 ? 19.389 3.654 55.087 1.00 40.23 217 ASP C C 1
ATOM 5221 O O . ASP C 1 231 ? 19.826 3.745 56.231 1.00 38.92 217 ASP C O 1
ATOM 5226 N N . LEU C 1 232 ? 18.125 3.887 54.777 1.00 42.62 218 LEU C N 1
ATOM 5227 C CA . LEU C 1 232 ? 17.180 4.347 55.772 1.00 43.02 218 LEU C CA 1
ATOM 5228 C C . LEU C 1 232 ? 16.497 3.137 56.380 1.00 46.16 218 LEU C C 1
ATOM 5229 O O . LEU C 1 232 ? 15.651 3.261 57.266 1.00 48.41 218 LEU C O 1
ATOM 5234 N N . THR C 1 233 ? 16.889 1.959 55.907 1.00 47.08 219 THR C N 1
ATOM 5235 C CA . THR C 1 233 ? 16.375 0.710 56.445 1.00 47.50 219 THR C CA 1
ATOM 5236 C C . THR C 1 233 ? 17.133 0.294 57.711 1.00 48.71 219 THR C C 1
ATOM 5237 O O . THR C 1 233 ? 16.587 -0.417 58.555 1.00 49.52 219 THR C O 1
ATOM 5239 N N . LYS C 1 234 ? 18.374 0.751 57.861 1.00 49.87 220 LYS C N 1
ATOM 5240 C CA . LYS C 1 234 ? 19.204 0.338 58.991 1.00 47.89 220 LYS C CA 1
ATOM 5241 C C . LYS C 1 234 ? 20.069 1.489 59.480 1.00 47.16 220 LYS C C 1
ATOM 5242 O O . LYS C 1 234 ? 21.138 1.746 58.934 1.00 50.59 220 LYS C O 1
ATOM 5244 N N . ILE C 1 235 ? 19.614 2.181 60.515 1.00 40.41 221 ILE C N 1
ATOM 5245 C CA . ILE C 1 235 ? 20.308 3.373 60.971 1.00 39.03 221 ILE C CA 1
ATOM 5246 C C . ILE C 1 235 ? 20.703 3.239 62.433 1.00 38.61 221 ILE C C 1
ATOM 5247 O O . ILE C 1 235 ? 19.942 2.709 63.243 1.00 39.05 221 ILE C O 1
ATOM 5252 N N . GLU C 1 236 ? 21.890 3.728 62.767 1.00 38.55 222 GLU C N 1
ATOM 5253 C CA . GLU C 1 236 ? 22.370 3.673 64.134 1.00 41.28 222 GLU C CA 1
ATOM 5254 C C . GLU C 1 236 ? 21.346 4.296 65.091 1.00 47.11 222 GLU C C 1
ATOM 5255 O O . GLU C 1 236 ? 21.056 5.488 65.000 1.00 51.75 222 GLU C O 1
ATOM 5257 N N . PRO C 1 237 ? 20.785 3.486 66.007 1.00 51.38 223 PRO C N 1
ATOM 5258 C CA . PRO C 1 237 ? 19.870 3.955 67.059 1.00 50.37 223 PRO C CA 1
ATOM 5259 C C . PRO C 1 237 ? 20.464 5.120 67.834 1.00 46.43 223 PRO C C 1
ATOM 5260 O O . PRO C 1 237 ? 19.747 5.997 68.313 1.00 47.49 223 PRO C O 1
ATOM 5264 N N . GLU C 1 238 ? 21.785 5.113 67.937 1.00 43.57 224 GLU C N 1
ATOM 5265 C CA . GLU C 1 238 ? 22.535 6.155 68.625 1.00 45.81 224 GLU C CA 1
ATOM 5266 C C . GLU C 1 238 ? 22.351 7.518 67.959 1.00 46.55 224 GLU C C 1
ATOM 5267 O O . GLU C 1 238 ? 22.500 8.569 68.593 1.00 46.20 224 GLU C O 1
ATOM 5270 N N . PHE C 1 239 ? 22.035 7.480 66.668 1.00 44.38 225 PHE C N 1
ATOM 5271 C CA . PHE C 1 239 ? 21.920 8.675 65.854 1.00 41.21 225 PHE C CA 1
ATOM 5272 C C . PHE C 1 239 ? 20.475 9.184 65.866 1.00 37.35 225 PHE C C 1
ATOM 5273 O O . PHE C 1 239 ? 20.231 10.387 65.874 1.00 35.98 225 PHE C O 1
ATOM 5279 N N . LEU C 1 240 ? 19.522 8.263 65.908 1.00 39.42 226 LEU C N 1
ATOM 5280 C CA . LEU C 1 240 ? 18.107 8.612 65.876 1.00 41.44 226 LEU C CA 1
ATOM 5281 C C . LEU C 1 240 ? 17.665 9.245 67.191 1.00 44.63 226 LEU C C 1
ATOM 5282 O O . LEU C 1 240 ? 16.849 10.167 67.207 1.00 47.37 226 LEU C O 1
ATOM 5287 N N . SER C 1 241 ? 18.207 8.759 68.297 1.00 38.32 227 SER C N 1
ATOM 5288 C CA . SER C 1 241 ? 17.860 9.315 69.590 1.00 41.16 227 SER C CA 1
ATOM 5289 C C . SER C 1 241 ? 18.515 10.677 69.799 1.00 42.81 227 SER C C 1
ATOM 5290 O O . SER C 1 241 ? 19.640 10.922 69.359 1.00 43.91 227 SER C O 1
ATOM 5293 N N . MET C 1 242 ? 17.802 11.554 70.492 1.00 53.96 228 MET C N 1
ATOM 5294 C CA . MET C 1 242 ? 18.348 12.837 70.897 1.00 59.55 228 MET C CA 1
ATOM 5295 C C . MET C 1 242 ? 18.800 12.754 72.345 1.00 64.30 228 MET C C 1
ATOM 5296 O O . MET C 1 242 ? 17.971 12.705 73.256 1.00 67.30 228 MET C O 1
#

Secondary structure (P-SEA, 3-state):
cccccccccccccccccccccccccbbbbccccccbbbbbbbbcccccccaaaaaaaaaaaaaaaaacccccccccccaaaaaaacccccccccccccccccccccccccccccccccccccccccccbbbbbbbccccccccaaaaaaaaaaaacccccccccccccccccccccccccccccccccccccccccccccccbbbbbbbbbbccccccccccccc/cccccccccccccccccccccccccbbbbbcccccbbbbbbbbcccccccaaaaaaaaaaaaaaaaacccccccccccaaaaaaacccccccccccccccccccccccccccccccccccccccccccbbbbbbbbcccccccaaaaaaaaaaaaccccccccbbbbcccccccccccccccccccccccccccccccccccbbbbbbbbbbbccccccccccc/cccccccccccccccccccccccccbbbbbcccccbbbbbbbbcccccccaaaaaaaaaaaaaaaaacccccccccccaaaaaaacccccccccccccccccccccccccccccccccccccccccccbbbbbbcccccccccaaaaaaaaaaaaccccccccbbbbcccccccccccccccccccccccccccccccccccbbbbbbbbbbccccccccccc

InterPro domains:
  IPR000182 GNAT domain [PF00583] (102-190)
  IPR016181 Acyl-CoA N-acyltransferase [SSF55729] (61-218)
  IPR052742 Mitochondrial N-acetyltransferase [PTHR43138] (23-226)

Nearest PDB structures (foldseek):
  3w6s-assembly2_C  TM=1.005E+00  e=5.318E-53  Saccharomyces cerevisiae Sigma1278b
  3w6s-assembly1_A  TM=1.003E+00  e=7.416E-48  Saccharomyces cerevisiae Sigma1278b
  3w91-assembly1_A  TM=1.001E+00  e=1.731E-46  Saccharomyces cerevisiae
  4h89-assembly1_A-2  TM=8.668E-01  e=1.668E-10  Kribbella flavida DSM 17836
  2ge3-assembly1_B  TM=8.007E-01  e=6.230E-08  Agrobacterium tumefaciens